Protein AF-A0A8T4LK75-F1 (afdb_monomer)

Mean predicted aligned error: 7.91 Å

Foldseek 3Di:
DVVVVVVVVVVVVVCCVPDPVNVVVCVVCVVVVVVLVQQCDPPHLNHVLVNVLVVQLVVLVVVLVVLLCCVVPPVLLVLLLLLLLQVLLLVDDPVVLLVLLLLQVCLDPVLLVLLLVLVLVLCVVVVVVLLNVLQCCLNPVLVVVQVVQQVVSVADFFDPLSAQADDDGGAAAPSSLLSLLSHLVSVLVVQLVVDDDPVSNVVSCVVSVVSSVSNLVSCSSNRGHGNSNNVSSNSNSSSNNSNSVSVSCSCCPPPNDPDPPDDDDPPVSVVSSVVSVVVSVVVSVVVSVVGDTDNDNDDQQADEDAPVCPAQCVQVPFDQAWADSSRDGAGGQAAKEWADPVLVVVLCVQLQWAKADRDDPVLVVVLVVLVVVFAADQRRNDDFIGGPSRTFPIKIWHADPVRGPQWIKIKGKDWDSYAYPVGTTMITMFIWIFNGWDDDPPDPDIDTDTDQESVVSQVVVVVSSVVDPFWDDKDKHARDDFDWGAHPVRDTHTDNRMHIYTYTD

Secondary structure (DSSP, 8-state):
-HHHHHHHHHHHHHHHHH-HHHHHHHHH-HHHHHHHHHHT-TTSTTSHHHHHHHHHHHHHHHHHHHHHHHHHH-HHHHHHHHHHHHHHHHT--HHHHHHHHHHHHHTSHHHHHHHHHHHHHHHHHTT-HHHHHHHHH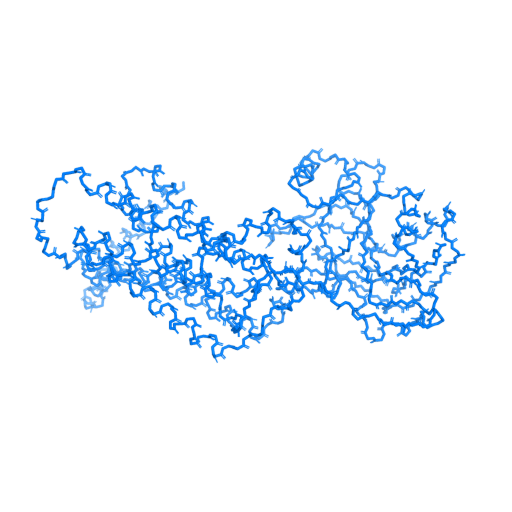HHHHHHHHHHHHHHHH-PPPSPGGG-SS---S--SSPHHHHHIIIIIIHHHHHHHHH--SHHHHHHHHHHHHHHHHHHHHHHHHTTSS-HHHHHHHHHHHHHHHHHHHHHHHHHHHHS----------SSHHHHHHHHHHHHHHHHHHHHHHHS---PPPP----EEE-GGG-SGGGGGSS--EEE-TT--EEEE--EEEES-HHHHHHHHHHTT-EEPPP--HHHHHHHHHHHHHT---TT---PPPEETTEEPSEEEEEEEEEEETTEEEEEEEEEEEEEETTS-EEEEEEEEEEEEEEE-TT-SSEEEEEPSBHHHHHHHHHHHHHTSS-EEEEEEEE-S-SEEEE-TTS-EEEE--EEEEEEE-

Sequence (505 aa):
MFKLFKSIFKSIVNAVYNDPQVNDLSKKYPNTFGFFKNRLSPRKKFGLYLTLGIIVSLVFVFMFFSFVENVIHTESIVRADARVINLLQMLRTPEFSNLMLFFTYLGNWEVVFFGALLLCIAFAFYTKYNYIKAILVSIVFGELFVWLVKNIVQRPRPLLVNALIQEGSFSFPSGHAFISISFYGLLTYFLYKNSKTKLQKFLVLLLGLSLIVLIGFSRVYLGVHWPSDVLASYFAGLSFLAIIITMFEIKDKFEPYNNIKVNLDKKFPKYFILALFLTWVIFLGFFFQTHPLNFHSPTKNINMILESEISNNLFLNISKTSEDLMGNPIEPINIIIVGNETSLRNTFEEAGWHENDKINVKTIILDIRALIFNISYPQSPGVPSFWNAEPNNFAFEQPTTKNSIHERHHIHFWKTSLVTDTGKDIWFATAHFDKKIIRKSSSVLIVHDIDPFVDNERDKVKEDLLKTNGVISVKEVNVVNQTLGANAAGSSFYTDGKAEVIFLR

Structure (mmCIF, N/CA/C/O backbone):
data_AF-A0A8T4LK75-F1
#
_entry.id   AF-A0A8T4LK75-F1
#
loop_
_atom_site.group_PDB
_atom_site.id
_atom_site.type_symbol
_atom_site.label_atom_id
_atom_site.label_alt_id
_atom_site.label_comp_id
_atom_site.label_asym_id
_atom_site.label_entity_id
_atom_site.label_seq_id
_atom_site.pdbx_PDB_ins_code
_atom_site.Cartn_x
_atom_site.Cartn_y
_atom_site.Cartn_z
_atom_site.occupancy
_atom_site.B_iso_or_equiv
_atom_site.auth_seq_id
_atom_site.auth_comp_id
_atom_site.auth_asym_id
_atom_site.auth_atom_id
_atom_site.pdbx_PDB_model_num
ATOM 1 N N . MET A 1 1 ? -26.926 15.969 3.365 1.00 55.78 1 MET A N 1
ATOM 2 C CA . MET A 1 1 ? -26.933 14.496 3.217 1.00 55.78 1 MET A CA 1
ATOM 3 C C . MET A 1 1 ? -27.293 13.750 4.513 1.00 55.78 1 MET A C 1
ATOM 5 O O . MET A 1 1 ? -28.345 13.131 4.548 1.00 55.78 1 MET A O 1
ATOM 9 N N . PHE A 1 2 ? -26.538 13.874 5.618 1.00 60.75 2 PHE A N 1
ATOM 10 C CA . PHE A 1 2 ? -26.813 13.132 6.873 1.00 60.75 2 PHE A CA 1
ATOM 11 C C . PHE A 1 2 ? -28.203 13.386 7.502 1.00 60.75 2 PHE A C 1
ATOM 13 O O . PHE A 1 2 ? -28.858 12.459 7.972 1.00 60.75 2 PHE A O 1
ATOM 20 N N . LYS A 1 3 ? -28.697 14.636 7.479 1.00 78.38 3 LYS A N 1
ATOM 21 C CA . LYS A 1 3 ? -30.052 14.976 7.966 1.00 78.38 3 LYS A CA 1
ATOM 22 C C . LYS A 1 3 ? -31.160 14.305 7.143 1.00 78.38 3 LYS A C 1
ATOM 24 O O . LYS A 1 3 ? -32.134 13.839 7.722 1.00 78.38 3 LYS A O 1
ATOM 29 N N . LEU A 1 4 ? -30.983 14.225 5.822 1.00 79.19 4 LEU A N 1
ATOM 30 C CA . LEU A 1 4 ? -31.919 13.565 4.911 1.00 79.19 4 LEU A CA 1
ATOM 31 C C . LEU A 1 4 ? -31.942 12.054 5.167 1.00 79.19 4 LEU A C 1
ATOM 33 O O . LEU A 1 4 ? -33.011 11.500 5.379 1.00 79.19 4 LEU A O 1
ATOM 37 N N . PHE A 1 5 ? -30.771 11.420 5.274 1.00 74.75 5 PHE A N 1
ATOM 38 C CA . PHE A 1 5 ? -30.653 9.990 5.583 1.00 74.75 5 PHE A CA 1
ATOM 39 C C . PHE A 1 5 ? -31.318 9.634 6.919 1.00 74.75 5 PHE A C 1
ATOM 41 O O . PHE A 1 5 ? -32.086 8.680 7.012 1.00 74.75 5 PHE A O 1
ATOM 48 N N . LYS A 1 6 ? -31.092 10.458 7.951 1.00 81.25 6 LYS A N 1
ATOM 49 C CA . LYS A 1 6 ? -31.745 10.309 9.256 1.00 81.25 6 LYS A CA 1
ATOM 50 C C . LYS A 1 6 ? -33.268 10.465 9.167 1.00 81.25 6 LYS A C 1
ATOM 52 O O . LYS A 1 6 ? -33.984 9.748 9.860 1.00 81.25 6 LYS A O 1
ATOM 57 N N . SER A 1 7 ? -33.755 11.395 8.344 1.00 83.75 7 SER A N 1
ATOM 58 C CA . SER A 1 7 ? -35.189 11.616 8.123 1.00 83.75 7 SER A CA 1
ATOM 59 C C . SER A 1 7 ? -35.838 10.429 7.409 1.00 83.75 7 SER A C 1
ATOM 61 O O . SER A 1 7 ? -36.823 9.889 7.903 1.00 83.75 7 SER A O 1
ATOM 63 N N . ILE A 1 8 ? -35.231 9.965 6.311 1.00 81.56 8 ILE A N 1
ATOM 64 C CA . ILE A 1 8 ? -35.683 8.799 5.541 1.00 81.56 8 ILE A CA 1
ATOM 65 C C . ILE A 1 8 ? -35.724 7.564 6.438 1.00 81.56 8 ILE A C 1
ATOM 67 O O . ILE A 1 8 ? -36.756 6.908 6.526 1.00 81.56 8 ILE A O 1
ATOM 71 N N . PHE A 1 9 ? -34.647 7.294 7.180 1.00 77.81 9 PHE A N 1
ATOM 72 C CA . PHE A 1 9 ? -34.599 6.160 8.100 1.00 77.81 9 PHE A CA 1
ATOM 73 C C . PHE A 1 9 ? -35.704 6.231 9.160 1.00 77.81 9 PHE A C 1
ATOM 75 O O . PHE A 1 9 ? -36.388 5.244 9.415 1.00 77.81 9 PHE A O 1
ATOM 82 N N . LYS A 1 10 ? -35.933 7.411 9.753 1.00 82.44 10 LYS A N 1
ATOM 83 C CA . LYS A 1 10 ? -37.007 7.605 10.736 1.00 82.44 10 LYS A CA 1
ATOM 84 C C . LYS A 1 10 ? -38.395 7.406 10.116 1.00 82.44 10 LYS A C 1
ATOM 86 O O . LYS A 1 10 ? -39.263 6.849 10.777 1.00 82.44 10 LYS A O 1
ATOM 91 N N . SER A 1 11 ? -38.584 7.829 8.867 1.00 83.56 11 SER A N 1
ATOM 92 C CA . SER A 1 11 ? -39.823 7.625 8.113 1.00 83.56 11 SER A CA 1
ATOM 93 C C . SER A 1 11 ? -40.085 6.141 7.856 1.00 83.56 11 SER A C 1
ATOM 95 O O . SER A 1 11 ? -41.163 5.657 8.177 1.00 83.56 11 SER A O 1
ATOM 97 N N . ILE A 1 12 ? -39.074 5.396 7.390 1.00 79.38 12 ILE A N 1
ATOM 98 C CA . ILE A 1 12 ? -39.162 3.943 7.164 1.00 79.38 12 ILE A CA 1
ATOM 99 C C . ILE A 1 12 ? -39.509 3.219 8.467 1.00 79.38 12 ILE A C 1
ATOM 101 O O . ILE A 1 12 ? -40.437 2.419 8.498 1.00 79.38 12 ILE A O 1
ATOM 105 N N . VAL A 1 13 ? -38.810 3.531 9.564 1.00 80.38 13 VAL A N 1
ATOM 106 C CA . VAL A 1 13 ? -39.088 2.919 10.873 1.00 80.38 13 VAL A CA 1
ATOM 107 C C . VAL A 1 13 ? -40.512 3.226 11.343 1.00 80.38 13 VAL A C 1
ATOM 109 O O . VAL A 1 13 ? -41.192 2.324 11.823 1.00 80.38 13 VAL A O 1
ATOM 112 N N . ASN A 1 14 ? -40.986 4.467 11.187 1.00 81.69 14 ASN A N 1
ATOM 113 C CA . ASN A 1 14 ? -42.360 4.832 11.540 1.00 81.69 14 ASN A CA 1
ATOM 114 C C . ASN A 1 14 ? -43.400 4.136 10.652 1.00 81.69 14 ASN A C 1
ATOM 116 O O . ASN A 1 14 ? -44.430 3.713 11.166 1.00 81.69 14 ASN A O 1
ATOM 120 N N . ALA A 1 15 ? -43.143 4.013 9.349 1.00 83.31 15 ALA A N 1
ATOM 121 C CA . ALA A 1 15 ? -44.032 3.325 8.418 1.00 83.31 15 ALA A CA 1
ATOM 122 C C . ALA A 1 15 ? -44.166 1.841 8.783 1.00 83.31 15 ALA A C 1
ATOM 124 O O . ALA A 1 15 ? -45.278 1.349 8.922 1.00 83.31 15 ALA A O 1
ATOM 125 N N . VAL A 1 16 ? -43.044 1.163 9.049 1.00 81.19 16 VAL A N 1
ATOM 126 C CA . VAL A 1 16 ? -43.032 -0.245 9.482 1.00 81.19 16 VAL A CA 1
ATOM 127 C C . VAL A 1 16 ? -43.717 -0.426 10.840 1.00 81.19 16 VAL A C 1
ATOM 129 O O . VAL A 1 16 ? -44.435 -1.398 11.038 1.00 81.19 16 VAL A O 1
ATOM 132 N N . TYR A 1 17 ? -43.513 0.496 11.786 1.00 77.12 17 TYR A N 1
ATOM 133 C CA . TYR A 1 17 ? -44.107 0.402 13.124 1.00 77.12 17 TYR A CA 1
ATOM 134 C C . TYR A 1 17 ? -45.630 0.612 13.128 1.00 77.12 17 TYR A C 1
ATOM 136 O O . TYR A 1 17 ? -46.329 0.020 13.947 1.00 77.12 17 TYR A O 1
ATOM 144 N N . ASN A 1 18 ? -46.141 1.459 12.232 1.00 84.38 18 ASN A N 1
ATOM 145 C CA . ASN A 1 18 ? -47.566 1.789 12.151 1.00 84.38 18 ASN A CA 1
ATOM 146 C C . ASN A 1 18 ? -48.346 0.898 11.171 1.00 84.38 18 ASN A C 1
ATOM 148 O O . ASN A 1 18 ? -49.557 1.070 11.040 1.00 84.38 18 ASN A O 1
ATOM 152 N N . ASP A 1 19 ? -47.683 -0.034 10.489 1.00 89.50 19 ASP A N 1
ATOM 153 C CA . ASP A 1 19 ? -48.331 -0.943 9.552 1.00 89.50 19 ASP A CA 1
ATOM 154 C C . ASP A 1 19 ? -49.244 -1.953 10.295 1.00 89.50 19 ASP A C 1
ATOM 156 O O . ASP A 1 19 ? -48.788 -2.643 11.219 1.00 89.50 19 ASP A O 1
ATOM 160 N N . PRO A 1 20 ? -50.537 -2.061 9.930 1.00 89.06 20 PRO A N 1
ATOM 161 C CA . PRO A 1 20 ? -51.474 -2.974 10.584 1.00 89.06 20 PRO A CA 1
ATOM 162 C C . PRO A 1 20 ? -51.067 -4.448 10.482 1.00 89.06 20 PRO A C 1
ATOM 164 O O . PRO A 1 20 ? -51.204 -5.184 11.459 1.00 89.06 20 PRO A O 1
ATOM 167 N N . GLN A 1 21 ? -50.515 -4.876 9.341 1.00 87.94 21 GLN A N 1
ATOM 168 C CA . GLN A 1 21 ? -50.096 -6.263 9.130 1.00 87.94 21 GLN A CA 1
ATOM 169 C C . GLN A 1 21 ? -48.879 -6.600 9.990 1.00 87.94 21 GLN A C 1
ATOM 171 O O . GLN A 1 21 ? -48.820 -7.678 10.583 1.00 87.94 21 GLN A O 1
ATOM 176 N N . VAL A 1 22 ? -47.928 -5.668 10.116 1.00 84.31 22 VAL A N 1
ATOM 177 C CA . VAL A 1 22 ? -46.775 -5.818 11.017 1.00 84.31 22 VAL A CA 1
ATOM 178 C C . VAL A 1 22 ? -47.236 -5.913 12.472 1.00 84.31 22 VAL A C 1
ATOM 180 O O . VAL A 1 22 ? -46.726 -6.747 13.225 1.00 84.31 22 VAL A O 1
ATOM 183 N N . ASN A 1 23 ? -48.229 -5.116 12.873 1.00 84.81 23 ASN A N 1
ATOM 184 C CA . ASN A 1 23 ? -48.802 -5.190 14.216 1.00 84.81 23 ASN A CA 1
ATOM 185 C C . ASN A 1 23 ? -49.499 -6.530 14.484 1.00 84.81 23 ASN A C 1
ATOM 187 O O . ASN A 1 23 ? -49.269 -7.126 15.540 1.00 84.81 23 ASN A O 1
ATOM 191 N N . ASP A 1 24 ? -50.285 -7.045 13.542 1.00 89.56 24 ASP A N 1
ATOM 192 C CA . ASP A 1 24 ? -50.942 -8.349 13.680 1.00 89.56 24 ASP A CA 1
ATOM 193 C C . ASP A 1 24 ? -49.932 -9.507 13.691 1.00 89.56 24 ASP A C 1
ATOM 195 O O . ASP A 1 24 ? -50.023 -10.405 14.534 1.00 89.56 24 ASP A O 1
ATOM 199 N N . LEU A 1 25 ? -48.890 -9.442 12.855 1.00 86.88 25 LEU A N 1
ATOM 200 C CA . LEU A 1 25 ? -47.744 -10.357 12.903 1.00 86.88 25 LEU A CA 1
ATOM 201 C C . LEU A 1 25 ? -47.025 -10.306 14.256 1.00 86.88 25 LEU A C 1
ATOM 203 O O . LEU A 1 25 ? -46.649 -11.353 14.788 1.00 86.88 25 LEU A O 1
ATOM 207 N N . SER A 1 26 ? -46.864 -9.116 14.843 1.00 85.81 26 SER A N 1
ATOM 208 C CA . SER A 1 26 ? -46.209 -8.954 16.146 1.00 85.81 26 SER A CA 1
ATOM 209 C C . SER A 1 26 ? -46.995 -9.588 17.29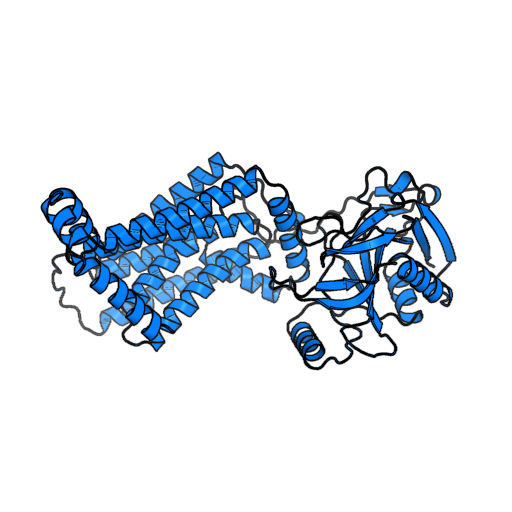2 1.00 85.81 26 SER A C 1
ATOM 211 O O . SER A 1 26 ? -46.395 -10.178 18.193 1.00 85.81 26 SER A O 1
ATOM 213 N N . LYS A 1 27 ? -48.333 -9.537 17.227 1.00 89.19 27 LYS A N 1
ATOM 214 C CA . LYS A 1 27 ? -49.226 -10.219 18.174 1.00 89.19 27 LYS A CA 1
ATOM 215 C C . LYS A 1 27 ? -49.208 -11.733 17.969 1.00 89.19 27 LYS A C 1
ATOM 217 O O . LYS A 1 27 ? -49.246 -12.470 18.948 1.00 89.19 27 LYS A O 1
ATOM 222 N N . LYS A 1 28 ? -49.121 -12.192 16.714 1.00 93.19 28 LYS A N 1
ATOM 223 C CA . LYS A 1 28 ? -49.060 -13.618 16.356 1.00 93.19 28 LYS A CA 1
ATOM 224 C C . LYS A 1 28 ? -47.732 -14.275 16.755 1.00 93.19 28 LYS A C 1
ATOM 226 O O . LYS A 1 28 ? -47.726 -15.439 17.144 1.00 93.19 28 LYS A O 1
ATOM 231 N N . TYR A 1 29 ? -46.620 -13.537 16.701 1.00 91.38 29 TYR A N 1
ATOM 232 C CA . TYR A 1 29 ? -45.272 -14.034 17.013 1.00 91.38 29 TYR A CA 1
ATOM 233 C C . TYR A 1 29 ? -44.549 -13.166 18.066 1.00 91.38 29 TYR A C 1
ATOM 235 O O . TYR A 1 29 ? -43.495 -12.581 17.783 1.00 91.38 29 TYR A O 1
ATOM 243 N N . PRO A 1 30 ? -45.057 -13.097 19.311 1.00 90.00 30 PRO A N 1
ATOM 244 C CA . PRO A 1 30 ? -44.566 -12.160 20.325 1.00 90.00 30 PRO A CA 1
ATOM 245 C C . PRO A 1 30 ? -43.110 -12.426 20.731 1.00 90.00 30 PRO A C 1
ATOM 247 O O . PRO A 1 30 ? -42.345 -11.486 20.955 1.00 90.00 30 PRO A O 1
ATOM 250 N N . ASN A 1 31 ? -42.692 -13.695 20.763 1.00 90.06 31 ASN A N 1
ATOM 251 C CA . ASN A 1 31 ? -41.316 -14.078 21.092 1.00 90.06 31 ASN A CA 1
ATOM 252 C C . ASN A 1 31 ? -40.323 -13.593 20.026 1.00 90.06 31 ASN A C 1
ATOM 254 O O . ASN A 1 31 ? -39.278 -13.033 20.360 1.00 90.06 31 ASN A O 1
ATOM 258 N N . THR A 1 32 ? -40.674 -13.741 18.747 1.00 87.62 32 THR A N 1
ATOM 259 C CA . THR A 1 32 ? -39.841 -13.325 17.611 1.00 87.62 32 THR A CA 1
ATOM 260 C C . THR A 1 32 ? -39.668 -11.808 17.587 1.00 87.62 32 THR A C 1
ATOM 262 O O . THR A 1 32 ? -38.545 -11.302 17.567 1.00 87.62 32 THR A O 1
ATOM 265 N N . PHE A 1 33 ? -40.766 -11.054 17.672 1.00 87.44 33 PHE A N 1
ATOM 266 C CA . PHE A 1 33 ? -40.707 -9.589 17.698 1.00 87.44 33 PHE A CA 1
ATOM 267 C C . PHE A 1 33 ? -40.040 -9.057 18.975 1.00 87.44 33 PHE A C 1
ATOM 269 O O . PHE A 1 33 ? -39.263 -8.100 18.919 1.00 87.44 33 PHE A O 1
ATOM 276 N N . GLY A 1 34 ? -40.273 -9.705 20.121 1.00 86.50 34 GLY A N 1
ATOM 277 C CA . GLY A 1 34 ? -39.594 -9.405 21.381 1.00 86.50 34 GLY A CA 1
ATOM 278 C C . GLY A 1 34 ? -38.077 -9.590 21.291 1.00 86.50 34 GLY A C 1
ATOM 279 O O . GLY A 1 34 ? -37.325 -8.729 21.758 1.00 86.50 34 GLY A O 1
ATOM 280 N N . PHE A 1 35 ? -37.616 -10.657 20.633 1.00 90.19 35 PHE A N 1
ATOM 281 C CA . PHE A 1 35 ? -36.200 -10.884 20.350 1.00 90.19 35 PHE A CA 1
ATOM 282 C C . PHE A 1 35 ? -35.598 -9.736 19.526 1.00 90.19 35 PHE A C 1
ATOM 284 O O . PHE A 1 35 ? -34.641 -9.104 19.982 1.00 90.19 35 PHE A O 1
ATOM 291 N N . PHE A 1 36 ? -36.184 -9.384 18.374 1.00 88.12 36 PHE A N 1
ATOM 292 C CA . PHE A 1 36 ? -35.671 -8.295 17.529 1.00 88.12 36 PHE A CA 1
ATOM 293 C C . PHE A 1 36 ? -35.671 -6.940 18.245 1.00 88.12 36 PHE A C 1
ATOM 295 O O . PHE A 1 36 ? -34.673 -6.215 18.216 1.00 88.12 36 PHE A O 1
ATOM 302 N N . LYS A 1 37 ? -36.744 -6.621 18.978 1.00 86.94 37 LYS A N 1
ATOM 303 C CA . LYS A 1 37 ? -36.829 -5.399 19.791 1.00 86.94 37 LYS A CA 1
ATOM 304 C C . LYS A 1 37 ? -35.714 -5.333 20.837 1.00 86.94 37 LYS A C 1
ATOM 306 O O . LYS A 1 37 ? -35.114 -4.276 21.040 1.00 86.94 37 LYS A O 1
ATOM 311 N N . ASN A 1 38 ? -35.398 -6.456 21.483 1.00 89.81 38 ASN A N 1
ATOM 312 C CA . ASN A 1 38 ? -34.293 -6.532 22.437 1.00 89.81 38 ASN A CA 1
ATOM 313 C C . ASN A 1 38 ? -32.929 -6.355 21.753 1.00 89.81 38 ASN A C 1
ATOM 315 O O . ASN A 1 38 ? -32.090 -5.624 22.281 1.00 89.81 38 ASN A O 1
ATOM 319 N N . ARG A 1 39 ? -32.724 -6.945 20.567 1.00 91.25 39 ARG A N 1
ATOM 320 C CA . ARG A 1 39 ? -31.482 -6.827 19.777 1.00 91.25 39 ARG A CA 1
ATOM 321 C C . ARG A 1 39 ? -31.220 -5.419 19.250 1.00 91.25 39 ARG A C 1
ATOM 323 O O . ARG A 1 39 ? -30.059 -5.045 19.109 1.00 91.25 39 ARG A O 1
ATOM 330 N N . LEU A 1 40 ? -32.261 -4.621 19.027 1.00 89.50 40 LEU A N 1
ATOM 331 C CA . LEU A 1 40 ? -32.147 -3.218 18.608 1.00 89.50 40 LEU A CA 1
ATOM 332 C C . LEU A 1 40 ? -32.089 -2.230 19.787 1.00 89.50 40 LEU A C 1
ATOM 334 O O . LEU A 1 40 ? -31.869 -1.035 19.590 1.00 89.50 40 LEU A O 1
ATOM 338 N N . SER A 1 41 ? -32.258 -2.698 21.028 1.00 88.06 41 SER A N 1
ATOM 339 C CA . SER A 1 41 ? -32.304 -1.822 22.200 1.00 88.06 41 SER A CA 1
ATOM 340 C C . SER A 1 41 ? -30.905 -1.450 22.708 1.00 88.06 41 SER A C 1
ATOM 342 O O . SER A 1 41 ? -30.149 -2.334 23.114 1.00 88.06 41 SER A O 1
ATOM 344 N N . PRO A 1 42 ? -30.552 -0.155 22.823 1.00 87.25 42 PRO A N 1
ATOM 345 C CA . PRO A 1 42 ? -29.288 0.273 23.433 1.00 87.25 42 PRO A CA 1
ATOM 346 C C . PRO A 1 42 ? -29.275 0.136 24.965 1.00 87.25 42 PRO A C 1
ATOM 348 O O . PRO A 1 42 ? -28.254 0.416 25.597 1.00 87.25 42 PRO A O 1
ATOM 351 N N . ARG A 1 43 ? -30.410 -0.233 25.577 1.00 88.75 43 ARG A N 1
ATOM 352 C CA . ARG A 1 43 ? -30.575 -0.370 27.034 1.00 88.75 43 ARG A CA 1
ATOM 353 C C . ARG A 1 43 ? -30.417 -1.806 27.528 1.00 88.75 43 ARG A C 1
ATOM 355 O O . ARG A 1 43 ? -30.362 -2.020 28.731 1.00 88.75 43 ARG A O 1
ATOM 362 N N . LYS A 1 44 ? -30.384 -2.792 26.632 1.00 89.06 44 LYS A N 1
ATOM 363 C CA . LYS A 1 44 ? -30.178 -4.199 26.990 1.00 89.06 44 LYS A CA 1
ATOM 364 C C . LYS A 1 44 ? -28.696 -4.546 26.855 1.00 89.06 44 LYS A C 1
ATOM 366 O O . LYS A 1 44 ? -28.078 -4.162 25.863 1.00 89.06 44 LYS A O 1
ATOM 371 N N . LYS A 1 45 ? -28.158 -5.308 27.818 1.00 88.62 45 LYS A N 1
ATOM 372 C CA . LYS A 1 45 ? -26.748 -5.747 27.854 1.00 88.62 45 LYS A CA 1
ATOM 373 C C . LYS A 1 45 ? -26.300 -6.378 26.534 1.00 88.62 45 LYS A C 1
ATOM 375 O O . LYS A 1 45 ? -25.283 -5.999 25.971 1.00 88.62 45 LYS A O 1
ATOM 380 N N . PHE A 1 46 ? -27.126 -7.276 26.006 1.00 91.06 46 PHE A N 1
ATOM 381 C CA . PHE A 1 46 ? -26.912 -7.971 24.735 1.00 91.06 46 PHE A CA 1
ATOM 382 C C . PHE A 1 46 ? -27.806 -7.418 23.616 1.00 91.06 46 PHE A C 1
ATOM 384 O O . PHE A 1 46 ? -28.261 -8.163 22.753 1.00 91.06 46 PHE A O 1
ATOM 391 N N . GLY A 1 47 ? -28.131 -6.125 23.668 1.00 91.19 47 GLY A N 1
ATOM 392 C CA . GLY A 1 47 ? -28.937 -5.449 22.656 1.00 91.19 47 GLY A CA 1
ATOM 393 C C . GLY A 1 47 ? -28.082 -4.851 21.542 1.00 91.19 47 GLY A C 1
ATOM 394 O O . GLY A 1 47 ? -27.214 -5.521 20.982 1.00 91.19 47 GLY A O 1
ATOM 395 N N . LEU A 1 48 ? -28.305 -3.567 21.251 1.00 89.56 48 LEU A N 1
ATOM 396 C CA . LEU A 1 48 ? -27.775 -2.878 20.070 1.00 89.56 48 LEU A CA 1
ATOM 397 C C . LEU A 1 48 ? -26.252 -2.994 19.908 1.00 89.56 48 LEU A C 1
ATOM 399 O O . LEU A 1 48 ? -25.789 -3.266 18.807 1.00 89.56 48 LEU A O 1
ATOM 403 N N . TYR A 1 49 ? -25.481 -2.814 20.985 1.00 89.25 49 TYR A N 1
ATOM 404 C CA . TYR A 1 49 ? -24.012 -2.854 20.928 1.00 89.25 49 TYR A CA 1
ATOM 405 C C . TYR A 1 49 ? -23.498 -4.214 20.457 1.00 89.25 49 TYR A C 1
ATOM 407 O O . TYR A 1 49 ? -22.667 -4.268 19.559 1.00 89.25 49 TYR A O 1
ATOM 415 N N . LEU A 1 50 ? -24.041 -5.308 21.004 1.00 94.19 50 LEU A N 1
ATOM 416 C CA . LEU A 1 50 ? -23.659 -6.654 20.584 1.00 94.19 50 LEU A CA 1
ATOM 417 C C . LEU A 1 50 ? -24.112 -6.941 19.148 1.00 94.19 50 LEU A C 1
ATOM 419 O O . LEU A 1 50 ? -23.386 -7.583 18.399 1.00 94.19 50 LEU A O 1
ATOM 423 N N . THR A 1 51 ? -25.303 -6.482 18.756 1.00 93.44 51 THR A N 1
ATOM 424 C CA . THR A 1 51 ? -25.810 -6.653 17.385 1.00 93.44 51 THR A CA 1
ATOM 425 C C . THR A 1 51 ? -24.921 -5.958 16.365 1.00 93.44 51 THR A C 1
ATOM 427 O O . THR A 1 51 ? -24.490 -6.594 15.410 1.00 93.44 51 THR A O 1
ATOM 430 N N . LEU A 1 52 ? -24.612 -4.678 16.583 1.00 93.06 52 LEU A N 1
ATOM 431 C CA . LEU A 1 52 ? -23.743 -3.917 15.689 1.00 93.06 52 LEU A CA 1
ATOM 432 C C . LEU A 1 52 ? -22.324 -4.483 15.677 1.00 93.06 52 LEU A C 1
ATOM 434 O O . LEU A 1 52 ? -21.759 -4.635 14.601 1.00 93.06 52 LEU A O 1
ATOM 438 N N . GLY A 1 53 ? -21.787 -4.848 16.844 1.00 94.44 53 GLY A N 1
ATOM 439 C CA . GLY A 1 53 ? -20.480 -5.487 16.959 1.00 94.44 53 GLY A CA 1
ATOM 440 C C . GLY A 1 53 ? -20.372 -6.751 16.115 1.00 94.44 53 GLY A C 1
ATOM 441 O O . GLY A 1 53 ? -19.480 -6.849 15.283 1.00 94.44 53 GLY A O 1
ATOM 442 N N . ILE A 1 54 ? -21.329 -7.675 16.260 1.00 96.06 54 ILE A N 1
ATOM 443 C CA . ILE A 1 54 ? -21.362 -8.919 15.477 1.00 96.06 54 ILE A CA 1
ATOM 444 C C . ILE A 1 54 ? -21.458 -8.626 13.979 1.00 96.06 54 ILE A C 1
ATOM 446 O O . ILE A 1 54 ? -20.701 -9.206 13.211 1.00 96.06 54 ILE A O 1
ATOM 450 N N . ILE A 1 55 ? -22.350 -7.726 13.552 1.00 96.25 55 ILE A N 1
ATOM 451 C CA . ILE A 1 55 ? -22.510 -7.401 12.126 1.00 96.25 55 ILE A CA 1
ATOM 452 C C . ILE A 1 55 ? -21.206 -6.835 11.553 1.00 96.25 55 ILE A C 1
ATOM 454 O O . ILE A 1 55 ? -20.739 -7.309 10.522 1.00 96.25 55 ILE A O 1
ATOM 458 N N . VAL A 1 56 ? -20.600 -5.854 12.228 1.00 96.19 56 VAL A N 1
ATOM 459 C CA . VAL A 1 56 ? -19.347 -5.228 11.782 1.00 96.19 56 VAL A CA 1
ATOM 460 C C . VAL A 1 56 ? -18.216 -6.254 11.725 1.00 96.19 56 VAL A C 1
ATOM 462 O O . VAL A 1 56 ? -17.508 -6.322 10.723 1.00 96.19 56 VAL A O 1
ATOM 465 N N . SER A 1 57 ? -18.073 -7.091 12.755 1.00 97.00 57 SER A N 1
ATOM 466 C CA . SER A 1 57 ? -17.065 -8.150 12.767 1.00 97.00 57 SER A CA 1
ATOM 467 C C . SER A 1 57 ? -17.282 -9.161 11.644 1.00 97.00 57 SER A C 1
ATOM 469 O O . SER A 1 57 ? -16.330 -9.477 10.942 1.00 97.00 57 SER A O 1
ATOM 471 N N . LEU A 1 58 ? -18.515 -9.620 11.403 1.00 97.62 58 LEU A N 1
ATOM 472 C CA . LEU A 1 58 ? -18.811 -10.577 10.331 1.00 97.62 58 LEU A CA 1
ATOM 473 C C . LEU A 1 58 ? -18.520 -10.013 8.936 1.00 97.62 58 LEU A C 1
ATOM 475 O O . LEU A 1 58 ? -17.986 -10.739 8.103 1.00 97.62 58 LEU A O 1
ATOM 479 N N . VAL A 1 59 ? -18.807 -8.730 8.690 1.00 97.81 59 VAL A N 1
ATOM 480 C CA . VAL A 1 59 ? -18.453 -8.070 7.420 1.00 97.81 59 VAL A CA 1
ATOM 481 C C . VAL A 1 59 ? -16.943 -8.109 7.196 1.00 97.81 59 VAL A C 1
ATOM 483 O O . VAL A 1 59 ? -16.490 -8.494 6.121 1.00 97.81 59 VAL A O 1
ATOM 486 N N . PHE A 1 60 ? -16.151 -7.765 8.211 1.00 97.88 60 PHE A N 1
ATOM 487 C CA . PHE A 1 60 ? -14.695 -7.775 8.089 1.00 97.88 60 PHE A CA 1
ATOM 488 C C . PHE A 1 60 ? -14.094 -9.185 8.056 1.00 97.88 60 PHE A C 1
ATOM 490 O O . PHE A 1 60 ? -13.105 -9.398 7.362 1.00 97.88 60 PHE A O 1
ATOM 497 N N . VAL A 1 61 ? -14.702 -10.163 8.734 1.00 97.19 61 VAL A N 1
ATOM 498 C CA . VAL A 1 61 ? -14.339 -11.585 8.600 1.00 97.19 61 VAL A CA 1
ATOM 499 C C . VAL A 1 61 ? -14.582 -12.064 7.173 1.00 97.19 61 VAL A C 1
ATOM 501 O O . VAL A 1 61 ? -13.704 -12.690 6.588 1.00 97.19 61 VAL A O 1
ATOM 504 N N . PHE A 1 62 ? -15.739 -11.737 6.593 1.00 97.19 62 PHE A N 1
ATOM 505 C CA . PHE A 1 62 ? -16.045 -12.069 5.205 1.00 97.19 62 PHE A CA 1
ATOM 506 C C . PHE A 1 62 ? -15.037 -11.429 4.240 1.00 97.19 62 PHE A C 1
ATOM 508 O O . PHE A 1 62 ? -14.494 -12.122 3.385 1.00 97.19 62 PHE A O 1
ATOM 515 N N . MET A 1 63 ? -14.721 -10.140 4.419 1.00 96.12 63 MET A N 1
ATOM 516 C CA . MET A 1 63 ? -13.694 -9.458 3.618 1.00 96.12 63 MET A CA 1
ATOM 517 C C . MET A 1 63 ? -12.316 -10.111 3.767 1.00 96.12 63 MET A C 1
ATOM 519 O O . MET A 1 63 ? -11.634 -10.303 2.767 1.00 96.12 63 MET A O 1
ATOM 523 N N . PHE A 1 64 ? -11.916 -10.495 4.984 1.00 95.94 64 PHE A N 1
ATOM 524 C CA . PHE A 1 64 ? -10.658 -11.201 5.223 1.00 95.94 64 PHE A CA 1
ATOM 525 C C . PHE A 1 64 ? -10.603 -12.533 4.470 1.00 95.94 64 PHE A C 1
ATOM 527 O O . PHE A 1 64 ? -9.657 -12.758 3.722 1.00 95.94 64 PHE A O 1
ATOM 534 N N . PHE A 1 65 ? -11.619 -13.391 4.612 1.00 94.38 65 PHE A N 1
ATOM 535 C CA . PHE A 1 65 ? -11.635 -14.693 3.938 1.00 94.38 65 PHE A CA 1
ATOM 536 C C . PHE A 1 65 ? -11.737 -14.574 2.417 1.00 94.38 65 PHE A C 1
ATOM 538 O O . PHE A 1 65 ? -11.034 -15.296 1.721 1.00 94.38 65 PHE A O 1
ATOM 545 N N . SER A 1 66 ? -12.520 -13.624 1.899 1.00 91.81 66 SER A N 1
ATOM 546 C CA . SER A 1 66 ? -12.558 -13.332 0.460 1.00 91.81 66 SER A CA 1
ATOM 547 C C . SER A 1 66 ? -11.180 -12.916 -0.065 1.00 91.81 66 SER A C 1
ATOM 549 O O . SER A 1 66 ? -10.780 -13.276 -1.170 1.00 91.81 66 SER A O 1
ATOM 551 N N . PHE A 1 67 ? -10.413 -12.177 0.733 1.00 89.44 67 PHE A N 1
ATOM 552 C CA . PHE A 1 67 ? -9.073 -11.758 0.353 1.00 89.44 67 PHE A CA 1
ATOM 553 C C . PHE A 1 67 ? -8.050 -12.902 0.456 1.00 89.44 67 PHE A C 1
ATOM 555 O O . PHE A 1 67 ? -7.200 -13.034 -0.419 1.00 89.44 67 PHE A O 1
ATOM 562 N N . VAL A 1 68 ? -8.168 -13.768 1.469 1.00 91.44 68 VAL A N 1
ATOM 563 C CA . VAL A 1 68 ? -7.388 -15.016 1.587 1.00 91.44 68 VAL A CA 1
ATOM 564 C C . VAL A 1 68 ? -7.629 -15.922 0.380 1.00 91.44 68 VAL A C 1
ATOM 566 O O . VAL A 1 68 ? -6.670 -16.390 -0.224 1.00 91.44 68 VAL A O 1
ATOM 569 N N . GLU A 1 69 ? -8.890 -16.126 -0.003 1.00 91.31 69 GLU A N 1
ATOM 570 C CA . GLU A 1 69 ? -9.270 -16.914 -1.179 1.00 91.31 69 GLU A CA 1
ATOM 571 C C . GLU A 1 69 ? -8.605 -16.363 -2.447 1.00 91.31 69 GLU A C 1
ATOM 573 O O . GLU A 1 69 ? -7.973 -17.114 -3.185 1.00 91.31 69 GLU A O 1
ATOM 578 N N . ASN A 1 70 ? -8.650 -15.041 -2.648 1.00 88.94 70 ASN A N 1
ATOM 579 C CA . ASN A 1 70 ? -7.996 -14.400 -3.788 1.00 88.94 70 ASN A CA 1
ATOM 580 C C . ASN A 1 70 ? -6.471 -14.559 -3.776 1.00 88.94 70 ASN A C 1
ATOM 582 O O . ASN A 1 70 ? -5.884 -14.769 -4.828 1.00 88.94 70 ASN A O 1
ATOM 586 N N . VAL A 1 71 ? -5.817 -14.480 -2.616 1.00 88.25 71 VAL A N 1
ATOM 587 C CA . VAL A 1 71 ? -4.357 -14.664 -2.519 1.00 88.25 71 VAL A CA 1
ATOM 588 C C . VAL A 1 71 ? -3.943 -16.107 -2.819 1.00 88.25 71 VAL A C 1
ATOM 590 O O . VAL A 1 71 ? -2.878 -16.321 -3.392 1.00 88.25 71 VAL A O 1
ATOM 593 N N . ILE A 1 72 ? -4.761 -17.090 -2.435 1.00 88.06 72 ILE A N 1
ATOM 594 C CA . ILE A 1 72 ? -4.450 -18.514 -2.621 1.00 88.06 72 ILE A CA 1
ATOM 595 C C . ILE A 1 72 ? -4.788 -18.987 -4.041 1.00 88.06 72 ILE A C 1
ATOM 597 O O . ILE A 1 72 ? -4.041 -19.781 -4.608 1.00 88.06 72 ILE A O 1
ATOM 601 N N . HIS A 1 73 ? -5.903 -18.527 -4.613 1.00 86.00 73 HIS A N 1
ATOM 602 C CA . HIS A 1 73 ? -6.451 -19.086 -5.852 1.00 86.00 73 HIS A CA 1
ATOM 603 C C . HIS A 1 73 ? -6.353 -18.161 -7.069 1.00 86.00 73 HIS A C 1
ATOM 605 O O . HIS A 1 73 ? -6.444 -18.646 -8.196 1.00 86.00 73 HIS A O 1
ATOM 611 N N . THR A 1 74 ? -6.168 -16.852 -6.878 1.00 82.12 74 THR A N 1
ATOM 612 C CA . THR A 1 74 ? -6.219 -15.876 -7.972 1.00 82.12 74 THR A CA 1
ATOM 613 C C . THR A 1 74 ? -4.838 -15.292 -8.252 1.00 82.12 74 THR A C 1
ATOM 615 O O . THR A 1 74 ? -4.262 -14.571 -7.443 1.00 82.12 74 THR A O 1
ATOM 618 N N . GLU A 1 75 ? -4.319 -15.508 -9.458 1.00 83.06 75 GLU A N 1
ATOM 619 C CA . GLU A 1 75 ? -2.993 -14.997 -9.827 1.00 83.06 75 GLU A CA 1
ATOM 620 C C . GLU A 1 75 ? -2.926 -13.466 -9.951 1.00 83.06 75 GLU A C 1
ATOM 622 O O . GLU A 1 75 ? -1.863 -12.882 -9.751 1.00 83.06 75 GLU A O 1
ATOM 627 N N . SER A 1 76 ? -4.033 -12.788 -10.272 1.00 86.06 76 SER A N 1
ATOM 628 C CA . SER A 1 76 ? -4.026 -11.341 -10.547 1.00 86.06 76 SER A CA 1
ATOM 629 C C . SER A 1 76 ? -3.584 -10.503 -9.348 1.00 86.06 76 SER A C 1
ATOM 631 O O . SER A 1 76 ? -2.834 -9.544 -9.518 1.00 86.06 76 SER A O 1
ATOM 633 N N . ILE A 1 77 ? -3.985 -10.878 -8.128 1.00 88.88 77 ILE A N 1
ATOM 634 C CA . ILE A 1 77 ? -3.578 -10.152 -6.921 1.00 88.88 77 ILE A CA 1
ATOM 635 C C . ILE A 1 77 ? -2.094 -10.359 -6.617 1.00 88.88 77 ILE A C 1
ATOM 637 O O . ILE A 1 77 ? -1.406 -9.412 -6.248 1.00 88.88 77 ILE A O 1
ATOM 641 N N . VAL A 1 78 ? -1.582 -11.570 -6.854 1.00 89.94 78 VAL A N 1
ATOM 642 C CA . VAL A 1 78 ? -0.163 -11.905 -6.682 1.00 89.94 78 VAL A CA 1
ATOM 643 C C . VAL A 1 78 ? 0.691 -11.175 -7.722 1.00 89.94 78 VAL A C 1
ATOM 645 O O . VAL A 1 78 ? 1.747 -10.635 -7.395 1.00 89.94 78 VAL A O 1
ATOM 648 N N . ARG A 1 79 ? 0.211 -11.082 -8.968 1.00 91.00 79 ARG A N 1
ATOM 649 C CA . ARG A 1 79 ? 0.838 -10.272 -10.020 1.00 91.00 79 ARG A CA 1
ATOM 650 C C . ARG A 1 79 ? 0.866 -8.788 -9.653 1.00 91.00 79 ARG A C 1
ATOM 652 O O . ARG A 1 79 ? 1.905 -8.145 -9.823 1.00 91.00 79 ARG A O 1
ATOM 659 N N . ALA A 1 80 ? -0.234 -8.256 -9.127 1.00 91.31 80 ALA A N 1
ATOM 660 C CA . ALA A 1 80 ? -0.296 -6.869 -8.682 1.00 91.31 80 ALA A CA 1
ATOM 661 C C . ALA A 1 80 ? 0.645 -6.593 -7.502 1.00 91.31 80 ALA A C 1
ATOM 663 O O . ALA A 1 80 ? 1.337 -5.577 -7.493 1.00 91.31 80 ALA A O 1
ATOM 664 N N . ASP A 1 81 ? 0.734 -7.515 -6.540 1.00 92.94 81 ASP A N 1
ATOM 665 C CA . ASP A 1 81 ? 1.632 -7.395 -5.392 1.00 92.94 81 ASP A CA 1
ATOM 666 C C . ASP A 1 81 ? 3.097 -7.201 -5.810 1.00 92.94 81 ASP A C 1
ATOM 668 O O . ASP A 1 81 ? 3.770 -6.308 -5.287 1.00 92.94 81 ASP A O 1
ATOM 672 N N . ALA A 1 82 ? 3.580 -8.007 -6.764 1.00 91.50 82 ALA A N 1
ATOM 673 C CA . ALA A 1 82 ? 4.950 -7.920 -7.270 1.00 91.50 82 ALA A CA 1
ATOM 674 C C . ALA A 1 82 ? 5.248 -6.553 -7.899 1.00 91.50 82 ALA A C 1
ATOM 676 O O . ALA A 1 82 ? 6.235 -5.903 -7.551 1.00 91.50 82 ALA A O 1
ATOM 677 N N . ARG A 1 83 ? 4.342 -6.073 -8.755 1.00 90.94 83 ARG A N 1
ATOM 678 C CA . ARG A 1 83 ? 4.489 -4.797 -9.469 1.00 90.94 83 ARG A CA 1
ATOM 679 C C . ARG A 1 83 ? 4.423 -3.600 -8.533 1.00 90.94 83 ARG A C 1
ATOM 681 O O . ARG A 1 83 ? 5.235 -2.688 -8.648 1.00 90.94 83 ARG A O 1
ATOM 688 N N . VAL A 1 84 ? 3.509 -3.617 -7.562 1.00 90.44 84 VAL A N 1
ATOM 689 C CA . VAL A 1 84 ? 3.413 -2.554 -6.552 1.00 90.44 84 VAL A CA 1
ATOM 690 C C . VAL A 1 84 ? 4.685 -2.486 -5.707 1.00 90.44 84 VAL A C 1
ATOM 692 O O . VAL A 1 84 ? 5.184 -1.387 -5.471 1.00 90.44 84 VAL A O 1
ATOM 695 N N . ILE A 1 85 ? 5.237 -3.623 -5.266 1.00 90.31 85 ILE A N 1
ATOM 696 C CA . ILE A 1 85 ? 6.501 -3.613 -4.516 1.00 90.31 85 ILE A CA 1
ATOM 697 C C . ILE A 1 85 ? 7.630 -3.038 -5.363 1.00 90.31 85 ILE A C 1
ATOM 699 O O . ILE A 1 85 ? 8.321 -2.137 -4.891 1.00 90.31 85 ILE A O 1
ATOM 703 N N . ASN A 1 86 ? 7.804 -3.520 -6.594 1.00 88.12 86 ASN A N 1
ATOM 704 C CA . ASN A 1 86 ? 8.889 -3.079 -7.468 1.00 88.12 86 ASN A CA 1
ATOM 705 C C . ASN A 1 86 ? 8.772 -1.593 -7.829 1.00 88.12 86 ASN A C 1
ATOM 707 O O . ASN A 1 86 ? 9.768 -0.872 -7.792 1.00 88.12 86 ASN A O 1
ATOM 711 N N . LEU A 1 87 ? 7.552 -1.093 -8.030 1.00 86.75 87 LEU A N 1
ATOM 712 C CA . LEU A 1 87 ? 7.294 0.336 -8.195 1.00 86.75 87 LEU A CA 1
ATOM 713 C C . LEU A 1 87 ? 7.729 1.151 -6.968 1.00 86.75 87 LEU A C 1
ATOM 715 O O . LEU A 1 87 ? 8.380 2.185 -7.106 1.00 86.75 87 LEU A O 1
ATOM 719 N N . LEU A 1 88 ? 7.406 0.694 -5.754 1.00 87.19 88 LEU A N 1
ATOM 720 C CA . LEU A 1 88 ? 7.799 1.396 -4.527 1.00 87.19 88 LEU A CA 1
ATOM 721 C C . LEU A 1 88 ? 9.318 1.453 -4.342 1.00 87.19 88 LEU A C 1
ATOM 723 O O . LEU A 1 88 ? 9.802 2.385 -3.700 1.00 87.19 88 LEU A O 1
ATOM 727 N N . GLN A 1 89 ? 10.075 0.513 -4.915 1.00 84.25 89 GLN A N 1
ATOM 728 C CA . GLN A 1 89 ? 11.536 0.561 -4.868 1.00 84.25 89 GLN A CA 1
ATOM 729 C C . GLN A 1 89 ? 12.099 1.782 -5.595 1.00 84.25 89 GLN A C 1
ATOM 731 O O . GLN A 1 89 ? 13.041 2.395 -5.097 1.00 84.25 89 GLN A O 1
ATOM 736 N N . MET A 1 90 ? 11.490 2.183 -6.715 1.00 80.38 90 MET A N 1
ATOM 737 C CA . MET A 1 90 ? 11.908 3.372 -7.468 1.00 80.38 90 MET A CA 1
ATOM 738 C C . MET A 1 90 ? 11.734 4.667 -6.669 1.00 80.38 90 MET A C 1
ATOM 740 O O . MET A 1 90 ? 12.430 5.648 -6.916 1.00 80.38 90 MET A O 1
ATOM 744 N N . LEU A 1 91 ? 10.813 4.671 -5.702 1.00 80.94 91 LEU A N 1
ATOM 745 C CA . LEU A 1 91 ? 10.507 5.829 -4.863 1.00 80.94 91 LEU A CA 1
ATOM 746 C C . LEU A 1 91 ? 11.398 5.915 -3.616 1.00 80.94 91 LEU A C 1
ATOM 748 O O . LEU A 1 91 ? 11.200 6.800 -2.780 1.00 80.94 91 LEU A O 1
ATOM 752 N N . ARG A 1 92 ? 12.354 4.992 -3.446 1.00 86.44 92 ARG A N 1
ATOM 753 C CA . ARG A 1 92 ? 13.177 4.942 -2.239 1.00 86.44 92 ARG A CA 1
ATOM 754 C C . ARG A 1 92 ? 14.244 6.027 -2.229 1.00 86.44 92 ARG A C 1
ATOM 756 O O . ARG A 1 92 ? 15.130 6.056 -3.076 1.00 86.44 92 ARG A O 1
ATOM 763 N N . THR A 1 93 ? 14.223 6.848 -1.182 1.00 87.25 93 THR A N 1
ATOM 764 C CA . THR A 1 93 ? 15.353 7.710 -0.799 1.00 87.25 93 THR A CA 1
ATOM 765 C C . THR A 1 93 ? 15.831 7.351 0.610 1.00 87.25 93 THR A C 1
ATOM 767 O O . THR A 1 93 ? 15.048 6.781 1.384 1.00 87.25 93 THR A O 1
ATOM 770 N N . PRO A 1 94 ? 17.087 7.647 0.990 1.00 88.75 94 PRO A N 1
ATOM 771 C CA . PRO A 1 94 ? 17.577 7.395 2.346 1.00 88.75 94 PRO A CA 1
ATOM 772 C C . PRO A 1 94 ? 16.709 8.045 3.435 1.00 88.75 94 PRO A C 1
ATOM 774 O O . PRO A 1 94 ? 16.410 7.425 4.455 1.00 88.75 94 PRO A O 1
ATOM 777 N N . GLU A 1 95 ? 16.242 9.272 3.211 1.00 90.00 95 GLU A N 1
ATOM 778 C CA . GLU A 1 95 ? 15.439 10.042 4.166 1.00 90.00 95 GLU A CA 1
ATOM 779 C C . GLU A 1 95 ? 14.054 9.420 4.338 1.00 90.00 95 GLU A C 1
ATOM 781 O O . GLU A 1 95 ? 13.607 9.173 5.460 1.00 90.00 95 GLU A O 1
ATOM 786 N N . PHE A 1 96 ? 13.384 9.114 3.223 1.00 90.56 96 PHE A N 1
ATOM 787 C CA . PHE A 1 96 ? 12.053 8.520 3.266 1.00 90.56 96 PHE A CA 1
ATOM 788 C C . PHE A 1 96 ? 12.094 7.083 3.797 1.00 90.56 96 PHE A C 1
ATOM 790 O O . PHE A 1 96 ? 11.198 6.664 4.529 1.00 90.56 96 PHE A O 1
ATOM 797 N N . SER A 1 97 ? 13.180 6.352 3.538 1.00 92.94 97 SER A N 1
ATOM 798 C CA . SER A 1 97 ? 13.389 5.012 4.092 1.00 92.94 97 SER A CA 1
ATOM 799 C C . SER A 1 97 ? 13.590 5.027 5.603 1.00 92.94 97 SER A C 1
ATOM 801 O O . SER A 1 97 ? 12.998 4.199 6.291 1.00 92.94 97 SER A O 1
ATOM 803 N N . ASN A 1 98 ? 14.330 5.998 6.144 1.00 92.88 98 ASN A N 1
ATOM 804 C CA . ASN A 1 98 ? 14.435 6.190 7.594 1.00 92.88 98 ASN A CA 1
ATOM 805 C C . ASN A 1 98 ? 13.097 6.602 8.228 1.00 92.88 98 ASN A C 1
ATOM 807 O O . ASN A 1 98 ? 12.761 6.147 9.321 1.00 92.88 98 ASN A O 1
ATOM 811 N N . LEU A 1 99 ? 12.294 7.415 7.536 1.00 94.31 99 LEU A N 1
ATOM 812 C CA . LEU A 1 99 ? 10.947 7.749 7.997 1.00 94.31 99 LEU A CA 1
ATOM 813 C C . LEU A 1 99 ? 10.041 6.507 8.046 1.00 94.31 99 LEU A C 1
ATOM 815 O O . LEU A 1 99 ? 9.329 6.295 9.027 1.00 94.31 99 LEU A O 1
ATOM 819 N N . MET A 1 100 ? 10.078 5.666 7.010 1.00 96.00 100 MET A N 1
ATOM 820 C CA . MET A 1 100 ? 9.331 4.405 6.991 1.00 96.00 100 MET A CA 1
ATOM 821 C C . MET A 1 100 ? 9.845 3.424 8.046 1.00 96.00 100 MET A C 1
ATOM 823 O O . MET A 1 100 ? 9.041 2.736 8.673 1.00 96.00 100 MET A O 1
ATOM 827 N N . LEU A 1 101 ? 11.151 3.417 8.320 1.00 95.25 101 LEU A N 1
ATOM 828 C CA . LEU A 1 101 ? 11.727 2.660 9.426 1.00 95.25 101 LEU A CA 1
ATOM 829 C C . LEU A 1 101 ? 11.138 3.091 10.774 1.00 95.25 101 LEU A C 1
ATOM 831 O O . LEU A 1 101 ? 10.716 2.255 11.567 1.00 95.25 101 LEU A O 1
ATOM 835 N N . PHE A 1 102 ? 11.034 4.398 11.017 1.00 95.81 102 PHE A N 1
ATOM 836 C CA . PHE A 1 102 ? 10.441 4.911 12.250 1.00 95.81 102 PHE A CA 1
ATOM 837 C C . PHE A 1 102 ? 9.002 4.410 12.433 1.00 95.81 102 PHE A C 1
ATOM 839 O O . PHE A 1 102 ? 8.653 3.891 13.495 1.00 95.81 102 PHE A O 1
ATOM 846 N N . PHE A 1 103 ? 8.176 4.500 11.385 1.00 97.50 103 PHE A N 1
ATOM 847 C CA . PHE A 1 103 ? 6.809 3.988 11.445 1.00 97.50 103 PHE A CA 1
ATOM 848 C C . PHE A 1 103 ? 6.765 2.472 11.621 1.00 97.50 103 PHE A C 1
ATOM 850 O O . PHE A 1 103 ? 5.951 1.993 12.410 1.00 97.50 103 PHE A O 1
ATOM 857 N N . THR A 1 104 ? 7.647 1.706 10.970 1.00 96.56 104 THR A N 1
ATOM 858 C CA . THR A 1 104 ? 7.639 0.253 11.163 1.00 96.56 104 THR A CA 1
ATOM 859 C C . THR A 1 104 ? 7.975 -0.143 12.598 1.00 96.56 104 THR A C 1
ATOM 861 O O . THR A 1 104 ? 7.437 -1.138 13.073 1.00 96.56 104 THR A O 1
ATOM 864 N N . TYR A 1 105 ? 8.805 0.620 13.315 1.00 95.88 105 TYR A N 1
ATOM 865 C CA . TYR A 1 105 ? 9.169 0.306 14.700 1.00 95.88 105 TYR A CA 1
ATOM 866 C C . TYR A 1 105 ? 8.039 0.526 15.681 1.00 95.88 105 TYR A C 1
ATOM 868 O O . TYR A 1 105 ? 7.939 -0.209 16.655 1.00 95.88 105 TYR A O 1
ATOM 876 N N . LEU A 1 106 ? 7.108 1.428 15.387 1.00 97.06 106 LEU A N 1
ATOM 877 C CA . LEU A 1 106 ? 5.877 1.526 16.167 1.00 97.06 106 LEU A CA 1
ATOM 878 C C . LEU A 1 106 ? 5.046 0.233 16.086 1.00 97.06 106 LEU A C 1
ATOM 880 O O . LEU A 1 106 ? 4.320 -0.086 17.016 1.00 97.06 106 LEU A O 1
ATOM 884 N N . GLY A 1 107 ? 5.174 -0.553 15.014 1.00 95.62 107 GLY A N 1
ATOM 885 C CA . GLY A 1 107 ? 4.536 -1.867 14.913 1.00 95.62 107 GLY A CA 1
ATOM 886 C C . GLY A 1 107 ? 5.361 -3.038 15.463 1.00 95.62 107 GLY A C 1
ATOM 887 O O . GLY A 1 107 ? 4.851 -4.155 15.448 1.00 95.62 107 GLY A O 1
ATOM 888 N N . ASN A 1 108 ? 6.604 -2.823 15.916 1.00 94.81 108 ASN A N 1
ATOM 889 C CA . ASN A 1 108 ? 7.430 -3.893 16.485 1.00 94.81 108 ASN A CA 1
ATOM 890 C C . ASN A 1 108 ? 6.895 -4.336 17.848 1.00 94.81 108 ASN A C 1
ATOM 892 O O . ASN A 1 108 ? 6.463 -3.513 18.662 1.00 94.81 108 ASN A O 1
ATOM 896 N N . TRP A 1 109 ? 6.966 -5.640 18.115 1.00 92.81 109 TRP A N 1
ATOM 897 C CA . TRP A 1 109 ? 6.399 -6.225 19.326 1.00 92.81 109 TRP A CA 1
ATOM 898 C C . TRP A 1 109 ? 7.076 -5.687 20.594 1.00 92.81 109 TRP A C 1
ATOM 900 O O . TRP A 1 109 ? 6.381 -5.463 21.579 1.00 92.81 109 TRP A O 1
ATOM 910 N N . GLU A 1 110 ? 8.380 -5.385 20.573 1.00 95.19 110 GLU A N 1
ATOM 911 C CA . GLU A 1 110 ? 9.116 -4.804 21.703 1.00 95.19 110 GLU A CA 1
ATOM 912 C C . GLU A 1 110 ? 8.565 -3.419 22.073 1.00 95.19 110 GLU A C 1
ATOM 914 O O . GLU A 1 110 ? 8.294 -3.124 23.242 1.00 95.19 110 GLU A O 1
ATOM 919 N N . VAL A 1 111 ? 8.351 -2.572 21.060 1.00 96.50 111 VAL A N 1
ATOM 920 C CA . VAL A 1 111 ? 7.847 -1.199 21.209 1.00 96.50 111 VAL A CA 1
ATOM 921 C C . VAL A 1 111 ? 6.389 -1.193 21.652 1.00 96.50 111 VAL A C 1
ATOM 923 O O . VAL A 1 111 ? 6.023 -0.432 22.558 1.00 96.50 111 VAL A O 1
ATOM 926 N N . VAL A 1 112 ? 5.564 -2.058 21.055 1.00 96.50 112 VAL A N 1
ATOM 927 C CA . VAL A 1 112 ? 4.156 -2.224 21.429 1.00 96.50 112 VAL A CA 1
ATOM 928 C C . VAL A 1 112 ? 4.040 -2.777 22.846 1.00 96.50 112 VAL A C 1
ATOM 930 O O . VAL A 1 112 ? 3.285 -2.227 23.644 1.00 96.50 112 VAL A O 1
ATOM 933 N N . PHE A 1 113 ? 4.805 -3.814 23.192 1.00 96.25 113 PHE A N 1
ATOM 934 C CA . PHE A 1 113 ? 4.793 -4.429 24.517 1.00 96.25 113 PHE A CA 1
ATOM 935 C C . PHE A 1 113 ? 5.181 -3.425 25.602 1.00 96.25 113 PHE A C 1
ATOM 937 O O . PHE A 1 113 ? 4.445 -3.257 26.577 1.00 96.25 113 PHE A O 1
ATOM 944 N N . PHE A 1 114 ? 6.291 -2.704 25.420 1.00 97.50 114 PHE A N 1
ATOM 945 C CA . PHE A 1 114 ? 6.737 -1.718 26.401 1.00 97.50 114 PHE A CA 1
ATOM 946 C C . PHE A 1 114 ? 5.744 -0.554 26.535 1.00 97.50 114 PHE A C 1
ATOM 948 O O . PHE A 1 114 ? 5.392 -0.156 27.647 1.00 97.50 114 PHE A O 1
ATOM 955 N N . GLY A 1 115 ? 5.202 -0.056 25.418 1.00 96.94 115 GLY A N 1
ATOM 956 C CA . GLY A 1 115 ? 4.151 0.965 25.436 1.00 96.94 115 GLY A CA 1
ATOM 957 C C . GLY A 1 115 ? 2.873 0.487 26.135 1.00 96.94 115 GLY A C 1
ATOM 958 O O . GLY A 1 115 ? 2.301 1.205 26.958 1.00 96.94 115 GLY A O 1
ATOM 959 N N . ALA A 1 116 ? 2.442 -0.745 25.865 1.00 97.00 116 ALA A N 1
ATOM 960 C CA . ALA A 1 116 ? 1.281 -1.357 26.496 1.00 97.00 116 ALA A CA 1
ATOM 961 C C . ALA A 1 116 ? 1.479 -1.560 28.001 1.00 97.00 116 ALA A C 1
ATOM 963 O O . ALA A 1 116 ? 0.548 -1.304 28.767 1.00 97.00 116 ALA A O 1
ATOM 964 N N . LEU A 1 117 ? 2.678 -1.952 28.439 1.00 97.62 117 LEU A N 1
ATOM 965 C CA . LEU A 1 117 ? 3.033 -2.072 29.852 1.00 97.62 117 LEU A CA 1
ATOM 966 C C . LEU A 1 117 ? 2.878 -0.727 30.572 1.00 97.62 117 LEU A C 1
ATOM 968 O O . LEU A 1 117 ? 2.187 -0.644 31.589 1.00 97.62 117 LEU A O 1
ATOM 972 N N . LEU A 1 118 ? 3.451 0.342 30.015 1.00 97.19 118 LEU A N 1
ATOM 973 C CA . LEU A 1 118 ? 3.367 1.690 30.585 1.00 97.19 118 LEU A CA 1
ATOM 974 C C . LEU A 1 118 ? 1.921 2.213 30.613 1.00 97.19 118 LEU A C 1
ATOM 976 O O . LEU A 1 118 ? 1.491 2.800 31.609 1.00 97.19 118 LEU A O 1
ATOM 980 N N . LEU A 1 119 ? 1.128 1.937 29.571 1.00 95.81 119 LEU A N 1
ATOM 981 C CA . LEU A 1 119 ? -0.307 2.242 29.560 1.00 95.81 119 LEU A CA 1
ATOM 982 C C . LEU A 1 119 ? -1.080 1.444 30.617 1.00 95.81 119 LEU A C 1
ATOM 984 O O . LEU A 1 119 ? -1.958 2.002 31.274 1.00 95.81 119 LEU A O 1
ATOM 988 N N . CYS A 1 120 ? -0.763 0.163 30.815 1.00 95.69 120 CYS A N 1
ATOM 989 C CA . CYS A 1 120 ? -1.381 -0.654 31.858 1.00 95.69 120 CYS A CA 1
ATOM 990 C C . CYS A 1 120 ? -1.068 -0.109 33.256 1.00 95.69 120 CYS A C 1
ATOM 992 O O . CYS A 1 120 ? -1.981 -0.013 34.074 1.00 95.69 120 CYS A O 1
ATOM 994 N N . ILE A 1 121 ? 0.177 0.315 33.509 1.00 94.62 121 ILE A N 1
ATOM 995 C CA . ILE A 1 121 ? 0.583 0.978 34.760 1.00 94.62 121 ILE A CA 1
ATOM 996 C C . ILE A 1 121 ? -0.220 2.268 34.963 1.00 94.62 121 ILE A C 1
ATOM 998 O O . ILE A 1 121 ? -0.806 2.475 36.028 1.00 94.62 121 ILE A O 1
ATOM 1002 N N . ALA A 1 122 ? -0.320 3.108 33.928 1.00 92.00 122 ALA A N 1
ATOM 1003 C CA . ALA A 1 122 ? -1.116 4.329 33.985 1.00 92.00 122 ALA A CA 1
ATOM 1004 C C . ALA A 1 122 ? -2.596 4.024 34.281 1.00 92.00 122 ALA A C 1
ATOM 1006 O O . ALA A 1 122 ? -3.182 4.608 35.188 1.00 92.00 122 ALA A O 1
ATOM 1007 N N . PHE A 1 123 ? -3.218 3.078 33.575 1.00 91.25 123 PHE A N 1
ATOM 1008 C CA . PHE A 1 123 ? -4.618 2.720 33.806 1.00 91.25 123 PHE A CA 1
ATOM 1009 C C . PHE A 1 123 ? -4.861 2.063 35.165 1.00 91.25 123 PHE A C 1
ATOM 1011 O O . PHE A 1 123 ? -5.919 2.300 35.750 1.00 91.25 123 PHE A O 1
ATOM 1018 N N . ALA A 1 124 ? -3.909 1.289 35.690 1.00 89.88 124 ALA A N 1
ATOM 1019 C CA . ALA A 1 124 ? -3.992 0.711 37.029 1.00 89.88 124 ALA A CA 1
ATOM 1020 C C . ALA A 1 124 ? -4.008 1.815 38.090 1.00 89.88 124 ALA A C 1
ATOM 1022 O O . ALA A 1 124 ? -4.849 1.788 38.987 1.00 89.88 124 ALA A O 1
ATOM 1023 N N . PHE A 1 125 ? -3.167 2.839 37.917 1.00 86.50 125 PHE A N 1
ATOM 1024 C CA . PHE A 1 125 ? -3.135 4.021 38.778 1.00 86.50 125 PHE A CA 1
ATOM 1025 C C . PHE A 1 125 ? -4.482 4.771 38.812 1.00 86.50 125 PHE A C 1
ATOM 1027 O O . PHE A 1 125 ? -4.899 5.253 39.862 1.00 86.50 125 PHE A O 1
ATOM 1034 N N . TYR A 1 126 ? -5.212 4.809 37.691 1.00 83.88 126 TYR A N 1
ATOM 1035 C CA . TYR A 1 126 ? -6.568 5.381 37.606 1.00 83.88 126 TYR A CA 1
ATOM 1036 C C . TYR A 1 126 ? -7.704 4.363 37.804 1.00 83.88 126 TYR A C 1
ATOM 1038 O O . TYR A 1 126 ? -8.847 4.668 37.452 1.00 83.88 126 TYR A O 1
ATOM 1046 N N . THR A 1 127 ? -7.396 3.155 38.293 1.00 84.81 127 THR A N 1
ATOM 1047 C CA . THR A 1 127 ? -8.349 2.055 38.546 1.00 84.81 127 THR A CA 1
ATOM 1048 C C . THR A 1 127 ? -9.215 1.671 37.332 1.00 84.81 127 THR A C 1
ATOM 1050 O O . THR A 1 127 ? -10.315 1.129 37.447 1.00 84.81 127 THR A O 1
ATOM 1053 N N . LYS A 1 128 ? -8.697 1.889 36.115 1.00 86.88 128 LYS A N 1
ATOM 1054 C CA . LYS A 1 128 ? -9.352 1.607 34.826 1.00 86.88 128 LYS A CA 1
ATOM 1055 C C . LYS A 1 128 ? -9.126 0.163 34.356 1.00 86.88 128 LYS A C 1
ATOM 1057 O O . LYS A 1 128 ? -8.713 -0.074 33.223 1.00 86.88 128 LYS A O 1
ATOM 1062 N N . TYR A 1 129 ? -9.449 -0.831 35.184 1.00 88.62 129 TYR A N 1
ATOM 1063 C CA . TYR A 1 129 ? -9.165 -2.248 34.890 1.00 88.62 129 TYR A CA 1
ATOM 1064 C C . TYR A 1 129 ? -9.800 -2.787 33.598 1.00 88.62 129 TYR A C 1
ATOM 1066 O O . TYR A 1 129 ? -9.233 -3.669 32.958 1.00 88.62 129 TYR A O 1
ATOM 1074 N N . ASN A 1 130 ? -10.948 -2.253 33.169 1.00 90.12 130 ASN A N 1
ATOM 1075 C CA . ASN A 1 130 ? -11.558 -2.644 31.892 1.00 90.12 130 ASN A CA 1
ATOM 1076 C C . ASN A 1 130 ? -10.707 -2.221 30.679 1.00 90.12 130 ASN A C 1
ATOM 1078 O O . ASN A 1 130 ? -10.684 -2.942 29.685 1.00 90.12 130 ASN A O 1
ATOM 1082 N N . TYR A 1 131 ? -9.970 -1.107 30.774 1.00 93.25 131 TYR A N 1
ATOM 1083 C CA . TYR A 1 131 ? -9.038 -0.660 29.731 1.00 93.25 131 TYR A CA 1
ATOM 1084 C C . TYR A 1 131 ? -7.827 -1.595 29.659 1.00 93.25 131 TYR A C 1
ATOM 1086 O O . TYR A 1 131 ? -7.456 -2.033 28.575 1.00 93.25 131 TYR A O 1
ATOM 1094 N N . ILE A 1 132 ? -7.278 -1.974 30.820 1.00 94.62 132 ILE A N 1
ATOM 1095 C CA . ILE A 1 132 ? -6.176 -2.944 30.928 1.00 94.62 132 ILE A CA 1
ATOM 1096 C C . ILE A 1 132 ? -6.578 -4.279 30.297 1.00 94.62 132 ILE A C 1
ATOM 1098 O O . ILE A 1 132 ? -5.876 -4.788 29.431 1.00 94.62 132 ILE A O 1
ATOM 1102 N N . LYS A 1 133 ? -7.743 -4.825 30.675 1.00 94.44 133 LYS A N 1
ATOM 1103 C CA . LYS A 1 133 ? -8.252 -6.087 30.114 1.00 94.44 133 LYS A CA 1
ATOM 1104 C C . LYS A 1 133 ? -8.383 -6.021 28.593 1.00 94.44 133 LYS A C 1
ATOM 1106 O O . LYS A 1 133 ? -8.014 -6.976 27.924 1.00 94.44 133 LYS A O 1
ATOM 1111 N N . ALA A 1 134 ? -8.887 -4.913 28.052 1.00 95.75 134 ALA A N 1
ATOM 1112 C CA . ALA A 1 134 ? -9.013 -4.737 26.609 1.00 95.75 134 ALA A CA 1
ATOM 1113 C C . ALA A 1 134 ? -7.645 -4.682 25.902 1.00 95.75 134 ALA A C 1
ATOM 1115 O O . ALA A 1 134 ? -7.495 -5.315 24.862 1.00 95.75 134 ALA A O 1
ATOM 1116 N N . ILE A 1 135 ? -6.643 -4.003 26.478 1.00 96.69 135 ILE A N 1
ATOM 1117 C CA . ILE A 1 135 ? -5.268 -3.983 25.942 1.00 96.69 135 ILE A CA 1
ATOM 1118 C C . ILE A 1 135 ? -4.651 -5.386 25.960 1.00 96.69 135 ILE A C 1
ATOM 1120 O O . ILE A 1 135 ? -4.135 -5.836 24.942 1.00 96.69 135 ILE A O 1
ATOM 1124 N N . LEU A 1 136 ? -4.742 -6.095 27.089 1.00 96.00 136 LEU A N 1
ATOM 1125 C CA . LEU A 1 136 ? -4.181 -7.442 27.224 1.00 96.00 136 LEU A CA 1
ATOM 1126 C C . LEU A 1 136 ? -4.835 -8.429 26.255 1.00 96.00 136 LEU A C 1
ATOM 1128 O O . LEU A 1 136 ? -4.134 -9.188 25.593 1.00 96.00 136 LEU A O 1
ATOM 1132 N N . VAL A 1 137 ? -6.167 -8.389 26.129 1.00 95.00 137 VAL A N 1
ATOM 1133 C CA . VAL A 1 137 ? -6.889 -9.206 25.143 1.00 95.00 137 VAL A CA 1
ATOM 1134 C C . VAL A 1 137 ? -6.442 -8.853 23.726 1.00 95.00 137 VAL A C 1
ATOM 1136 O O . VAL A 1 137 ? -6.224 -9.759 22.929 1.00 95.00 137 VAL A O 1
ATOM 1139 N N . SER A 1 138 ? -6.266 -7.563 23.425 1.00 94.69 138 SER A N 1
ATOM 1140 C CA . SER A 1 138 ? -5.838 -7.106 22.102 1.00 94.69 138 SER A CA 1
ATOM 1141 C C . SER A 1 138 ? -4.488 -7.686 21.677 1.00 94.69 138 SER A C 1
ATOM 1143 O O . SER A 1 138 ? -4.356 -8.196 20.567 1.00 94.69 138 SER A O 1
ATOM 1145 N N . ILE A 1 139 ? -3.507 -7.657 22.581 1.00 93.31 139 ILE A N 1
ATOM 1146 C CA . ILE A 1 139 ? -2.140 -8.101 22.294 1.00 93.31 139 ILE A CA 1
ATOM 1147 C C . ILE A 1 139 ? -2.055 -9.628 22.292 1.00 93.31 139 ILE A C 1
ATOM 1149 O O . ILE A 1 139 ? -1.639 -10.213 21.301 1.00 93.31 139 ILE A O 1
ATOM 1153 N N . VAL A 1 140 ? -2.497 -10.294 23.365 1.00 93.94 140 VAL A N 1
ATOM 1154 C CA . VAL A 1 140 ? -2.293 -11.746 23.534 1.00 93.94 140 VAL A CA 1
ATOM 1155 C C . VAL A 1 140 ? -3.024 -12.550 22.461 1.00 93.94 140 VAL A C 1
ATOM 1157 O O . VAL A 1 140 ? -2.434 -13.409 21.810 1.00 93.94 140 VAL A O 1
ATOM 1160 N N . PHE A 1 141 ? -4.312 -12.275 22.255 1.00 94.00 141 PHE A N 1
ATOM 1161 C CA . PHE A 1 141 ? -5.093 -13.000 21.254 1.00 94.00 141 PHE A CA 1
ATOM 1162 C C . PHE A 1 141 ? -4.797 -12.512 19.832 1.00 94.00 141 PHE A C 1
ATOM 1164 O O . PHE A 1 141 ? -4.952 -13.287 18.891 1.00 94.00 141 PHE A O 1
ATOM 1171 N N . GLY A 1 142 ? -4.351 -11.262 19.673 1.00 93.00 142 GLY A N 1
ATOM 1172 C CA . GLY A 1 142 ? -3.893 -10.744 18.390 1.00 93.00 142 GLY A CA 1
ATOM 1173 C C . GLY A 1 142 ? -2.650 -11.471 17.882 1.00 93.00 142 GLY A C 1
ATOM 1174 O O . GLY A 1 142 ? -2.654 -11.967 16.758 1.00 93.00 142 GLY A O 1
ATOM 1175 N N . GLU A 1 143 ? -1.630 -11.614 18.732 1.00 92.44 143 GLU A N 1
ATOM 1176 C CA . GLU A 1 143 ? -0.411 -12.358 18.394 1.00 92.44 143 GLU A CA 1
ATOM 1177 C C . GLU A 1 143 ? -0.695 -13.838 18.135 1.00 92.44 143 GLU A C 1
ATOM 1179 O O . GLU A 1 143 ? -0.224 -14.399 17.145 1.00 92.44 143 GLU A O 1
ATOM 1184 N N . LEU A 1 144 ? -1.537 -14.465 18.965 1.00 95.38 144 LEU A N 1
ATOM 1185 C CA . LEU A 1 144 ? -1.956 -15.850 18.744 1.00 95.38 144 LEU A CA 1
ATOM 1186 C C . LEU A 1 144 ? -2.640 -16.025 17.381 1.00 95.38 144 LEU A C 1
ATOM 1188 O O . LEU A 1 144 ? -2.345 -16.979 16.663 1.00 95.38 144 LEU A O 1
ATOM 1192 N N . PHE A 1 145 ? -3.536 -15.106 17.007 1.00 94.88 145 PHE A N 1
ATOM 1193 C CA . PHE A 1 145 ? -4.208 -15.140 15.711 1.00 94.88 145 PHE A CA 1
ATOM 1194 C C . PHE A 1 145 ? -3.212 -15.012 14.553 1.00 94.88 145 PHE A C 1
ATOM 1196 O O . PHE A 1 145 ? -3.223 -15.846 13.650 1.00 94.88 145 PHE A O 1
ATOM 1203 N N . VAL A 1 146 ? -2.329 -14.007 14.584 1.00 96.00 146 VAL A N 1
ATOM 1204 C CA . VAL A 1 146 ? -1.327 -13.801 13.525 1.00 96.00 146 VAL A CA 1
ATOM 1205 C C . VAL A 1 146 ? -0.420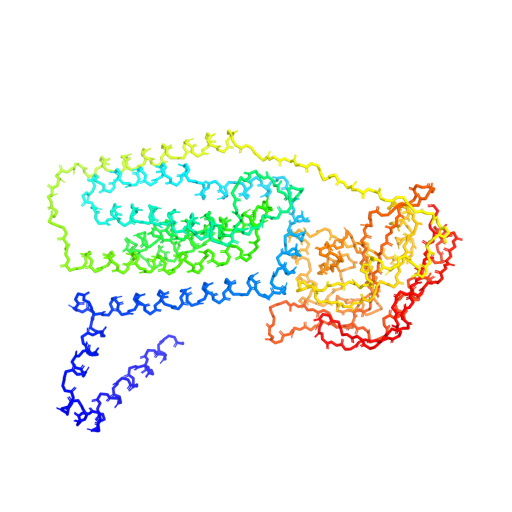 -15.022 13.399 1.00 96.00 146 VAL A C 1
ATOM 1207 O O . VAL A 1 146 ? -0.195 -15.498 12.287 1.00 96.00 146 VAL A O 1
ATOM 1210 N N . TRP A 1 147 ? 0.058 -15.563 14.521 1.00 95.50 147 TRP A N 1
ATOM 1211 C CA . TRP A 1 147 ? 0.884 -16.766 14.534 1.00 95.50 147 TRP A CA 1
ATOM 1212 C C . TRP A 1 147 ? 0.158 -17.965 13.910 1.00 95.50 147 TRP A C 1
ATOM 1214 O O . TRP A 1 147 ? 0.729 -18.636 13.050 1.00 95.50 147 TRP A O 1
ATOM 1224 N N . LEU A 1 148 ? -1.106 -18.210 14.271 1.00 96.19 148 LEU A N 1
ATOM 1225 C CA . LEU A 1 148 ? -1.899 -19.301 13.696 1.00 96.19 148 LEU A CA 1
ATOM 1226 C C . LEU A 1 148 ? -2.042 -19.153 12.179 1.00 96.19 148 LEU A C 1
ATOM 1228 O O . LEU A 1 148 ? -1.727 -20.084 11.441 1.00 96.19 148 LEU A O 1
ATOM 1232 N N . VAL A 1 149 ? -2.469 -17.981 11.697 1.00 95.38 149 VAL A N 1
ATOM 1233 C CA . VAL A 1 149 ? -2.689 -17.776 10.257 1.00 95.38 149 VAL A CA 1
ATOM 1234 C C . VAL A 1 149 ? -1.374 -17.883 9.480 1.00 95.38 149 VAL A C 1
ATOM 1236 O O . VAL A 1 149 ? -1.359 -18.512 8.424 1.00 95.38 149 VAL A O 1
ATOM 1239 N N . LYS A 1 150 ? -0.257 -17.368 10.016 1.00 94.62 150 LYS A N 1
ATOM 1240 C CA . LYS A 1 150 ? 1.069 -17.518 9.390 1.00 94.62 150 LYS A CA 1
ATOM 1241 C C . LYS A 1 150 ? 1.457 -18.975 9.173 1.00 94.62 150 LYS A C 1
ATOM 1243 O O . LYS A 1 150 ? 1.955 -19.315 8.104 1.00 94.62 150 LYS A O 1
ATOM 1248 N N . ASN A 1 151 ? 1.211 -19.830 10.162 1.00 94.88 151 ASN A N 1
ATOM 1249 C CA . ASN A 1 151 ? 1.555 -21.249 10.081 1.00 94.88 151 ASN A CA 1
ATOM 1250 C C . ASN A 1 151 ? 0.589 -22.067 9.211 1.00 94.88 151 ASN A C 1
ATOM 1252 O O . ASN A 1 151 ? 0.960 -23.153 8.776 1.00 94.88 151 ASN A O 1
ATOM 1256 N N . ILE A 1 152 ? -0.615 -21.551 8.939 1.00 93.81 152 ILE A N 1
ATOM 1257 C CA . ILE A 1 152 ? -1.588 -22.169 8.026 1.00 93.81 152 ILE A CA 1
ATOM 1258 C C . ILE A 1 152 ? -1.308 -21.765 6.575 1.00 93.81 152 ILE A C 1
ATOM 1260 O O . ILE A 1 152 ? -1.256 -22.625 5.704 1.00 93.81 152 ILE A O 1
ATOM 1264 N N . VAL A 1 153 ? -1.142 -20.465 6.307 1.00 92.94 153 VAL A N 1
ATOM 1265 C CA . VAL A 1 153 ? -1.018 -19.938 4.935 1.00 92.94 153 VAL A CA 1
ATOM 1266 C C . VAL A 1 153 ? 0.402 -20.096 4.391 1.00 92.94 153 VAL A C 1
ATOM 1268 O O . VAL A 1 153 ? 0.572 -20.294 3.194 1.00 92.94 153 VAL A O 1
ATOM 1271 N N . GLN A 1 154 ? 1.423 -20.000 5.252 1.00 94.00 154 GLN A N 1
ATOM 1272 C CA . GLN A 1 154 ? 2.837 -20.226 4.913 1.00 94.00 154 GLN A CA 1
ATOM 1273 C C . GLN A 1 154 ? 3.333 -19.463 3.673 1.00 94.00 154 GLN A C 1
ATOM 1275 O O . GLN A 1 154 ? 4.205 -19.924 2.935 1.00 94.00 154 GLN A O 1
ATOM 1280 N N . ARG A 1 155 ? 2.790 -18.263 3.434 1.00 93.12 155 ARG A N 1
ATOM 1281 C CA . ARG A 1 155 ? 3.126 -17.479 2.244 1.00 93.12 155 ARG A CA 1
ATOM 1282 C C . ARG A 1 155 ? 4.589 -17.008 2.286 1.00 93.12 155 ARG A C 1
ATOM 1284 O O . ARG A 1 155 ? 5.000 -16.423 3.301 1.00 93.12 155 ARG A O 1
ATOM 1291 N N . PRO A 1 156 ? 5.363 -17.198 1.202 1.00 92.75 156 PRO A N 1
ATOM 1292 C CA . PRO A 1 156 ? 6.719 -16.673 1.108 1.00 92.75 156 PRO A CA 1
ATOM 1293 C C . PRO A 1 156 ? 6.720 -15.141 1.054 1.00 92.75 156 PRO A C 1
ATOM 1295 O O . PRO A 1 156 ? 5.812 -14.510 0.506 1.00 92.75 156 PRO A O 1
ATOM 1298 N N . ARG A 1 157 ? 7.763 -14.536 1.627 1.00 91.75 157 ARG A N 1
ATOM 1299 C CA . ARG A 1 157 ? 7.984 -13.085 1.574 1.00 91.75 157 ARG A CA 1
ATOM 1300 C C . ARG A 1 157 ? 8.437 -12.629 0.182 1.00 91.75 157 ARG A C 1
ATOM 1302 O O . ARG A 1 157 ? 8.892 -13.457 -0.609 1.00 91.75 157 ARG A O 1
ATOM 1309 N N . PRO A 1 158 ? 8.353 -11.317 -0.100 1.00 89.44 158 PRO A N 1
ATOM 1310 C CA . PRO A 1 158 ? 9.073 -10.722 -1.220 1.00 89.44 158 PRO A CA 1
ATOM 1311 C C . PRO A 1 158 ? 10.572 -11.054 -1.174 1.00 89.44 158 PRO A C 1
ATOM 1313 O O . PRO A 1 158 ? 11.123 -11.351 -0.111 1.00 89.44 158 PRO A O 1
ATOM 1316 N N . LEU A 1 159 ? 11.230 -11.003 -2.334 1.00 79.88 159 LEU A N 1
ATOM 1317 C CA . LEU A 1 159 ? 12.651 -11.333 -2.465 1.00 79.88 159 LEU A CA 1
ATOM 1318 C C . LEU A 1 159 ? 13.527 -10.445 -1.566 1.00 79.88 159 LEU A C 1
ATOM 1320 O O . LEU A 1 159 ? 13.323 -9.235 -1.487 1.00 79.88 159 LEU A O 1
ATOM 1324 N N . LEU A 1 160 ? 14.556 -11.036 -0.946 1.00 69.19 160 LEU A N 1
ATOM 1325 C CA . LEU A 1 160 ? 15.461 -10.337 -0.018 1.00 69.19 160 LEU A CA 1
ATOM 1326 C C . LEU A 1 160 ? 16.212 -9.164 -0.657 1.00 69.19 160 LEU A C 1
ATOM 1328 O O . LEU A 1 160 ? 16.498 -8.191 0.031 1.00 69.19 160 LEU A O 1
ATOM 1332 N N . VAL A 1 161 ? 16.482 -9.219 -1.966 1.00 67.12 161 VAL A N 1
ATOM 1333 C CA . VAL A 1 161 ? 17.099 -8.102 -2.709 1.00 67.12 161 VAL A CA 1
ATOM 1334 C C . VAL A 1 161 ? 16.257 -6.822 -2.650 1.00 67.12 161 VAL A C 1
ATOM 1336 O O . VAL A 1 161 ? 16.795 -5.727 -2.774 1.00 67.12 161 VAL A O 1
ATOM 1339 N N . ASN A 1 162 ? 14.955 -6.956 -2.384 1.00 69.62 162 ASN A N 1
ATOM 1340 C CA . ASN A 1 162 ? 14.024 -5.844 -2.254 1.00 69.62 162 ASN A CA 1
ATOM 1341 C C . ASN A 1 162 ? 13.851 -5.397 -0.792 1.00 69.62 162 ASN A C 1
ATOM 1343 O O . ASN A 1 162 ? 13.221 -4.364 -0.554 1.00 69.62 162 ASN A O 1
ATOM 1347 N N . ALA A 1 163 ? 14.364 -6.138 0.195 1.00 82.19 163 ALA A N 1
ATOM 1348 C CA . ALA A 1 163 ? 14.109 -5.901 1.613 1.00 82.19 163 ALA A CA 1
ATOM 1349 C C . ALA A 1 163 ? 15.165 -4.980 2.249 1.00 82.19 163 ALA A C 1
ATOM 1351 O O . ALA A 1 163 ? 16.367 -5.210 2.141 1.00 82.19 163 ALA A O 1
ATOM 1352 N N . LEU A 1 164 ? 14.707 -3.946 2.962 1.00 84.31 164 LEU A N 1
ATOM 1353 C CA . LEU A 1 164 ? 15.573 -3.025 3.716 1.00 84.31 164 LEU A CA 1
ATOM 1354 C C . LEU A 1 164 ? 15.729 -3.410 5.196 1.00 84.31 164 LEU A C 1
ATOM 1356 O O . LEU A 1 164 ? 16.505 -2.795 5.925 1.00 84.31 164 LEU A O 1
ATOM 1360 N N . ILE A 1 165 ? 14.969 -4.404 5.653 1.00 85.25 165 ILE A N 1
ATOM 1361 C CA . ILE A 1 165 ? 15.014 -4.969 7.006 1.00 85.25 165 ILE A CA 1
ATOM 1362 C C . ILE A 1 165 ? 14.837 -6.489 6.916 1.00 85.25 165 ILE A C 1
ATOM 1364 O O . ILE A 1 165 ? 14.249 -6.991 5.959 1.00 85.25 165 ILE A O 1
ATOM 1368 N N . GLN A 1 166 ? 15.349 -7.227 7.902 1.00 82.19 166 GLN A N 1
ATOM 1369 C CA . GLN A 1 166 ? 15.299 -8.692 7.908 1.00 82.19 166 GLN A CA 1
ATOM 1370 C C . GLN A 1 166 ? 14.130 -9.219 8.739 1.00 82.19 166 GLN A C 1
ATOM 1372 O O . GLN A 1 166 ? 13.822 -8.702 9.808 1.00 82.19 166 GLN A O 1
ATOM 1377 N N . GLU A 1 167 ? 13.503 -10.284 8.246 1.00 82.44 167 GLU A N 1
ATOM 1378 C CA . GLU A 1 167 ? 12.352 -10.933 8.865 1.00 82.44 167 GLU A CA 1
ATOM 1379 C C . GLU A 1 167 ? 12.417 -12.450 8.637 1.00 82.44 167 GLU A C 1
ATOM 1381 O O . GLU A 1 167 ? 12.460 -12.899 7.495 1.00 82.44 167 GLU A O 1
ATOM 1386 N N . GLY A 1 168 ? 12.386 -13.247 9.712 1.00 80.62 168 GLY A N 1
ATOM 1387 C CA . GLY A 1 168 ? 12.556 -14.709 9.637 1.00 80.62 168 GLY A CA 1
ATOM 1388 C C . GLY A 1 168 ? 11.267 -15.540 9.542 1.00 80.62 168 GLY A C 1
ATOM 1389 O O . GLY A 1 168 ? 11.336 -16.759 9.448 1.00 80.62 168 GLY A O 1
ATOM 1390 N N . SER A 1 169 ? 10.085 -14.916 9.604 1.00 88.62 169 SER A N 1
ATOM 1391 C CA . SER A 1 169 ? 8.780 -15.612 9.602 1.00 88.62 169 SER A CA 1
ATOM 1392 C C . SER A 1 169 ? 8.042 -15.498 8.262 1.00 88.62 169 SER A C 1
ATOM 1394 O O . SER A 1 169 ? 8.396 -14.651 7.448 1.00 88.62 169 SER A O 1
ATOM 1396 N N . PHE A 1 170 ? 6.969 -16.269 8.047 1.00 94.25 170 PHE A N 1
ATOM 1397 C CA . PHE A 1 170 ? 6.095 -16.149 6.864 1.00 94.25 170 PHE A CA 1
ATOM 1398 C C . PHE A 1 170 ? 5.500 -14.741 6.679 1.00 94.25 170 PHE A C 1
ATOM 1400 O O . PHE A 1 170 ? 5.386 -13.966 7.638 1.00 94.25 170 PHE A O 1
ATOM 1407 N N . SER A 1 171 ? 5.108 -14.402 5.447 1.00 93.62 171 SER A N 1
ATOM 1408 C CA . SER A 1 171 ? 4.639 -13.054 5.095 1.00 93.62 171 SER A CA 1
ATOM 1409 C C . SER A 1 171 ? 3.179 -12.805 5.487 1.00 93.62 171 SER A C 1
ATOM 1411 O O . SER A 1 171 ? 2.855 -11.730 5.991 1.00 93.62 171 SER A O 1
ATOM 1413 N N . PHE A 1 172 ? 2.303 -13.792 5.291 1.00 94.88 172 PHE A N 1
ATOM 1414 C CA . PHE A 1 172 ? 0.861 -13.603 5.412 1.00 94.88 172 PHE A CA 1
ATOM 1415 C C . PHE A 1 172 ? 0.320 -14.139 6.742 1.00 94.88 172 PHE A C 1
ATOM 1417 O O . PHE A 1 172 ? 0.554 -15.307 7.040 1.00 94.88 172 PHE A O 1
ATOM 1424 N N . PRO A 1 173 ? -0.473 -13.367 7.503 1.00 96.56 173 PRO A N 1
ATOM 1425 C CA . PRO A 1 173 ? -0.775 -11.951 7.325 1.00 96.56 173 PRO A CA 1
ATOM 1426 C C . PRO A 1 173 ? 0.334 -11.086 7.962 1.00 96.56 173 PRO A C 1
ATOM 1428 O O . PRO A 1 173 ? 1.157 -11.565 8.751 1.00 96.56 173 PRO A O 1
ATOM 1431 N N . SER A 1 174 ? 0.367 -9.790 7.647 1.00 97.62 174 SER A N 1
ATOM 1432 C CA . SER A 1 174 ? 1.318 -8.852 8.260 1.00 97.62 174 SER A CA 1
ATOM 1433 C C . SER A 1 174 ? 1.011 -8.604 9.745 1.00 97.62 174 SER A C 1
ATOM 1435 O O . SER A 1 174 ? -0.034 -8.041 10.085 1.00 97.62 174 SER A O 1
ATOM 1437 N N . GLY A 1 175 ? 1.937 -8.981 10.635 1.00 96.69 175 GLY A N 1
ATOM 1438 C CA . GLY A 1 175 ? 1.806 -8.785 12.086 1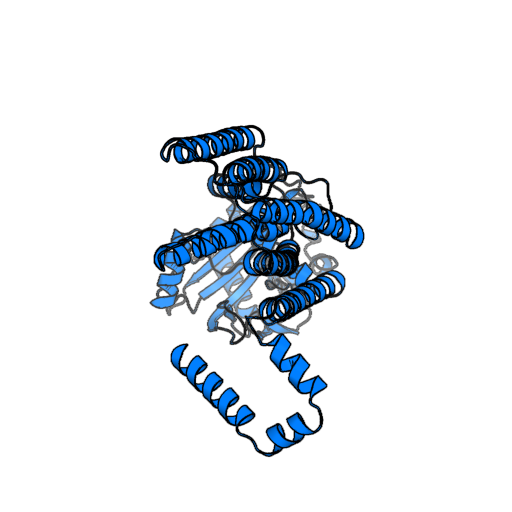.00 96.69 175 GLY A CA 1
ATOM 1439 C C . GLY A 1 175 ? 1.737 -7.308 12.474 1.00 96.69 175 GLY A C 1
ATOM 1440 O O . GLY A 1 175 ? 0.773 -6.892 13.110 1.00 96.69 175 GLY A O 1
ATOM 1441 N N . HIS A 1 176 ? 2.677 -6.492 11.981 1.00 97.31 176 HIS A N 1
ATOM 1442 C CA . HIS A 1 176 ? 2.696 -5.032 12.170 1.00 97.31 176 HIS A CA 1
ATOM 1443 C C . HIS A 1 176 ? 1.391 -4.355 11.750 1.00 97.31 176 HIS A C 1
ATOM 1445 O O . HIS A 1 176 ? 0.874 -3.492 12.458 1.00 97.31 176 HIS A O 1
ATOM 1451 N N . ALA A 1 177 ? 0.833 -4.745 10.602 1.00 98.00 177 ALA A N 1
ATOM 1452 C CA . ALA A 1 177 ? -0.433 -4.188 10.139 1.00 98.00 177 ALA A CA 1
ATOM 1453 C C . ALA A 1 177 ? -1.594 -4.604 11.056 1.00 98.00 177 ALA A C 1
ATOM 1455 O O . ALA A 1 177 ? -2.414 -3.760 11.422 1.00 98.00 177 ALA A O 1
ATOM 1456 N N . PHE A 1 178 ? -1.638 -5.869 11.486 1.00 98.06 178 PHE A N 1
ATOM 1457 C CA . PHE A 1 178 ? -2.680 -6.367 12.384 1.00 98.06 178 PHE A CA 1
ATOM 1458 C C . PHE A 1 178 ? -2.629 -5.665 13.748 1.00 98.06 178 PHE A C 1
ATOM 1460 O O . PHE A 1 178 ? -3.634 -5.093 14.181 1.00 98.06 178 PHE A O 1
ATOM 1467 N N . ILE A 1 179 ? -1.452 -5.644 14.391 1.00 95.88 179 ILE A N 1
ATOM 1468 C CA . ILE A 1 179 ? -1.258 -5.007 15.700 1.00 95.88 179 ILE A CA 1
ATOM 1469 C C . ILE A 1 179 ? -1.513 -3.502 15.627 1.00 95.88 179 ILE A C 1
ATOM 1471 O O . ILE A 1 179 ? -2.044 -2.923 16.574 1.00 95.88 179 ILE A O 1
ATOM 1475 N N . SER A 1 180 ? -1.235 -2.859 14.484 1.00 97.75 180 SER A N 1
ATOM 1476 C CA . SER A 1 180 ? -1.543 -1.440 14.326 1.00 97.75 180 SER A CA 1
ATOM 1477 C C . SER A 1 180 ? -3.037 -1.159 14.495 1.00 97.75 180 SER A C 1
ATOM 1479 O O . SER A 1 180 ? -3.419 -0.233 15.210 1.00 97.75 180 SER A O 1
ATOM 1481 N N . ILE A 1 181 ? -3.905 -2.008 13.943 1.00 97.94 181 ILE A N 1
ATOM 1482 C CA . ILE A 1 181 ? -5.348 -1.860 14.130 1.00 97.94 181 ILE A CA 1
ATOM 1483 C C . ILE A 1 181 ? -5.771 -2.293 15.527 1.00 97.94 181 ILE A C 1
ATOM 1485 O O . ILE A 1 181 ? -6.492 -1.552 16.198 1.00 97.94 181 ILE A O 1
ATOM 1489 N N . SER A 1 182 ? -5.352 -3.4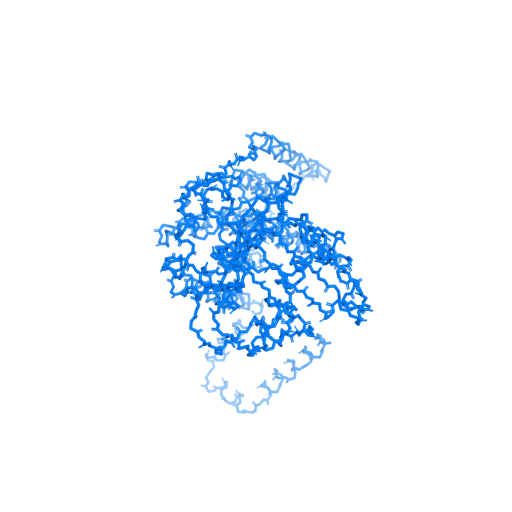74 15.982 1.00 96.31 182 SER A N 1
ATOM 1490 C CA . SER A 1 182 ? -5.851 -4.012 17.248 1.00 96.31 182 SER A CA 1
ATOM 1491 C C . SER A 1 182 ? -5.398 -3.172 18.449 1.00 96.31 182 SER A C 1
ATOM 1493 O O . SER A 1 182 ? -6.199 -2.918 19.353 1.00 96.31 182 SER A O 1
ATOM 1495 N N . PHE A 1 183 ? -4.155 -2.683 18.463 1.00 97.19 183 PHE A N 1
ATOM 1496 C CA . PHE A 1 183 ? -3.601 -1.885 19.555 1.00 97.19 183 PHE A CA 1
ATOM 1497 C C . PHE A 1 183 ? -3.796 -0.377 19.348 1.00 97.19 183 PHE A C 1
ATOM 1499 O O . PHE A 1 183 ? -4.471 0.263 20.160 1.00 97.19 183 PHE A O 1
ATOM 1506 N N . TYR A 1 184 ? -3.273 0.216 18.265 1.00 98.00 184 TYR A N 1
ATOM 1507 C CA . TYR A 1 184 ? -3.411 1.666 18.055 1.00 98.00 184 TYR A CA 1
ATOM 1508 C C . TYR A 1 184 ? -4.838 2.074 17.689 1.00 98.00 184 TYR A C 1
ATOM 1510 O O . TYR A 1 184 ? -5.275 3.157 18.086 1.00 98.00 184 TYR A O 1
ATOM 1518 N N . GLY A 1 185 ? -5.613 1.216 17.021 1.00 98.19 185 GLY A N 1
ATOM 1519 C CA . GLY A 1 185 ? -7.046 1.448 16.818 1.00 98.19 185 GLY A CA 1
ATOM 1520 C C . GLY A 1 185 ? -7.828 1.439 18.135 1.00 98.19 185 GLY A C 1
ATOM 1521 O O . GLY A 1 185 ? -8.685 2.301 18.346 1.00 98.19 185 GLY A O 1
ATOM 1522 N N . LEU A 1 186 ? -7.480 0.555 19.078 1.00 97.88 186 LEU A N 1
ATOM 1523 C CA . LEU A 1 186 ? -8.067 0.550 20.423 1.00 97.88 186 LEU A CA 1
ATOM 1524 C C . LEU A 1 186 ? -7.658 1.790 21.233 1.00 97.88 186 LEU A C 1
ATOM 1526 O O . LEU A 1 186 ? -8.497 2.399 21.900 1.00 97.88 186 LEU A O 1
ATOM 1530 N N . LEU A 1 187 ? -6.397 2.220 21.141 1.00 97.38 187 LEU A N 1
ATOM 1531 C CA . LEU A 1 187 ? -5.941 3.460 21.773 1.00 97.38 187 LEU A CA 1
ATOM 1532 C C . LEU A 1 187 ? -6.663 4.683 21.188 1.00 97.38 187 LEU A C 1
ATOM 1534 O O . LEU A 1 187 ? -7.155 5.532 21.933 1.00 97.38 187 LEU A O 1
ATOM 1538 N N . THR A 1 188 ? -6.800 4.736 19.862 1.00 98.31 188 THR A N 1
ATOM 1539 C CA . THR A 1 188 ? -7.568 5.763 19.142 1.00 98.31 188 THR A CA 1
ATOM 1540 C C . THR A 1 188 ? -9.013 5.784 19.627 1.00 98.31 188 THR A C 1
ATOM 1542 O O . THR A 1 188 ? -9.557 6.851 19.915 1.00 98.31 188 THR A O 1
ATOM 1545 N N . TYR A 1 189 ? -9.623 4.611 19.809 1.00 97.75 189 TYR A N 1
ATOM 1546 C CA . TYR A 1 189 ? -10.960 4.481 20.374 1.00 97.75 189 TYR A CA 1
ATOM 1547 C C . TYR A 1 189 ? -11.055 5.054 21.797 1.00 97.75 189 TYR A C 1
ATOM 1549 O O . TYR A 1 189 ? -11.948 5.858 22.083 1.00 97.75 189 TYR A O 1
ATOM 1557 N N . PHE A 1 190 ? -10.119 4.711 22.686 1.00 96.06 190 PHE A N 1
ATOM 1558 C CA . PHE A 1 190 ? -10.084 5.252 24.048 1.00 96.06 190 PHE A CA 1
ATOM 1559 C C . PHE A 1 190 ? -9.923 6.773 24.068 1.00 96.06 190 PHE A C 1
ATOM 1561 O O . PHE A 1 190 ? -10.634 7.458 24.810 1.00 96.06 190 PHE A O 1
ATOM 1568 N N . LEU A 1 191 ? -9.037 7.321 23.238 1.00 95.88 191 LEU A N 1
ATOM 1569 C CA . LEU A 1 191 ? -8.844 8.765 23.111 1.00 95.88 191 LEU A CA 1
ATOM 1570 C C . LEU A 1 191 ? -10.096 9.450 22.546 1.00 95.88 191 LEU A C 1
ATOM 1572 O O . LEU A 1 191 ? -10.517 10.492 23.054 1.00 95.88 191 LEU A O 1
ATOM 1576 N N . TYR A 1 192 ? -10.749 8.844 21.553 1.00 96.75 192 TYR A N 1
ATOM 1577 C CA . TYR A 1 192 ? -11.983 9.357 20.961 1.00 96.75 192 TYR A CA 1
ATOM 1578 C C . TYR A 1 192 ? -13.125 9.390 21.983 1.00 96.75 192 TYR A C 1
ATOM 1580 O O . TYR A 1 192 ? -13.825 10.401 22.102 1.00 96.75 192 TYR A O 1
ATOM 1588 N N . LYS A 1 193 ? -13.289 8.310 22.761 1.00 92.56 193 LYS A N 1
ATOM 1589 C CA . LYS A 1 193 ? -14.304 8.197 23.819 1.00 92.56 193 LYS A CA 1
ATOM 1590 C C . LYS A 1 193 ? -14.125 9.265 24.900 1.00 92.56 193 LYS A C 1
ATOM 1592 O O . LYS A 1 193 ? -15.115 9.803 25.390 1.00 92.56 193 LYS A O 1
ATOM 1597 N N . ASN A 1 194 ? -12.879 9.608 25.232 1.00 89.69 194 ASN A N 1
ATOM 1598 C CA . ASN A 1 194 ? -12.548 10.610 26.251 1.00 89.69 194 ASN A CA 1
ATOM 1599 C C . ASN A 1 194 ? -12.416 12.050 25.704 1.00 89.69 194 ASN A C 1
ATOM 1601 O O . ASN A 1 194 ? -12.218 12.990 26.478 1.00 89.69 194 ASN A O 1
ATOM 1605 N N . SER A 1 195 ? -12.554 12.253 24.390 1.00 93.62 195 SER A N 1
ATOM 1606 C CA . SER A 1 195 ? -12.480 13.573 23.751 1.00 93.62 195 SER A CA 1
ATOM 1607 C C . SER A 1 195 ? -13.750 14.400 23.978 1.00 93.62 195 SER A C 1
ATOM 1609 O O . SER A 1 195 ? -14.871 13.925 23.773 1.00 93.62 195 SER A O 1
ATOM 1611 N N . LYS A 1 196 ? -13.583 15.677 24.343 1.00 94.81 196 LYS A N 1
ATOM 1612 C CA . LYS A 1 196 ? -14.689 16.580 24.709 1.00 94.81 196 LYS A CA 1
ATOM 1613 C C . LYS A 1 196 ? -15.219 17.380 23.523 1.00 94.81 196 LYS A C 1
ATOM 1615 O O . LYS A 1 196 ? -16.419 17.633 23.441 1.00 94.81 196 LYS A O 1
ATOM 1620 N N . THR A 1 197 ? -14.343 17.778 22.599 1.00 96.44 197 THR A N 1
ATOM 1621 C CA . THR A 1 197 ? -14.706 18.640 21.462 1.00 96.44 197 THR A CA 1
ATOM 1622 C C . THR A 1 197 ? -14.761 17.864 20.145 1.00 96.44 197 THR A C 1
ATOM 1624 O O . THR A 1 197 ? -14.143 16.810 19.991 1.00 96.44 197 THR A O 1
ATOM 1627 N N . LYS A 1 198 ? -15.498 18.394 19.158 1.00 95.50 198 LYS A N 1
ATOM 1628 C CA . LYS A 1 198 ? -15.538 17.816 17.801 1.00 95.50 198 LYS A CA 1
ATOM 1629 C C . LYS A 1 198 ? -14.165 17.847 17.125 1.00 95.50 198 LYS A C 1
ATOM 1631 O O . LYS A 1 198 ? -13.816 16.883 16.457 1.00 95.50 198 LYS A O 1
ATOM 1636 N N . LEU A 1 199 ? -13.393 18.916 17.343 1.00 96.44 199 LEU A N 1
ATOM 1637 C CA . LEU A 1 199 ? -12.036 19.039 16.814 1.00 96.44 199 LEU A CA 1
ATOM 1638 C C . LEU A 1 199 ? -11.111 17.966 17.399 1.00 96.44 199 LEU A C 1
ATOM 1640 O O . LEU A 1 199 ? -10.429 17.294 16.641 1.00 96.44 199 LEU A O 1
ATOM 1644 N N . GLN A 1 200 ? -11.145 17.732 18.716 1.00 96.31 200 GLN A N 1
ATOM 1645 C CA . GLN A 1 200 ? -10.368 16.654 19.344 1.00 96.31 200 GLN A CA 1
ATOM 1646 C C . GLN A 1 200 ? -10.722 15.288 18.757 1.00 96.31 200 GLN A C 1
ATOM 1648 O O . GLN A 1 200 ? -9.836 14.531 18.384 1.00 96.31 200 GLN A O 1
ATOM 1653 N N . LYS A 1 201 ? -12.020 15.001 18.609 1.00 96.50 201 LYS A N 1
ATOM 1654 C CA . LYS A 1 201 ? -12.495 13.759 17.989 1.00 96.50 201 LYS A CA 1
ATOM 1655 C C . LYS A 1 201 ? -11.990 13.591 16.558 1.00 96.50 201 LYS A C 1
ATOM 1657 O O . LYS A 1 201 ? -11.566 12.500 16.198 1.00 96.50 201 LYS A O 1
ATOM 1662 N N . PHE A 1 202 ? -12.030 14.660 15.765 1.00 97.38 202 PHE A N 1
ATOM 1663 C CA . PHE A 1 202 ? -11.506 14.661 14.403 1.00 97.38 202 PHE A CA 1
ATOM 1664 C C . PHE A 1 202 ? -9.992 14.418 14.379 1.00 97.38 202 PHE A C 1
ATOM 1666 O O . PHE A 1 202 ? -9.546 13.525 13.672 1.00 97.38 202 PHE A O 1
ATOM 1673 N N . LEU A 1 203 ? -9.219 15.147 15.190 1.00 97.88 203 LEU A N 1
ATOM 1674 C CA . LEU A 1 203 ? -7.761 15.010 15.251 1.00 97.88 203 LEU A CA 1
ATOM 1675 C C . LEU A 1 203 ? -7.326 13.624 15.732 1.00 97.88 203 LEU A C 1
ATOM 1677 O O . LEU A 1 203 ? -6.417 13.046 15.152 1.00 97.88 203 LEU A O 1
ATOM 1681 N N . VAL A 1 204 ? -7.989 13.064 16.748 1.00 97.81 204 VAL A N 1
ATOM 1682 C CA . VAL A 1 204 ? -7.707 11.704 17.233 1.00 97.81 204 VAL A CA 1
ATOM 1683 C C . VAL A 1 204 ? -7.940 10.674 16.131 1.00 97.81 204 VAL A C 1
ATOM 1685 O O . VAL A 1 204 ? -7.092 9.812 15.927 1.00 97.81 204 VAL A O 1
ATOM 1688 N N . LEU A 1 205 ? -9.057 10.772 15.401 1.00 97.75 205 LEU A N 1
ATOM 1689 C CA . LEU A 1 205 ? -9.329 9.865 14.284 1.00 97.75 205 LEU A CA 1
ATOM 1690 C C . LEU A 1 205 ? -8.326 10.053 13.146 1.00 97.75 205 LEU A C 1
ATOM 1692 O O . LEU A 1 205 ? -7.815 9.063 12.640 1.00 97.75 205 LEU A O 1
ATOM 1696 N N . LEU A 1 206 ? -8.020 11.296 12.769 1.00 97.75 206 LEU A N 1
ATOM 1697 C CA . LEU A 1 206 ? -7.065 11.593 11.705 1.00 97.75 206 LEU A CA 1
ATOM 1698 C C . LEU A 1 206 ? -5.681 11.026 12.038 1.00 97.75 206 LEU A C 1
ATOM 1700 O O . LEU A 1 206 ? -5.128 10.274 11.249 1.00 97.75 206 LEU A O 1
ATOM 1704 N N . LEU A 1 207 ? -5.143 11.338 13.218 1.00 98.00 207 LEU A N 1
ATOM 1705 C CA . LEU A 1 207 ? -3.814 10.884 13.630 1.00 98.00 207 LEU A CA 1
ATOM 1706 C C . LEU A 1 207 ? -3.763 9.366 13.830 1.00 98.00 207 LEU A C 1
ATOM 1708 O O . LEU A 1 207 ? -2.812 8.730 13.386 1.00 98.00 207 LEU A O 1
ATOM 1712 N N . GLY A 1 208 ? -4.787 8.781 14.459 1.00 98.00 208 GLY A N 1
ATOM 1713 C CA . GLY A 1 208 ? -4.863 7.340 14.692 1.00 98.00 208 GLY A CA 1
ATOM 1714 C C . GLY A 1 208 ? -4.947 6.534 13.397 1.00 98.00 208 GLY A C 1
ATOM 1715 O O . GLY A 1 208 ? -4.205 5.571 13.221 1.00 98.00 208 GLY A O 1
ATOM 1716 N N . LEU A 1 209 ? -5.804 6.954 12.460 1.00 97.75 209 LEU A N 1
ATOM 1717 C CA . LEU A 1 209 ? -5.926 6.307 11.151 1.00 97.75 209 LEU A CA 1
ATOM 1718 C C . LEU A 1 209 ? -4.662 6.495 10.310 1.00 97.75 209 LEU A C 1
ATOM 1720 O O . LEU A 1 209 ? -4.184 5.525 9.728 1.00 97.75 209 LEU A O 1
ATOM 1724 N N . SER A 1 210 ? -4.084 7.701 10.287 1.00 98.12 210 SER A N 1
ATOM 1725 C CA . SER A 1 210 ? -2.820 7.948 9.586 1.00 98.12 210 SER A CA 1
ATOM 1726 C C . SER A 1 210 ? -1.698 7.068 10.125 1.00 98.12 210 SER A C 1
ATOM 1728 O O . SER A 1 210 ? -0.969 6.479 9.337 1.00 98.12 210 SER A O 1
ATOM 1730 N N . LEU A 1 211 ? -1.582 6.913 11.448 1.00 98.25 211 LEU A N 1
ATOM 1731 C CA . LEU A 1 211 ? -0.577 6.043 12.056 1.00 98.25 211 LEU A CA 1
ATOM 1732 C C . LEU A 1 211 ? -0.744 4.580 11.618 1.00 98.25 211 LEU A C 1
ATOM 1734 O O . LEU A 1 211 ? 0.228 3.954 11.210 1.00 98.25 211 LEU A O 1
ATOM 1738 N N . ILE A 1 212 ? -1.969 4.049 11.656 1.00 98.38 212 ILE A N 1
ATOM 1739 C CA . ILE A 1 212 ? -2.282 2.678 11.217 1.00 98.38 212 ILE A CA 1
ATOM 1740 C C . ILE A 1 212 ? -1.887 2.460 9.753 1.00 98.38 212 ILE A C 1
ATOM 1742 O O . ILE A 1 212 ? -1.235 1.465 9.420 1.00 98.38 212 ILE A O 1
ATOM 1746 N N . VAL A 1 213 ? -2.268 3.401 8.883 1.00 98.19 213 VAL A N 1
ATOM 1747 C CA . VAL A 1 213 ? -1.954 3.352 7.450 1.00 98.19 213 VAL A CA 1
ATOM 1748 C C . VAL A 1 213 ? -0.445 3.419 7.224 1.00 98.19 213 VAL A C 1
ATOM 1750 O O . VAL A 1 213 ? 0.087 2.621 6.461 1.00 98.19 213 VAL A O 1
ATOM 1753 N N . LEU A 1 214 ? 0.260 4.312 7.922 1.00 98.25 214 LEU A N 1
ATOM 1754 C CA . LEU A 1 214 ? 1.709 4.477 7.788 1.00 98.25 214 LEU A CA 1
ATOM 1755 C C . LEU A 1 214 ? 2.486 3.254 8.290 1.00 98.25 214 LEU A C 1
ATOM 1757 O O . LEU A 1 214 ? 3.444 2.848 7.637 1.00 98.25 214 LEU A O 1
ATOM 1761 N N . ILE A 1 215 ? 2.054 2.617 9.386 1.00 98.44 215 ILE A N 1
ATOM 1762 C CA . ILE A 1 215 ? 2.669 1.370 9.863 1.00 98.44 215 ILE A CA 1
ATOM 1763 C C . ILE A 1 215 ? 2.528 0.275 8.801 1.00 98.44 215 ILE A C 1
ATOM 1765 O O . ILE A 1 215 ? 3.527 -0.334 8.435 1.00 98.44 215 ILE A O 1
ATOM 1769 N N . GLY A 1 216 ? 1.332 0.034 8.257 1.00 97.94 216 GLY A N 1
ATOM 1770 C CA . GLY A 1 216 ? 1.162 -0.999 7.226 1.00 97.94 216 GLY A CA 1
ATOM 1771 C C . GLY A 1 216 ? 1.879 -0.663 5.917 1.00 97.94 216 GLY A C 1
ATOM 1772 O O . GLY A 1 216 ? 2.578 -1.518 5.375 1.00 97.94 216 GLY A O 1
ATOM 1773 N N . PHE A 1 217 ? 1.790 0.586 5.452 1.00 97.06 217 PHE A N 1
ATOM 1774 C CA . PHE A 1 217 ? 2.496 1.054 4.256 1.00 97.06 217 PHE A CA 1
ATOM 1775 C C . PHE A 1 217 ? 4.013 0.885 4.384 1.00 97.06 217 PHE A C 1
ATOM 1777 O O . PHE A 1 217 ? 4.647 0.399 3.447 1.00 97.06 217 PHE A O 1
ATOM 1784 N N . SER A 1 218 ? 4.589 1.183 5.556 1.00 97.25 218 SER A N 1
ATOM 1785 C CA . SER A 1 218 ? 6.026 1.010 5.794 1.00 97.25 218 SER A CA 1
ATOM 1786 C C . SER A 1 218 ? 6.503 -0.424 5.538 1.00 97.25 218 SER A C 1
ATOM 1788 O O . SER A 1 218 ? 7.605 -0.619 5.039 1.00 97.25 218 SER A O 1
ATOM 1790 N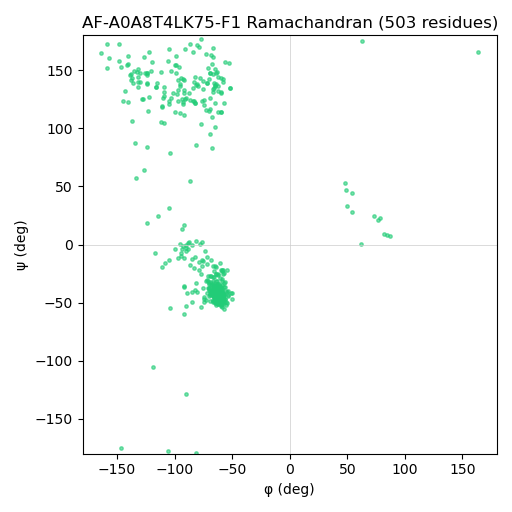 N . ARG A 1 219 ? 5.667 -1.442 5.786 1.00 96.50 219 ARG A N 1
ATOM 1791 C CA . ARG A 1 219 ? 6.017 -2.857 5.570 1.00 96.50 219 ARG A CA 1
ATOM 1792 C C . ARG A 1 219 ? 6.142 -3.223 4.096 1.00 96.50 219 ARG A C 1
ATOM 1794 O O . ARG A 1 219 ? 7.019 -4.009 3.737 1.00 96.50 219 ARG A O 1
ATOM 1801 N N . VAL A 1 220 ? 5.278 -2.647 3.264 1.00 95.62 220 VAL A N 1
ATOM 1802 C CA . VAL A 1 220 ? 5.336 -2.808 1.807 1.00 95.62 220 VAL A CA 1
ATOM 1803 C C . VAL A 1 220 ? 6.516 -2.012 1.260 1.00 95.62 220 VAL A C 1
ATOM 1805 O O . VAL A 1 220 ? 7.343 -2.549 0.531 1.00 95.62 220 VAL A O 1
ATOM 1808 N N . TYR A 1 221 ? 6.653 -0.755 1.692 1.00 94.19 221 TYR A N 1
ATOM 1809 C CA . TYR A 1 221 ? 7.738 0.124 1.270 1.00 94.19 221 TYR A CA 1
ATOM 1810 C C . TYR A 1 221 ? 9.122 -0.447 1.606 1.00 94.19 221 TYR A C 1
ATOM 1812 O O . TYR A 1 221 ? 10.021 -0.384 0.773 1.00 94.19 221 TYR A O 1
ATOM 1820 N N . LEU A 1 222 ? 9.306 -1.036 2.794 1.00 93.25 222 LEU A N 1
ATOM 1821 C CA . LEU A 1 222 ? 10.564 -1.667 3.220 1.00 93.25 222 LEU A CA 1
ATOM 1822 C C . LEU A 1 222 ? 10.781 -3.060 2.601 1.00 93.25 222 LEU A C 1
ATOM 1824 O O . LEU A 1 222 ? 11.809 -3.680 2.862 1.00 93.25 222 LEU A O 1
ATOM 1828 N N . GLY A 1 223 ? 9.848 -3.542 1.772 1.00 92.56 223 GLY A N 1
ATOM 1829 C CA . GLY A 1 223 ? 10.005 -4.750 0.958 1.00 92.56 223 GLY A CA 1
ATOM 1830 C C . GLY A 1 223 ? 9.860 -6.067 1.715 1.00 92.56 223 GLY A C 1
ATOM 1831 O O . GLY A 1 223 ? 10.348 -7.086 1.245 1.00 92.56 223 GLY A O 1
ATOM 1832 N N . VAL A 1 224 ? 9.210 -6.072 2.883 1.00 93.25 224 VAL A N 1
ATOM 1833 C CA . VAL A 1 224 ? 9.072 -7.285 3.712 1.00 93.25 224 VAL A CA 1
ATOM 1834 C C . VAL A 1 224 ? 7.688 -7.920 3.675 1.00 93.25 224 VAL A C 1
ATOM 1836 O O . VAL A 1 224 ? 7.531 -9.054 4.128 1.00 93.25 224 VAL A O 1
ATOM 1839 N N . HIS A 1 225 ? 6.685 -7.222 3.147 1.00 95.62 225 HIS A N 1
ATOM 1840 C CA . HIS A 1 225 ? 5.324 -7.733 3.000 1.00 95.62 225 HIS A CA 1
ATOM 1841 C C . HIS A 1 225 ? 4.726 -7.348 1.654 1.00 95.62 225 HIS A C 1
ATOM 1843 O O . HIS A 1 225 ? 4.957 -6.246 1.159 1.00 95.62 225 HIS A O 1
ATOM 1849 N N . TRP A 1 226 ? 3.895 -8.237 1.118 1.00 95.00 226 TRP A N 1
ATOM 1850 C CA . TRP A 1 226 ? 3.050 -7.936 -0.031 1.00 95.00 226 TRP A CA 1
ATOM 1851 C C . TRP A 1 226 ? 1.948 -6.932 0.358 1.00 95.00 226 TRP A C 1
ATOM 1853 O O . TRP A 1 226 ? 1.469 -6.977 1.497 1.00 95.00 226 TRP A O 1
ATOM 1863 N N . PRO A 1 227 ? 1.502 -6.039 -0.548 1.00 95.19 227 PRO A N 1
ATOM 1864 C CA . PRO A 1 227 ? 0.358 -5.155 -0.302 1.00 95.19 227 PRO A CA 1
ATOM 1865 C C . PRO A 1 227 ? -0.876 -5.910 0.203 1.00 95.19 227 PRO A C 1
ATOM 1867 O O . PRO A 1 227 ? -1.543 -5.487 1.151 1.00 95.19 227 PRO A O 1
ATOM 1870 N N . SER A 1 228 ? -1.137 -7.072 -0.385 1.00 95.62 228 SER A N 1
ATOM 1871 C CA . SER A 1 228 ? -2.211 -7.970 0.019 1.00 95.62 228 SER A CA 1
ATOM 1872 C C . SER A 1 228 ? -2.058 -8.514 1.457 1.00 95.62 228 SER A C 1
ATOM 1874 O O . SER A 1 228 ? -3.053 -8.594 2.181 1.00 95.62 228 SER A O 1
ATOM 1876 N N . ASP A 1 229 ? -0.838 -8.790 1.943 1.00 96.50 229 ASP A N 1
ATOM 1877 C CA . ASP A 1 229 ? -0.610 -9.207 3.340 1.00 96.50 229 ASP A CA 1
ATOM 1878 C C . ASP A 1 229 ? -1.110 -8.138 4.327 1.00 96.50 229 ASP A C 1
ATOM 1880 O O . ASP A 1 229 ? -1.657 -8.457 5.384 1.00 96.50 229 ASP A O 1
ATOM 1884 N N . VAL A 1 230 ? -0.907 -6.861 3.986 1.00 97.75 230 VAL A N 1
ATOM 1885 C CA . VAL A 1 230 ? -1.290 -5.705 4.808 1.00 97.75 230 VAL A CA 1
ATOM 1886 C C . VAL A 1 230 ? -2.800 -5.477 4.768 1.00 97.75 230 VAL A C 1
ATOM 1888 O O . VAL A 1 230 ? -3.415 -5.289 5.818 1.00 97.75 230 VAL A O 1
ATOM 1891 N N . LEU A 1 231 ? -3.416 -5.543 3.584 1.00 96.75 231 LEU A N 1
ATOM 1892 C CA . LEU A 1 231 ? -4.865 -5.376 3.433 1.00 96.75 231 LEU A CA 1
ATOM 1893 C C . LEU A 1 231 ? -5.651 -6.477 4.157 1.00 96.75 231 LEU A C 1
ATOM 1895 O O . LEU A 1 231 ? -6.605 -6.176 4.879 1.00 96.75 231 LEU A O 1
ATOM 1899 N N . ALA A 1 232 ? -5.218 -7.735 4.044 1.00 96.69 232 ALA A N 1
ATOM 1900 C CA . ALA A 1 232 ? -5.822 -8.838 4.785 1.00 96.69 232 ALA A CA 1
ATOM 1901 C C . ALA A 1 232 ? -5.705 -8.634 6.303 1.00 96.69 232 ALA A C 1
ATOM 1903 O O . ALA A 1 232 ? -6.697 -8.761 7.027 1.00 96.69 232 ALA A O 1
ATOM 1904 N N . SER A 1 233 ? -4.520 -8.244 6.788 1.00 97.50 233 SER A N 1
ATOM 1905 C CA . SER A 1 233 ? -4.320 -7.893 8.197 1.00 97.50 233 SER A CA 1
ATOM 1906 C C . SER A 1 233 ? -5.241 -6.781 8.668 1.00 97.50 233 SER A C 1
ATOM 1908 O O . SER A 1 233 ? -5.704 -6.827 9.807 1.00 97.50 233 SER A O 1
ATOM 1910 N N . TYR A 1 234 ? -5.527 -5.793 7.819 1.00 98.19 234 TYR A N 1
ATOM 1911 C CA . TYR A 1 234 ? -6.443 -4.722 8.175 1.00 98.19 234 TYR A CA 1
ATOM 1912 C C . TYR A 1 234 ? -7.878 -5.219 8.353 1.00 98.19 234 TYR A C 1
ATOM 1914 O O . TYR A 1 234 ? -8.517 -4.879 9.347 1.00 98.19 234 TYR A O 1
ATOM 1922 N N . PHE A 1 235 ? -8.382 -6.072 7.461 1.00 98.06 235 PHE A N 1
ATOM 1923 C CA . PHE A 1 235 ? -9.714 -6.659 7.636 1.00 98.06 235 PHE A CA 1
ATOM 1924 C C . PHE A 1 235 ? -9.793 -7.525 8.899 1.00 98.06 235 PHE A C 1
ATOM 1926 O O . PHE A 1 235 ? -10.692 -7.336 9.723 1.00 98.06 235 PHE A O 1
ATOM 1933 N N . ALA A 1 236 ? -8.815 -8.406 9.117 1.00 97.81 236 ALA A N 1
ATOM 1934 C CA . ALA A 1 236 ? -8.767 -9.225 10.325 1.00 97.81 236 ALA A CA 1
ATOM 1935 C C . ALA A 1 236 ? -8.674 -8.365 11.600 1.00 97.81 236 ALA A C 1
ATOM 1937 O O . ALA A 1 236 ? -9.440 -8.562 12.546 1.00 97.81 236 ALA A O 1
ATOM 1938 N N . GLY A 1 237 ? -7.794 -7.361 11.602 1.00 97.75 237 GLY A N 1
ATOM 1939 C CA . GLY A 1 237 ? -7.609 -6.432 12.712 1.00 97.75 237 GLY A CA 1
ATOM 1940 C C . GLY A 1 237 ? -8.861 -5.605 13.011 1.00 97.75 237 GLY A C 1
ATOM 1941 O O . GLY A 1 237 ? -9.192 -5.410 14.178 1.00 97.75 237 GLY A O 1
ATOM 1942 N N . LEU A 1 238 ? -9.604 -5.156 11.990 1.00 98.19 238 LEU A N 1
ATOM 1943 C CA . LEU A 1 238 ? -10.851 -4.397 12.161 1.00 98.19 238 LEU A CA 1
ATOM 1944 C C . LEU A 1 238 ? -11.970 -5.257 12.747 1.00 98.19 238 LEU A C 1
ATOM 1946 O O . LEU A 1 238 ? -12.689 -4.794 13.637 1.00 98.19 238 LEU A O 1
ATOM 1950 N N . SER A 1 239 ? -12.094 -6.509 12.297 1.00 97.44 239 SER A N 1
ATOM 1951 C CA . SER A 1 239 ? -13.013 -7.468 12.915 1.00 97.44 239 SER A CA 1
ATOM 1952 C C . SER A 1 239 ? -12.697 -7.641 14.400 1.00 97.44 239 SER A C 1
ATOM 1954 O O . SER A 1 239 ? -13.579 -7.509 15.255 1.00 97.44 239 SER A O 1
ATOM 1956 N N . PHE A 1 240 ? -11.419 -7.867 14.701 1.00 97.06 240 PHE A N 1
ATOM 1957 C CA . PHE A 1 240 ? -10.927 -8.102 16.048 1.00 97.06 240 PHE A CA 1
ATOM 1958 C C . PHE A 1 240 ? -11.125 -6.883 16.961 1.00 97.06 240 PHE A C 1
ATOM 1960 O O . PHE A 1 240 ? -11.655 -6.996 18.069 1.00 97.06 240 PHE A O 1
ATOM 1967 N N . LEU A 1 241 ? -10.803 -5.689 16.462 1.00 97.94 241 LEU A N 1
ATOM 1968 C CA . LEU A 1 241 ? -11.033 -4.423 17.149 1.00 97.94 241 LEU A CA 1
ATOM 1969 C C . LEU A 1 241 ? -12.524 -4.203 17.445 1.00 97.94 241 LEU A C 1
ATOM 1971 O O . LEU A 1 241 ? -12.871 -3.789 18.552 1.00 97.94 241 LEU A O 1
ATOM 1975 N N . ALA A 1 242 ? -13.414 -4.512 16.497 1.00 97.75 242 ALA A N 1
ATOM 1976 C CA . ALA A 1 242 ? -14.857 -4.401 16.700 1.00 97.75 242 ALA A CA 1
ATOM 1977 C C . ALA A 1 242 ? -15.36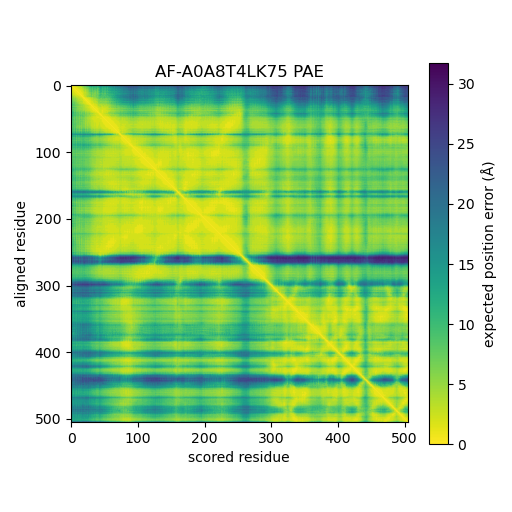2 -5.337 17.813 1.00 97.75 242 ALA A C 1
ATOM 1979 O O . ALA A 1 242 ? -16.176 -4.909 18.639 1.00 97.75 242 ALA A O 1
ATOM 1980 N N . ILE A 1 243 ? -14.838 -6.567 17.904 1.00 96.62 243 ILE A N 1
ATOM 1981 C CA . ILE A 1 243 ? -15.143 -7.500 19.003 1.00 96.62 243 ILE A CA 1
ATOM 1982 C C . ILE A 1 243 ? -14.702 -6.898 20.341 1.00 96.62 243 ILE A C 1
ATOM 1984 O O . ILE A 1 243 ? -15.506 -6.817 21.274 1.00 96.62 243 ILE A O 1
ATOM 1988 N N . ILE A 1 244 ? -13.457 -6.420 20.431 1.00 96.69 244 ILE A N 1
ATOM 1989 C CA . ILE A 1 244 ? -12.898 -5.867 21.673 1.00 96.69 244 ILE A CA 1
ATOM 1990 C C . ILE A 1 244 ? -13.668 -4.628 22.122 1.00 96.69 244 ILE A C 1
ATOM 1992 O O . ILE A 1 244 ? -14.060 -4.550 23.287 1.00 96.69 244 ILE A O 1
ATOM 1996 N N . ILE A 1 245 ? -13.934 -3.683 21.216 1.00 96.38 245 ILE A N 1
ATOM 1997 C CA . ILE A 1 245 ? -14.718 -2.479 21.520 1.00 96.38 245 ILE A CA 1
ATOM 1998 C C . ILE A 1 245 ? -16.119 -2.867 21.994 1.00 96.38 245 ILE A C 1
ATOM 2000 O O . ILE A 1 245 ? -16.611 -2.309 22.973 1.00 96.38 245 ILE A O 1
ATOM 2004 N N . THR A 1 246 ? -16.752 -3.852 21.356 1.00 95.56 246 THR A N 1
ATOM 2005 C CA . THR A 1 246 ? -18.085 -4.328 21.747 1.00 95.56 246 THR A CA 1
ATOM 2006 C C . THR A 1 246 ? -18.078 -4.923 23.152 1.00 95.56 246 THR A C 1
ATOM 2008 O O . THR A 1 246 ? -18.903 -4.549 23.987 1.00 95.56 246 THR A O 1
ATOM 2011 N N . MET A 1 247 ? -17.127 -5.813 23.450 1.00 94.25 247 MET A N 1
ATOM 2012 C CA . MET A 1 247 ? -16.969 -6.399 24.784 1.00 94.25 247 MET A CA 1
ATOM 2013 C C . MET A 1 247 ? -16.670 -5.330 25.839 1.00 94.25 247 MET A C 1
ATOM 2015 O O . MET A 1 247 ? -17.224 -5.372 26.940 1.00 94.25 247 MET A O 1
ATOM 2019 N N . PHE A 1 248 ? -15.820 -4.363 25.494 1.00 94.06 248 PHE A N 1
ATOM 2020 C CA . PHE A 1 248 ? -15.468 -3.239 26.348 1.00 94.06 248 PHE A CA 1
ATOM 2021 C C . PHE A 1 248 ? -16.681 -2.352 26.647 1.00 94.06 248 PHE A C 1
ATOM 2023 O O . PHE A 1 248 ? -16.947 -2.086 27.814 1.00 94.06 248 PHE A O 1
ATOM 2030 N N . GLU A 1 249 ? -17.461 -1.949 25.641 1.00 92.69 249 GLU A N 1
ATOM 2031 C CA . GLU A 1 249 ? -18.662 -1.123 25.825 1.00 92.69 249 GLU A CA 1
ATOM 2032 C C . GLU A 1 249 ? -19.738 -1.828 26.649 1.00 92.69 249 GLU A C 1
ATOM 2034 O O . GLU A 1 249 ? -20.359 -1.208 27.512 1.00 92.69 249 GLU A O 1
ATOM 2039 N N . ILE A 1 250 ? -19.948 -3.130 26.428 1.00 91.69 250 ILE A N 1
ATOM 2040 C CA . ILE A 1 250 ? -20.908 -3.907 27.217 1.00 91.69 250 ILE A CA 1
ATOM 2041 C C . ILE A 1 250 ? -20.479 -3.935 28.689 1.00 91.69 250 ILE A C 1
ATOM 2043 O O . ILE A 1 250 ? -21.306 -3.675 29.564 1.00 91.69 250 ILE A O 1
ATOM 2047 N N . LYS A 1 251 ? -19.199 -4.201 28.978 1.00 89.81 251 LYS A N 1
ATOM 2048 C CA . LYS A 1 251 ? -18.693 -4.202 30.358 1.00 89.81 251 LYS A CA 1
ATOM 2049 C C . LYS A 1 251 ? -18.733 -2.813 30.987 1.00 89.81 251 LYS A C 1
ATOM 2051 O O . LYS A 1 251 ? -19.267 -2.661 32.076 1.00 89.81 251 LYS A O 1
ATOM 2056 N N . ASP A 1 252 ? -18.227 -1.796 30.298 1.00 85.19 252 ASP A N 1
ATOM 2057 C CA . ASP A 1 252 ? -18.156 -0.425 30.815 1.00 85.19 252 ASP A CA 1
ATOM 2058 C C . ASP A 1 252 ? -19.548 0.163 31.100 1.00 85.19 252 ASP A C 1
ATOM 2060 O O . ASP A 1 252 ? -19.723 0.901 32.067 1.00 85.19 252 ASP A O 1
ATOM 2064 N N . LYS A 1 253 ? -20.557 -0.203 30.298 1.00 86.31 253 LYS A N 1
ATOM 2065 C CA . LYS A 1 253 ? -21.926 0.300 30.446 1.00 86.31 253 LYS A CA 1
ATOM 2066 C C . LYS A 1 253 ? -22.777 -0.474 31.453 1.00 86.31 253 LYS A C 1
ATOM 2068 O O . LYS A 1 253 ? -23.581 0.143 32.148 1.00 86.31 253 LYS A O 1
ATOM 2073 N N . PHE A 1 254 ? -22.676 -1.804 31.483 1.00 87.06 254 PHE A N 1
ATOM 2074 C CA . PHE A 1 254 ? -23.596 -2.660 32.248 1.00 87.06 254 PHE A CA 1
ATOM 2075 C C . PHE A 1 254 ? -22.967 -3.297 33.490 1.00 87.06 254 PHE A C 1
ATOM 2077 O O . PHE A 1 254 ? -23.701 -3.767 34.354 1.00 87.06 254 PHE A O 1
ATOM 2084 N N . GLU A 1 255 ? -21.640 -3.302 33.594 1.00 83.12 255 GLU A N 1
ATOM 2085 C CA . GLU A 1 255 ? -20.881 -3.831 34.733 1.00 83.12 255 GLU A CA 1
ATOM 2086 C C . GLU A 1 255 ? -19.786 -2.829 35.155 1.00 83.12 255 GLU A C 1
ATOM 2088 O O . GLU A 1 255 ? -18.593 -3.156 35.131 1.00 83.12 255 GLU A O 1
ATOM 2093 N N . PRO A 1 256 ? -20.150 -1.573 35.492 1.00 72.81 256 PRO A N 1
ATOM 2094 C CA . PRO A 1 256 ? -19.165 -0.581 35.894 1.00 72.81 256 PRO A CA 1
ATOM 2095 C C . PRO A 1 256 ? -18.453 -1.046 37.168 1.00 72.81 256 PRO A C 1
ATOM 2097 O O . PRO A 1 256 ? -19.083 -1.472 38.135 1.00 72.81 256 PRO A O 1
ATOM 2100 N N . TYR A 1 257 ? -17.123 -0.969 37.166 1.00 66.56 257 TYR A N 1
ATOM 2101 C CA . TYR A 1 257 ? -16.325 -1.336 38.331 1.00 66.56 257 TYR A CA 1
ATOM 2102 C C . TYR A 1 257 ? -16.623 -0.368 39.486 1.00 66.56 257 TYR A C 1
ATOM 2104 O O . TYR A 1 257 ? -16.677 0.848 39.275 1.00 66.56 257 TYR A O 1
ATOM 2112 N N . ASN A 1 258 ? -16.785 -0.887 40.707 1.00 59.41 258 ASN A N 1
ATOM 2113 C CA . ASN A 1 258 ? -16.883 -0.051 41.902 1.00 59.41 258 ASN A CA 1
ATOM 2114 C C . ASN A 1 258 ? -15.546 0.673 42.097 1.00 59.41 258 ASN A C 1
ATOM 2116 O O . ASN A 1 258 ? -14.564 0.086 42.548 1.00 59.41 258 ASN A O 1
ATOM 2120 N N . ASN A 1 259 ? -15.489 1.949 41.714 1.00 56.03 259 ASN A N 1
ATOM 2121 C CA . ASN A 1 259 ? -14.296 2.762 41.900 1.00 56.03 259 ASN A CA 1
ATOM 2122 C C . ASN A 1 259 ? -14.074 2.981 43.400 1.00 56.03 259 ASN A C 1
ATOM 2124 O O . ASN A 1 259 ? -14.791 3.763 44.027 1.00 56.03 259 ASN A O 1
ATOM 2128 N N . ILE A 1 260 ? -13.041 2.356 43.964 1.00 56.34 260 ILE A N 1
ATOM 2129 C CA . ILE A 1 260 ? -12.434 2.860 45.196 1.00 56.34 260 ILE A CA 1
ATOM 2130 C C . ILE A 1 260 ? -11.883 4.246 44.844 1.00 56.34 260 ILE A C 1
ATOM 2132 O O . ILE A 1 260 ? -11.009 4.375 43.984 1.00 56.34 260 ILE A O 1
ATOM 2136 N N . LYS A 1 261 ? -12.444 5.305 45.441 1.00 53.69 261 LYS A N 1
ATOM 2137 C CA . LYS A 1 261 ? -11.938 6.671 45.261 1.00 53.69 261 LYS A CA 1
ATOM 2138 C C . LYS A 1 261 ? -10.584 6.776 45.959 1.00 53.69 261 LYS A C 1
ATOM 2140 O O . LYS A 1 261 ? -10.527 7.036 47.155 1.00 53.69 261 LYS A O 1
ATOM 2145 N N . VAL A 1 262 ? -9.499 6.581 45.217 1.00 58.91 262 VAL A N 1
ATOM 2146 C CA . VAL A 1 262 ? -8.156 6.912 45.704 1.00 58.91 262 VAL A CA 1
ATOM 2147 C C . VAL A 1 262 ? -8.035 8.437 45.701 1.00 58.91 262 VAL A C 1
ATOM 2149 O O . VAL A 1 262 ? -8.156 9.072 44.652 1.00 58.91 262 VAL A O 1
ATOM 2152 N N . ASN A 1 263 ? -7.870 9.040 46.878 1.00 54.56 263 ASN A N 1
ATOM 2153 C CA . ASN A 1 263 ? -7.746 10.489 47.020 1.00 54.56 263 ASN A CA 1
ATOM 2154 C C . ASN A 1 263 ? -6.299 10.904 46.711 1.00 54.56 263 ASN A C 1
ATOM 2156 O O . ASN A 1 263 ? -5.456 10.964 47.600 1.00 54.56 263 ASN A O 1
ATOM 2160 N N . LEU A 1 264 ? -5.998 11.107 45.430 1.00 61.06 264 LEU A N 1
ATOM 2161 C CA . LEU A 1 264 ? -4.686 11.552 44.955 1.00 61.06 264 LEU A CA 1
ATOM 2162 C C . LEU A 1 264 ? -4.676 13.076 44.786 1.00 61.06 264 LEU A C 1
ATOM 2164 O O . LEU A 1 264 ? -5.663 13.656 44.323 1.00 61.06 264 LEU A O 1
ATOM 2168 N N . ASP A 1 265 ? -3.547 13.723 45.100 1.00 63.31 265 ASP A N 1
ATOM 2169 C CA . ASP A 1 265 ? -3.303 15.122 44.722 1.00 63.31 265 ASP A CA 1
ATOM 2170 C C . ASP A 1 265 ? -3.549 15.287 43.211 1.00 63.31 265 ASP A C 1
ATOM 2172 O O . ASP A 1 265 ? -3.111 14.471 42.407 1.00 63.31 265 ASP A O 1
ATOM 2176 N N . LYS A 1 266 ? -4.262 16.337 42.791 1.00 60.47 266 LYS A N 1
ATOM 2177 C CA . LYS A 1 266 ? -4.661 16.555 41.392 1.00 60.47 266 LYS A CA 1
ATOM 2178 C C . LYS A 1 266 ? -3.480 16.837 40.448 1.00 60.47 266 LYS A C 1
ATOM 2180 O O . LYS A 1 266 ? -3.663 16.730 39.232 1.00 60.47 266 LYS A O 1
ATOM 2185 N N . LYS A 1 267 ? -2.300 17.224 40.956 1.00 63.31 267 LYS A N 1
ATOM 2186 C CA . LYS A 1 267 ? -1.114 17.540 40.127 1.00 63.31 267 LYS A CA 1
ATOM 2187 C C . LYS A 1 267 ? -0.224 16.328 39.838 1.00 63.31 267 LYS A C 1
ATOM 2189 O O . LYS A 1 267 ? 0.193 16.150 38.693 1.00 63.31 267 LYS A O 1
ATOM 2194 N N . PHE A 1 268 ? 0.015 15.477 40.835 1.00 72.81 268 PHE A N 1
ATOM 2195 C CA . PHE A 1 268 ? 0.865 14.282 40.732 1.00 72.81 268 PHE A CA 1
ATOM 2196 C C . PHE A 1 268 ? 0.535 13.348 39.535 1.00 72.81 268 PHE A C 1
ATOM 2198 O O . PHE A 1 268 ? 1.455 12.952 38.817 1.00 72.81 268 PHE A O 1
ATOM 2205 N N . PRO A 1 269 ? -0.744 13.071 39.199 1.00 78.62 269 PRO A N 1
ATOM 2206 C CA . PRO A 1 269 ? -1.114 12.136 38.139 1.00 78.62 269 PRO A CA 1
ATOM 2207 C C . PRO A 1 269 ? -0.696 12.589 36.733 1.00 78.62 269 PRO A C 1
ATOM 2209 O O . PRO A 1 269 ? -0.466 11.756 35.859 1.00 78.62 269 PRO A O 1
ATOM 2212 N N . LYS A 1 270 ? -0.584 13.906 36.498 1.00 83.81 270 LYS A N 1
ATOM 2213 C CA . LYS A 1 270 ? -0.166 14.449 35.195 1.00 83.81 270 LYS A CA 1
ATOM 2214 C C . LYS A 1 270 ? 1.329 14.267 34.961 1.00 83.81 270 LYS A C 1
ATOM 2216 O O . LYS A 1 270 ? 1.716 13.813 33.889 1.00 83.81 270 LYS A O 1
ATOM 2221 N N . TYR A 1 271 ? 2.148 14.594 35.961 1.00 88.38 271 TYR A N 1
ATOM 2222 C CA . TYR A 1 271 ? 3.598 14.411 35.882 1.00 88.38 271 TYR A CA 1
ATOM 2223 C C . TYR A 1 271 ? 3.971 12.930 35.819 1.00 88.38 271 TYR A C 1
ATOM 2225 O O . TYR A 1 271 ? 4.875 12.573 35.077 1.00 88.38 271 TYR A O 1
ATOM 2233 N N . PHE A 1 272 ? 3.219 12.067 36.511 1.00 89.44 272 PHE A N 1
ATOM 2234 C CA . PHE A 1 272 ? 3.393 10.620 36.418 1.00 89.44 272 PHE A CA 1
ATOM 2235 C C . PHE A 1 272 ? 3.140 10.086 34.998 1.00 89.44 272 PHE A C 1
ATOM 2237 O O . PHE A 1 272 ? 3.996 9.398 34.450 1.00 89.44 272 PHE A O 1
ATOM 2244 N N . ILE A 1 273 ? 2.018 10.451 34.355 1.00 90.50 273 ILE A N 1
ATOM 2245 C CA . ILE A 1 273 ? 1.767 10.067 32.950 1.00 90.50 273 ILE A CA 1
ATOM 2246 C C . ILE A 1 273 ? 2.865 10.614 32.031 1.00 90.50 273 ILE A C 1
ATOM 2248 O O . ILE A 1 273 ? 3.334 9.898 31.149 1.00 90.50 273 ILE A O 1
ATOM 2252 N N . LEU A 1 274 ? 3.264 11.875 32.222 1.00 92.62 274 LEU A N 1
ATOM 2253 C CA . LEU A 1 274 ? 4.303 12.494 31.405 1.00 92.62 274 LEU A CA 1
ATOM 2254 C C . LEU A 1 274 ? 5.636 11.748 31.541 1.00 92.62 274 LEU A C 1
ATOM 2256 O O . LEU A 1 274 ? 6.282 11.500 30.530 1.00 92.62 274 LEU A O 1
ATOM 2260 N N . ALA A 1 275 ? 6.015 11.345 32.755 1.00 94.75 275 ALA A N 1
ATOM 2261 C CA . ALA A 1 275 ? 7.215 10.553 32.995 1.00 94.75 275 ALA A CA 1
ATOM 2262 C C . ALA A 1 275 ? 7.158 9.206 32.260 1.00 94.75 275 ALA A C 1
ATOM 2264 O O . ALA A 1 275 ? 8.087 8.893 31.525 1.00 94.75 275 ALA A O 1
ATOM 2265 N N . LEU A 1 276 ? 6.046 8.462 32.364 1.00 95.94 276 LEU A N 1
ATOM 2266 C CA . LEU A 1 276 ? 5.867 7.198 31.633 1.00 95.94 276 LEU A CA 1
ATOM 2267 C C . LEU A 1 276 ? 5.972 7.394 30.113 1.00 95.94 276 LEU A C 1
ATOM 2269 O O . LEU A 1 276 ? 6.608 6.601 29.424 1.00 95.94 276 LEU A O 1
ATOM 2273 N N . PHE A 1 277 ? 5.376 8.464 29.584 1.00 94.69 277 PHE A N 1
ATOM 2274 C CA . PHE A 1 277 ? 5.470 8.785 28.162 1.00 94.69 277 PHE A CA 1
ATOM 2275 C C . PHE A 1 277 ? 6.909 9.114 27.741 1.00 94.69 277 PHE A C 1
ATOM 2277 O O . PHE A 1 277 ? 7.384 8.589 26.738 1.00 94.69 277 PHE A O 1
ATOM 2284 N N . LEU A 1 278 ? 7.629 9.925 28.522 1.00 96.88 278 LEU A N 1
ATOM 2285 C CA . LEU A 1 278 ? 9.036 10.241 28.264 1.00 96.88 278 LEU A CA 1
ATOM 2286 C C . LEU A 1 278 ? 9.917 8.988 28.315 1.00 96.88 278 LEU A C 1
ATOM 228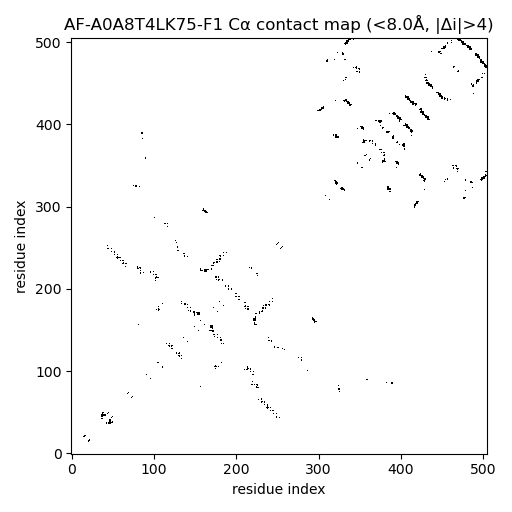8 O O . LEU A 1 278 ? 10.778 8.825 27.457 1.00 96.88 278 LEU A O 1
ATOM 2292 N N . THR A 1 279 ? 9.666 8.071 29.254 1.00 97.44 279 THR A N 1
ATOM 2293 C CA . THR A 1 279 ? 10.350 6.771 29.308 1.00 97.44 279 THR A CA 1
ATOM 2294 C C . THR A 1 279 ? 10.153 5.979 28.015 1.00 97.44 279 THR A C 1
ATOM 2296 O O . THR A 1 279 ? 11.119 5.443 27.476 1.00 97.44 279 THR A O 1
ATOM 2299 N N . TRP A 1 280 ? 8.930 5.939 27.478 1.00 97.06 280 TRP A N 1
ATOM 2300 C CA . TRP A 1 280 ? 8.656 5.274 26.201 1.00 97.06 280 TRP A CA 1
ATOM 2301 C C . TRP A 1 280 ? 9.362 5.953 25.020 1.00 97.06 280 TRP A C 1
ATOM 2303 O O . TRP A 1 280 ? 9.933 5.267 24.178 1.00 97.06 280 TRP A O 1
ATOM 2313 N N . VAL A 1 281 ? 9.380 7.289 24.973 1.00 96.38 281 VAL A N 1
ATOM 2314 C CA . VAL A 1 281 ? 10.064 8.051 23.912 1.00 96.38 281 VAL A CA 1
ATOM 2315 C C . VAL A 1 281 ? 11.577 7.819 23.939 1.00 96.38 281 VAL A C 1
ATOM 2317 O O . VAL A 1 281 ? 12.176 7.609 22.886 1.00 96.38 281 VAL A O 1
ATOM 2320 N N . ILE A 1 282 ? 12.195 7.810 25.125 1.00 97.25 282 ILE A N 1
ATOM 2321 C CA . ILE A 1 282 ? 13.628 7.518 25.285 1.00 97.25 282 ILE A CA 1
ATOM 2322 C C . ILE A 1 282 ? 13.936 6.096 24.805 1.00 97.25 282 ILE A C 1
ATOM 2324 O O . ILE A 1 282 ? 14.878 5.899 24.038 1.00 97.25 282 ILE A O 1
ATOM 2328 N N . PHE A 1 283 ? 13.117 5.117 25.203 1.00 97.19 283 PHE A N 1
ATOM 2329 C CA . PHE A 1 283 ? 13.245 3.740 24.727 1.00 97.19 283 PHE A CA 1
ATOM 2330 C C . PHE A 1 283 ? 13.130 3.651 23.202 1.00 97.19 283 PHE A C 1
ATOM 2332 O O . PHE A 1 283 ? 13.966 3.013 22.571 1.00 97.19 283 PHE A O 1
ATOM 2339 N N . LEU A 1 284 ? 12.144 4.322 22.599 1.00 95.56 284 LEU A N 1
ATOM 2340 C CA . LEU A 1 284 ? 11.951 4.323 21.149 1.00 95.56 284 LEU A CA 1
ATOM 2341 C C . LEU A 1 284 ? 13.152 4.930 20.410 1.00 95.56 284 LEU A C 1
ATOM 2343 O O . LEU A 1 284 ? 13.564 4.393 19.385 1.00 95.56 284 LEU A O 1
ATOM 2347 N N . GLY A 1 285 ? 13.739 6.009 20.938 1.00 94.50 285 GLY A N 1
ATOM 2348 C CA . GLY A 1 285 ? 14.955 6.608 20.381 1.00 94.50 285 GLY A CA 1
ATOM 2349 C C . GLY A 1 285 ? 16.149 5.649 20.415 1.00 94.50 285 GLY A C 1
ATOM 2350 O O . GLY A 1 285 ? 16.824 5.469 19.403 1.00 94.50 285 GLY A O 1
ATOM 2351 N N . PHE A 1 286 ? 16.362 4.970 21.546 1.00 95.44 286 PHE A N 1
ATOM 2352 C CA . PHE A 1 286 ? 17.406 3.948 21.673 1.00 95.44 286 PHE A CA 1
ATOM 2353 C C . PHE A 1 286 ? 17.155 2.744 20.751 1.00 95.44 286 PHE A C 1
ATOM 2355 O O . PHE A 1 286 ? 18.072 2.249 20.093 1.00 95.44 286 PHE A O 1
ATOM 2362 N N . PHE A 1 287 ? 15.903 2.291 20.660 1.00 93.81 287 PHE A N 1
ATOM 2363 C CA . PHE A 1 287 ? 15.503 1.195 19.783 1.00 93.81 287 PHE A CA 1
ATOM 2364 C C . PHE A 1 287 ? 15.782 1.532 18.313 1.00 93.81 287 PHE A C 1
ATOM 2366 O O . PHE A 1 287 ? 16.374 0.728 17.597 1.00 93.81 287 PHE A O 1
ATOM 2373 N N . PHE A 1 288 ? 15.433 2.750 17.886 1.00 92.50 288 PHE A N 1
ATOM 2374 C CA . PHE A 1 288 ? 15.678 3.223 16.526 1.00 92.50 288 PHE A CA 1
ATOM 2375 C C . PHE A 1 288 ? 17.175 3.254 16.185 1.00 92.50 288 PHE A C 1
ATOM 2377 O O . PHE A 1 288 ? 17.567 2.837 15.102 1.00 92.50 288 PHE A O 1
ATOM 2384 N N . GLN A 1 289 ? 18.023 3.695 17.118 1.00 91.19 289 GLN A N 1
ATOM 2385 C CA . GLN A 1 289 ? 19.471 3.756 16.903 1.00 91.19 289 GLN A CA 1
ATOM 2386 C C . GLN A 1 289 ? 20.143 2.372 16.859 1.00 91.19 289 GLN A C 1
ATOM 2388 O O . GLN A 1 289 ? 21.138 2.193 16.162 1.00 91.19 289 GLN A O 1
ATOM 2393 N N . THR A 1 290 ? 19.616 1.396 17.600 1.00 91.44 290 THR A N 1
ATOM 2394 C CA . THR A 1 290 ? 20.185 0.036 17.692 1.00 91.44 290 THR A CA 1
ATOM 2395 C C . THR A 1 290 ? 19.737 -0.897 16.571 1.00 91.44 290 THR A C 1
ATOM 2397 O O . THR A 1 290 ? 20.345 -1.945 16.375 1.00 91.44 290 THR A O 1
ATOM 2400 N N . HIS A 1 291 ? 18.716 -0.504 15.810 1.00 89.88 291 HIS A N 1
ATOM 2401 C CA . HIS A 1 291 ? 18.191 -1.258 14.679 1.00 89.88 291 HIS A CA 1
ATOM 2402 C C . HIS A 1 291 ? 18.237 -0.358 13.432 1.00 89.88 291 HIS A C 1
ATOM 2404 O O . HIS A 1 291 ? 17.262 0.323 13.126 1.00 89.88 291 HIS A O 1
ATOM 2410 N N . PRO A 1 292 ? 19.367 -0.258 12.719 1.00 87.50 292 PRO A N 1
ATOM 2411 C CA . PRO A 1 292 ? 19.436 0.516 11.481 1.00 87.50 292 PRO A CA 1
ATOM 2412 C C . PRO A 1 292 ? 18.837 -0.247 10.283 1.00 87.50 292 PRO A C 1
ATOM 2414 O O . PRO A 1 292 ? 18.555 -1.444 10.359 1.00 87.50 292 PRO A O 1
ATOM 2417 N N . LEU A 1 293 ? 18.660 0.452 9.154 1.00 87.69 293 LEU A N 1
ATOM 2418 C CA . LEU A 1 293 ? 18.356 -0.181 7.864 1.00 87.69 293 LEU A CA 1
ATOM 2419 C C . LEU A 1 293 ? 19.497 -1.110 7.430 1.00 87.69 293 LEU A C 1
ATOM 2421 O O . LEU A 1 293 ? 20.671 -0.778 7.590 1.00 87.69 293 LEU A O 1
ATOM 2425 N N . ASN A 1 294 ? 19.141 -2.218 6.786 1.00 80.69 294 ASN A N 1
ATOM 2426 C CA . ASN A 1 294 ? 20.080 -3.152 6.179 1.00 80.69 294 ASN A CA 1
ATOM 2427 C C . ASN A 1 294 ? 19.981 -3.063 4.654 1.00 80.69 294 ASN A C 1
ATOM 2429 O O . ASN A 1 294 ? 19.047 -3.587 4.043 1.00 80.69 294 ASN A O 1
ATOM 2433 N N . PHE A 1 295 ? 20.961 -2.418 4.025 1.00 73.31 295 PHE A N 1
ATOM 2434 C CA . PHE A 1 295 ? 21.026 -2.323 2.570 1.00 73.31 295 PHE A CA 1
ATOM 2435 C C . PHE A 1 295 ? 21.640 -3.593 1.986 1.00 73.31 295 PHE A C 1
ATOM 2437 O O . PHE A 1 295 ? 22.772 -3.947 2.307 1.00 73.31 295 PHE A O 1
ATOM 2444 N N . HIS A 1 296 ? 20.888 -4.265 1.120 1.00 68.88 296 HIS A N 1
ATOM 2445 C CA . HIS A 1 296 ? 21.371 -5.413 0.364 1.00 68.88 296 HIS A CA 1
ATOM 2446 C C . HIS A 1 296 ? 21.645 -4.948 -1.065 1.00 68.88 296 HIS A C 1
ATOM 2448 O O . HIS A 1 296 ? 20.778 -4.351 -1.703 1.00 68.88 296 HIS A O 1
ATOM 2454 N N . SER A 1 297 ? 22.853 -5.192 -1.571 1.00 59.78 297 SER A N 1
ATOM 2455 C CA . SER A 1 297 ? 23.140 -4.974 -2.988 1.00 59.78 297 SER A CA 1
ATOM 2456 C C . SER A 1 297 ? 22.487 -6.098 -3.796 1.00 59.78 297 SER A C 1
ATOM 2458 O O . SER A 1 297 ? 22.757 -7.266 -3.509 1.00 59.78 297 SER A O 1
ATOM 2460 N N . PRO A 1 298 ? 21.638 -5.796 -4.790 1.00 60.94 298 PRO A N 1
ATOM 2461 C CA . PRO A 1 298 ? 21.057 -6.833 -5.628 1.00 60.94 298 PRO A CA 1
ATOM 2462 C C . PRO A 1 298 ? 22.163 -7.523 -6.436 1.00 60.94 298 PRO A C 1
ATOM 2464 O O . PRO A 1 298 ? 22.869 -6.884 -7.215 1.00 60.94 298 PRO A O 1
ATOM 2467 N N . THR A 1 299 ? 22.307 -8.836 -6.280 1.00 58.31 299 THR A N 1
ATOM 2468 C CA . THR A 1 299 ? 23.102 -9.673 -7.184 1.00 58.31 299 THR A CA 1
ATOM 2469 C C . THR A 1 299 ? 22.292 -9.909 -8.457 1.00 58.31 299 THR A C 1
ATOM 2471 O O . THR A 1 299 ? 21.343 -10.690 -8.466 1.00 58.31 299 THR A O 1
ATOM 2474 N N . LYS A 1 300 ? 22.633 -9.209 -9.546 1.00 63.69 300 LYS A N 1
ATOM 2475 C CA . LYS A 1 300 ? 22.055 -9.492 -10.867 1.00 63.69 300 LYS A CA 1
ATOM 2476 C C . LYS A 1 300 ? 22.803 -10.662 -11.501 1.00 63.69 300 LYS A C 1
ATOM 2478 O O . LYS A 1 300 ? 24.007 -10.573 -11.718 1.00 63.69 300 LYS A O 1
ATOM 2483 N N . ASN A 1 301 ? 22.083 -11.732 -11.825 1.00 73.12 301 ASN A N 1
ATOM 2484 C CA . ASN A 1 301 ? 22.602 -12.771 -12.711 1.00 73.12 301 ASN A CA 1
ATOM 2485 C C . ASN A 1 301 ? 22.691 -12.179 -14.118 1.00 73.12 301 ASN A C 1
ATOM 2487 O O . ASN A 1 301 ? 21.665 -11.798 -14.675 1.00 73.12 301 ASN A O 1
ATOM 2491 N N . ILE A 1 302 ? 23.903 -12.053 -14.655 1.00 80.25 302 ILE A N 1
ATOM 2492 C CA . ILE A 1 302 ? 24.136 -11.588 -16.024 1.00 80.25 302 ILE A CA 1
ATOM 2493 C C . ILE A 1 302 ? 24.316 -12.823 -16.902 1.00 80.25 302 ILE A C 1
ATOM 2495 O O . ILE A 1 302 ? 25.190 -13.646 -16.635 1.00 80.25 302 ILE A O 1
ATOM 2499 N N . ASN A 1 303 ? 23.502 -12.936 -17.946 1.00 85.44 303 ASN A N 1
ATOM 2500 C CA . ASN A 1 303 ? 23.594 -14.007 -18.927 1.00 85.44 303 ASN A CA 1
ATOM 2501 C C . ASN A 1 303 ? 24.221 -13.447 -20.204 1.00 85.44 303 ASN A C 1
ATOM 2503 O O . ASN A 1 303 ? 23.692 -12.508 -20.800 1.00 85.44 303 ASN A O 1
ATOM 2507 N N . MET A 1 304 ? 25.345 -14.022 -20.618 1.00 87.31 304 MET A N 1
ATOM 2508 C CA . MET A 1 304 ? 25.997 -13.652 -21.870 1.00 87.31 304 MET A CA 1
ATOM 2509 C C . MET A 1 304 ? 25.312 -14.357 -23.045 1.00 87.31 304 MET A C 1
ATOM 2511 O O . MET A 1 304 ? 25.007 -15.545 -22.940 1.00 87.31 304 MET A O 1
ATOM 2515 N N . ILE A 1 305 ? 25.082 -13.640 -24.144 1.00 88.69 305 ILE A N 1
ATOM 2516 C CA . ILE A 1 305 ? 24.553 -14.192 -25.400 1.00 88.69 305 ILE A CA 1
ATOM 2517 C C . ILE A 1 305 ? 25.399 -13.720 -26.582 1.00 88.69 305 ILE A C 1
ATOM 2519 O O . ILE A 1 305 ? 25.952 -12.622 -26.538 1.00 88.69 305 ILE A O 1
ATOM 2523 N N . LEU A 1 306 ? 25.487 -14.512 -27.650 1.00 85.19 306 LEU A N 1
ATOM 2524 C CA . LEU A 1 306 ? 26.169 -14.064 -28.867 1.00 85.19 306 LEU A CA 1
ATOM 2525 C C . LEU A 1 306 ? 25.319 -13.003 -29.576 1.00 85.19 306 LEU A C 1
ATOM 2527 O O . LEU A 1 306 ? 24.106 -13.162 -29.714 1.00 85.19 306 LEU A O 1
ATOM 2531 N N . GLU A 1 307 ? 25.939 -11.942 -30.095 1.00 81.69 307 GLU A N 1
ATOM 2532 C CA . GLU A 1 307 ? 25.214 -10.905 -30.847 1.00 81.69 307 GLU A CA 1
ATOM 2533 C C . GLU A 1 307 ? 24.442 -11.482 -32.056 1.00 81.69 307 GLU A C 1
ATOM 2535 O O . GLU A 1 307 ? 23.332 -11.051 -32.377 1.00 81.69 307 GLU A O 1
ATOM 2540 N N . SER A 1 308 ? 24.977 -12.536 -32.681 1.00 80.00 308 SER A N 1
ATOM 2541 C CA . SER A 1 308 ? 24.330 -13.270 -33.777 1.00 80.00 308 SER A CA 1
ATOM 2542 C C . SER A 1 308 ? 23.057 -14.021 -33.360 1.00 80.00 308 SER A C 1
ATOM 2544 O O . SER A 1 308 ? 22.194 -14.278 -34.205 1.00 80.00 308 SER A O 1
ATOM 2546 N N . GLU A 1 309 ? 22.902 -14.337 -32.071 1.00 82.19 309 GLU A N 1
ATOM 2547 C CA . GLU A 1 309 ? 21.734 -15.023 -31.511 1.00 82.19 309 GLU A CA 1
ATOM 2548 C C . GLU A 1 309 ? 20.565 -14.068 -31.230 1.00 82.19 309 GLU A C 1
ATOM 2550 O O . GLU A 1 309 ? 19.439 -14.540 -31.038 1.00 82.19 309 GLU A O 1
ATOM 2555 N N . ILE A 1 310 ? 20.784 -12.743 -31.308 1.00 81.75 310 ILE A N 1
ATOM 2556 C CA . ILE A 1 310 ? 19.732 -11.711 -31.288 1.00 81.75 310 ILE A CA 1
ATOM 2557 C C . ILE A 1 310 ? 18.901 -11.830 -32.576 1.00 81.75 310 ILE A C 1
ATOM 2559 O O . ILE A 1 310 ? 19.128 -11.211 -33.624 1.00 81.75 310 ILE A O 1
ATOM 2563 N N . SER A 1 311 ? 17.951 -12.747 -32.505 1.00 82.38 311 SER A N 1
ATOM 2564 C CA . SER A 1 311 ? 17.128 -13.248 -33.594 1.00 82.38 311 SER A CA 1
ATOM 2565 C C . SER A 1 311 ? 15.742 -13.594 -33.051 1.00 82.38 311 SER A C 1
ATOM 2567 O O . SER A 1 311 ? 15.470 -13.420 -31.862 1.00 82.38 311 SER A O 1
ATOM 2569 N N . ASN A 1 312 ? 14.877 -14.159 -33.894 1.00 75.31 312 ASN A N 1
ATOM 2570 C CA . ASN A 1 312 ? 13.536 -14.605 -33.495 1.00 75.31 312 ASN A CA 1
ATOM 2571 C C . ASN A 1 312 ? 13.555 -15.579 -32.292 1.00 75.31 312 ASN A C 1
ATOM 2573 O O . ASN A 1 312 ? 12.566 -15.691 -31.572 1.00 75.31 312 ASN A O 1
ATOM 2577 N N . ASN A 1 313 ? 14.683 -16.257 -32.040 1.00 77.38 313 ASN A N 1
ATOM 2578 C CA . ASN A 1 313 ? 14.835 -17.206 -30.935 1.00 77.38 313 ASN A CA 1
ATOM 2579 C C . ASN A 1 313 ? 15.068 -16.545 -29.566 1.00 77.38 313 ASN A C 1
ATOM 2581 O O . ASN A 1 313 ? 14.898 -17.212 -28.546 1.00 77.38 313 ASN A O 1
ATOM 2585 N N . LEU A 1 314 ? 15.407 -15.249 -29.516 1.00 82.00 314 LEU A N 1
ATOM 2586 C CA . LEU A 1 314 ? 15.628 -14.521 -28.258 1.00 82.00 314 LEU A CA 1
ATOM 2587 C C . LEU A 1 314 ? 14.403 -14.610 -27.334 1.00 82.00 314 LEU A C 1
ATOM 2589 O O . LEU A 1 314 ? 14.528 -14.752 -26.121 1.00 82.00 314 LEU A O 1
ATOM 2593 N N . PHE A 1 315 ? 13.207 -14.596 -27.920 1.00 79.44 315 PHE A N 1
ATOM 2594 C CA . PHE A 1 315 ? 11.942 -14.568 -27.194 1.00 79.44 315 PHE A CA 1
ATOM 2595 C C . PHE A 1 315 ? 11.339 -15.948 -26.894 1.00 79.44 315 PHE A C 1
ATOM 2597 O O . PHE A 1 315 ? 10.149 -16.040 -26.591 1.00 79.44 315 PHE A O 1
ATOM 2604 N N . LEU A 1 316 ? 12.116 -17.033 -26.981 1.00 78.94 316 LEU A N 1
ATOM 2605 C CA . LEU A 1 316 ? 11.613 -18.373 -26.648 1.00 78.94 316 LEU A CA 1
ATOM 2606 C C . LEU A 1 316 ? 11.233 -18.498 -25.164 1.00 78.94 316 LEU A C 1
ATOM 2608 O O . LEU A 1 316 ? 10.194 -19.069 -24.853 1.00 78.94 316 LEU A O 1
ATOM 2612 N N . ASN A 1 317 ? 12.039 -17.920 -24.267 1.00 77.56 317 ASN A N 1
ATOM 2613 C CA . ASN A 1 317 ? 11.861 -18.005 -22.808 1.00 77.56 317 ASN A CA 1
ATOM 2614 C C . ASN A 1 317 ? 11.771 -16.628 -22.132 1.00 77.56 317 ASN A C 1
ATOM 2616 O O . ASN A 1 317 ? 12.006 -16.495 -20.933 1.00 77.56 317 ASN A O 1
ATOM 2620 N N . ILE A 1 318 ? 11.487 -15.590 -22.912 1.00 85.44 318 ILE A N 1
ATOM 2621 C CA . ILE A 1 318 ? 11.514 -14.198 -22.470 1.00 85.44 318 ILE A CA 1
ATOM 2622 C C . ILE A 1 318 ? 10.147 -13.583 -22.741 1.00 85.44 318 ILE A C 1
ATOM 2624 O O . ILE A 1 318 ? 9.561 -13.821 -23.799 1.00 85.44 318 ILE A O 1
ATOM 2628 N N . SER A 1 319 ? 9.634 -12.794 -21.791 1.00 89.62 319 SER A N 1
ATOM 2629 C CA . SER A 1 319 ? 8.350 -12.117 -21.975 1.00 89.62 319 SER A CA 1
ATOM 2630 C C . SER A 1 319 ? 8.396 -11.182 -23.184 1.00 89.62 319 SER A C 1
ATOM 2632 O O . SER A 1 319 ? 9.314 -10.373 -23.335 1.00 89.62 319 SER A O 1
ATOM 2634 N N . LYS A 1 320 ? 7.383 -11.312 -24.039 1.00 92.75 320 LYS A N 1
ATOM 2635 C CA . LYS A 1 320 ? 7.272 -10.642 -25.340 1.00 92.75 320 LYS A CA 1
ATOM 2636 C C . LYS A 1 320 ? 6.530 -9.312 -25.279 1.00 92.75 320 LYS A C 1
ATOM 2638 O O . LYS A 1 320 ? 6.526 -8.583 -26.264 1.00 92.75 320 LYS A O 1
ATOM 2643 N N . THR A 1 321 ? 5.879 -9.020 -24.160 1.00 92.06 321 THR A N 1
ATOM 2644 C CA . THR A 1 321 ? 4.997 -7.863 -23.991 1.00 92.06 321 THR A CA 1
ATOM 2645 C C . THR A 1 321 ? 5.312 -7.140 -22.690 1.00 92.06 321 THR A C 1
ATOM 2647 O O . THR A 1 321 ? 5.692 -7.775 -21.701 1.00 92.06 321 THR A O 1
ATOM 2650 N N . SER A 1 322 ? 5.114 -5.826 -22.680 1.00 92.38 322 SER A N 1
ATOM 2651 C CA . SER A 1 322 ? 4.923 -5.057 -21.455 1.00 92.38 322 SER A CA 1
ATOM 2652 C C . SER A 1 322 ? 3.605 -5.451 -20.779 1.00 92.38 322 SER A C 1
ATOM 2654 O O . SER A 1 322 ? 2.776 -6.195 -21.318 1.00 92.38 322 SER A O 1
ATOM 2656 N N . GLU A 1 323 ? 3.433 -4.994 -19.545 1.00 91.50 323 GLU A N 1
ATOM 2657 C CA . GLU A 1 323 ? 2.383 -5.421 -18.634 1.00 91.50 323 GLU A CA 1
ATOM 2658 C C . GLU A 1 323 ? 1.795 -4.226 -17.873 1.00 91.50 323 GLU A C 1
ATOM 2660 O O . GLU A 1 323 ? 2.508 -3.296 -17.485 1.00 91.50 323 GLU A O 1
ATOM 2665 N N . ASP A 1 324 ? 0.492 -4.282 -17.594 1.00 87.31 324 ASP A N 1
ATOM 2666 C CA . ASP A 1 324 ? -0.160 -3.341 -16.684 1.00 87.31 324 ASP A CA 1
ATOM 2667 C C . ASP A 1 324 ? 0.128 -3.675 -15.204 1.00 87.31 324 ASP A C 1
ATOM 2669 O O . ASP A 1 324 ? 0.743 -4.690 -14.866 1.00 87.31 324 ASP A O 1
ATOM 2673 N N . LEU A 1 325 ? -0.370 -2.840 -14.284 1.00 85.88 325 LEU A N 1
ATOM 2674 C CA . LEU A 1 325 ? -0.218 -3.045 -12.836 1.00 85.88 325 LEU A CA 1
ATOM 2675 C C . LEU A 1 325 ? -0.794 -4.387 -12.344 1.00 85.88 325 LEU A C 1
ATOM 2677 O O . LEU A 1 325 ? -0.353 -4.892 -11.318 1.00 85.88 325 LEU A O 1
ATOM 2681 N N . MET A 1 326 ? -1.771 -4.964 -13.045 1.00 87.06 326 MET A N 1
ATOM 2682 C CA . MET A 1 326 ? -2.395 -6.252 -12.708 1.00 87.06 326 MET A CA 1
ATOM 2683 C C . MET A 1 326 ? -1.680 -7.442 -13.376 1.00 87.06 326 MET A C 1
ATOM 2685 O O . MET A 1 326 ? -2.056 -8.605 -13.183 1.00 87.06 326 MET A O 1
ATOM 2689 N N . GLY A 1 327 ? -0.633 -7.161 -14.152 1.00 87.94 327 GLY A N 1
ATOM 2690 C CA . GLY A 1 327 ? 0.131 -8.132 -14.914 1.00 87.94 327 GLY A CA 1
ATOM 2691 C C . GLY A 1 327 ? -0.582 -8.679 -16.132 1.00 87.94 327 GLY A C 1
ATOM 2692 O O . GLY A 1 327 ? -0.288 -9.800 -16.537 1.00 87.94 327 GLY A O 1
ATOM 2693 N N . ASN A 1 328 ? -1.537 -7.935 -16.683 1.00 88.12 328 ASN A N 1
ATOM 2694 C CA . ASN A 1 328 ? -2.093 -8.264 -17.985 1.00 88.12 328 ASN A CA 1
ATOM 2695 C C . ASN A 1 328 ? -1.137 -7.758 -19.074 1.00 88.12 328 ASN A C 1
ATOM 2697 O O . ASN A 1 328 ? -0.635 -6.638 -18.941 1.00 88.12 328 ASN A O 1
ATOM 2701 N N . PRO A 1 329 ? -0.892 -8.544 -20.135 1.00 88.62 329 PRO A N 1
ATOM 2702 C CA . PRO A 1 329 ? -0.071 -8.098 -21.252 1.00 88.62 329 PRO A CA 1
ATOM 2703 C C . PRO A 1 329 ? -0.742 -6.915 -21.963 1.00 88.62 329 PRO A C 1
ATOM 2705 O O . PRO A 1 329 ? -1.959 -6.924 -22.159 1.00 88.62 329 PRO A O 1
ATOM 2708 N N . ILE A 1 330 ? 0.058 -5.917 -22.333 1.00 88.06 330 ILE A N 1
ATOM 2709 C CA . ILE A 1 330 ? -0.373 -4.719 -23.065 1.00 88.06 330 ILE A CA 1
ATOM 2710 C C . ILE A 1 330 ? 0.365 -4.649 -24.411 1.00 88.06 330 ILE A C 1
ATOM 2712 O O . ILE A 1 330 ? 0.025 -5.427 -25.302 1.00 88.06 330 ILE A O 1
ATOM 2716 N N . GLU A 1 331 ? 1.358 -3.780 -24.601 1.00 88.88 331 GLU A N 1
ATOM 2717 C CA . GLU A 1 331 ? 2.084 -3.659 -25.868 1.00 88.88 331 GLU A CA 1
ATOM 2718 C C . GLU A 1 331 ? 3.200 -4.719 -26.019 1.00 88.88 331 GLU A C 1
ATOM 2720 O O . GLU A 1 331 ? 3.875 -5.067 -25.051 1.00 88.88 331 GLU A O 1
ATOM 2725 N N . PRO A 1 332 ? 3.460 -5.252 -27.224 1.00 92.38 332 PRO A N 1
ATOM 2726 C CA . PRO A 1 332 ? 4.660 -6.041 -27.484 1.00 92.38 332 PRO A CA 1
ATOM 2727 C C . PRO A 1 332 ? 5.930 -5.202 -27.358 1.00 92.38 332 PRO A C 1
ATOM 2729 O O . PRO A 1 332 ? 5.934 -4.014 -27.681 1.00 92.38 332 PRO A O 1
ATOM 2732 N N . ILE A 1 333 ? 7.033 -5.853 -26.985 1.00 94.88 333 ILE A N 1
ATOM 2733 C CA . ILE A 1 333 ? 8.370 -5.293 -27.189 1.00 94.88 333 ILE A CA 1
ATOM 2734 C C . ILE A 1 333 ? 8.545 -5.064 -28.689 1.00 94.88 333 ILE A C 1
ATOM 2736 O O . ILE A 1 333 ? 8.550 -6.020 -29.463 1.00 94.88 333 ILE A O 1
ATOM 2740 N N . ASN A 1 334 ? 8.663 -3.800 -29.086 1.00 94.69 334 ASN A N 1
ATOM 2741 C CA . ASN A 1 334 ? 8.758 -3.388 -30.485 1.00 94.69 334 ASN A CA 1
ATOM 2742 C C . ASN A 1 334 ? 10.101 -2.713 -30.806 1.00 94.69 334 ASN A C 1
ATOM 2744 O O . ASN A 1 334 ? 10.407 -2.491 -31.975 1.00 94.69 334 ASN A O 1
ATOM 2748 N N . ILE A 1 335 ? 10.941 -2.450 -29.799 1.00 96.44 335 ILE A N 1
ATOM 2749 C CA . ILE A 1 335 ? 12.308 -1.946 -29.970 1.00 96.44 335 ILE A CA 1
ATOM 2750 C C . ILE A 1 335 ? 13.256 -2.696 -29.030 1.00 96.44 335 ILE A C 1
ATOM 2752 O O . ILE A 1 335 ? 12.942 -2.954 -27.867 1.00 96.44 335 ILE A O 1
ATOM 2756 N N . ILE A 1 336 ? 14.438 -3.038 -29.539 1.00 96.44 336 ILE A N 1
ATOM 2757 C CA . ILE A 1 336 ? 15.535 -3.657 -28.794 1.00 96.44 336 ILE A CA 1
ATOM 2758 C C . ILE A 1 336 ? 16.786 -2.823 -29.042 1.00 96.44 336 ILE A C 1
ATOM 2760 O O . ILE A 1 336 ? 17.173 -2.620 -30.189 1.00 96.44 336 ILE A O 1
ATOM 2764 N N . ILE A 1 337 ? 17.440 -2.354 -27.983 1.00 96.88 337 ILE A N 1
ATOM 2765 C CA . ILE A 1 337 ? 18.683 -1.593 -28.114 1.00 96.88 337 ILE A CA 1
ATOM 2766 C C . ILE A 1 337 ? 19.858 -2.426 -27.627 1.00 96.88 337 ILE A C 1
ATOM 2768 O O . ILE A 1 337 ? 19.824 -2.973 -26.524 1.00 96.88 337 ILE A O 1
ATOM 2772 N N . VAL A 1 338 ? 20.912 -2.474 -28.438 1.00 96.06 338 VAL A N 1
ATOM 2773 C CA . VAL A 1 338 ? 22.188 -3.102 -28.094 1.00 96.06 338 VAL A CA 1
ATOM 2774 C C . VAL A 1 338 ? 23.242 -2.010 -27.962 1.00 96.06 338 VAL A C 1
ATOM 2776 O O . VAL A 1 338 ? 23.693 -1.431 -28.953 1.00 96.06 338 VAL A O 1
ATOM 2779 N N . GLY A 1 339 ? 23.624 -1.702 -26.727 1.00 94.75 339 GLY A N 1
ATOM 2780 C CA . GLY A 1 339 ? 24.539 -0.606 -26.431 1.00 94.75 339 GLY A CA 1
ATOM 2781 C C . GLY A 1 339 ? 24.514 -0.187 -24.968 1.00 94.75 339 GLY A C 1
ATOM 2782 O O . GLY A 1 339 ? 23.617 -0.541 -24.204 1.00 94.75 339 GLY A O 1
ATOM 2783 N N . ASN A 1 340 ? 25.518 0.591 -24.577 1.00 92.75 340 ASN A N 1
ATOM 2784 C CA . ASN A 1 340 ? 25.633 1.080 -23.208 1.00 92.75 340 ASN A CA 1
ATOM 2785 C C . ASN A 1 340 ? 24.562 2.138 -22.913 1.00 92.75 340 ASN A C 1
ATOM 2787 O O . ASN A 1 340 ? 24.148 2.887 -23.799 1.00 92.75 340 ASN A O 1
ATOM 2791 N N . GLU A 1 341 ? 24.168 2.248 -21.641 1.00 94.62 341 GLU A N 1
ATOM 2792 C CA . GLU A 1 341 ? 23.143 3.203 -21.190 1.00 94.62 341 GLU A CA 1
ATOM 2793 C C . GLU A 1 341 ? 23.448 4.651 -21.609 1.00 94.62 341 GLU A C 1
ATOM 2795 O O . GLU A 1 341 ? 22.557 5.382 -22.027 1.00 94.62 341 GLU A O 1
ATOM 2800 N N . THR A 1 342 ? 24.716 5.066 -21.545 1.00 94.75 342 THR A N 1
ATOM 2801 C CA . THR A 1 342 ? 25.135 6.417 -21.945 1.00 94.75 342 THR A CA 1
ATOM 2802 C C . THR A 1 342 ? 24.941 6.659 -23.442 1.00 94.75 342 THR A C 1
ATOM 2804 O O . THR A 1 342 ? 24.397 7.693 -23.816 1.00 94.75 342 THR A O 1
ATOM 2807 N N . SER A 1 343 ? 25.333 5.705 -24.298 1.00 94.50 343 SER A N 1
ATOM 2808 C CA . SER A 1 343 ? 25.136 5.814 -25.752 1.00 94.50 343 SER A CA 1
ATOM 2809 C C . SER A 1 343 ? 23.650 5.886 -26.094 1.00 94.50 343 SER A C 1
ATOM 2811 O O . SER A 1 343 ? 23.253 6.704 -26.919 1.00 94.50 343 SER A O 1
ATOM 2813 N N . LEU A 1 344 ? 22.822 5.079 -25.423 1.00 96.12 344 LEU A N 1
ATOM 2814 C CA . LEU A 1 344 ? 21.366 5.118 -25.557 1.00 96.12 344 LEU A CA 1
ATOM 2815 C C . LEU A 1 344 ? 20.808 6.506 -25.234 1.00 96.12 344 LEU A C 1
ATOM 2817 O O . LEU A 1 344 ? 20.134 7.090 -26.078 1.00 96.12 344 LEU A O 1
ATOM 2821 N N . ARG A 1 345 ? 21.103 7.039 -24.042 1.00 96.19 345 ARG A N 1
ATOM 2822 C CA . ARG A 1 345 ? 20.579 8.343 -23.610 1.00 96.19 345 ARG A CA 1
ATOM 2823 C C . ARG A 1 345 ? 20.994 9.463 -24.560 1.00 96.19 345 ARG A C 1
ATOM 2825 O O . ARG A 1 345 ? 20.133 10.190 -25.041 1.00 96.19 345 ARG A O 1
ATOM 2832 N N . ASN A 1 346 ? 22.277 9.523 -24.914 1.00 95.81 346 ASN A N 1
ATOM 2833 C CA . ASN A 1 346 ? 22.797 10.546 -25.821 1.00 95.81 346 ASN A CA 1
ATOM 2834 C C . ASN A 1 346 ? 22.144 10.470 -27.211 1.00 95.81 346 ASN A C 1
ATOM 2836 O O . ASN A 1 346 ? 21.776 11.495 -27.771 1.00 95.81 346 ASN A O 1
ATOM 2840 N N . THR A 1 347 ? 21.956 9.261 -27.755 1.00 96.50 347 THR A N 1
ATOM 2841 C CA . THR A 1 347 ? 21.320 9.071 -29.073 1.00 96.50 347 THR A CA 1
ATOM 2842 C C . THR A 1 347 ? 19.865 9.554 -29.055 1.00 96.50 347 THR A C 1
ATOM 2844 O O . THR A 1 347 ? 19.426 10.221 -29.988 1.00 96.50 347 THR A O 1
ATOM 2847 N N . PHE A 1 348 ? 19.109 9.264 -27.991 1.00 96.44 348 PHE A N 1
ATOM 2848 C CA . PHE A 1 348 ? 17.728 9.741 -27.857 1.00 96.44 348 PHE A CA 1
ATOM 2849 C C . PHE A 1 348 ? 17.650 11.266 -27.698 1.00 96.44 348 PHE A C 1
ATOM 2851 O O . PHE A 1 348 ? 16.836 11.907 -28.365 1.00 96.44 348 PHE A O 1
ATOM 2858 N N . GLU A 1 349 ? 18.522 11.860 -26.883 1.00 94.56 349 GLU A N 1
ATOM 2859 C CA . GLU A 1 349 ? 18.591 13.316 -26.721 1.00 94.56 349 GLU A CA 1
ATOM 2860 C C . GLU A 1 349 ? 18.959 14.029 -28.034 1.00 94.56 349 GLU A C 1
ATOM 2862 O O . GLU A 1 349 ? 18.310 15.009 -28.404 1.00 94.56 349 GLU A O 1
ATOM 2867 N N . GLU A 1 350 ? 19.936 13.510 -28.790 1.00 95.31 350 GLU A N 1
ATOM 2868 C CA . GLU A 1 350 ? 20.297 14.016 -30.125 1.00 95.31 350 GLU A CA 1
ATOM 2869 C C . GLU A 1 350 ? 19.134 13.910 -31.125 1.00 95.31 350 GLU A C 1
ATOM 2871 O O . GLU A 1 350 ? 18.965 14.785 -31.976 1.00 95.31 350 GLU A O 1
ATOM 2876 N N . ALA A 1 351 ? 18.305 12.869 -31.002 1.00 95.06 351 ALA A N 1
ATOM 2877 C CA . ALA A 1 351 ? 17.096 12.673 -31.800 1.00 95.06 351 ALA A CA 1
ATOM 2878 C C . ALA A 1 351 ? 15.913 13.564 -31.360 1.00 95.06 351 ALA A C 1
ATOM 2880 O O . ALA A 1 351 ? 14.823 13.476 -31.933 1.00 95.06 351 ALA A O 1
ATOM 2881 N N . GLY A 1 352 ? 16.101 14.428 -30.355 1.00 93.62 352 GLY A N 1
ATOM 2882 C CA . GLY A 1 352 ? 15.078 15.349 -29.859 1.00 93.62 352 GLY A CA 1
ATOM 2883 C C . GLY A 1 352 ? 14.041 14.697 -28.944 1.00 93.62 352 GLY A C 1
ATOM 2884 O O . GLY A 1 352 ? 12.923 15.202 -28.842 1.00 93.62 352 GLY A O 1
ATOM 2885 N N . TRP A 1 353 ? 14.375 13.567 -28.323 1.00 95.12 353 TRP A N 1
ATOM 2886 C CA . TRP A 1 353 ? 13.572 12.946 -27.274 1.00 95.12 353 TRP A CA 1
ATOM 2887 C C . TRP A 1 353 ? 14.045 13.419 -25.899 1.00 95.12 353 TRP A C 1
ATOM 2889 O O . TRP A 1 353 ? 15.238 13.594 -25.661 1.00 95.12 353 TRP A O 1
ATOM 2899 N N . HIS A 1 354 ? 13.110 13.618 -24.976 1.00 94.19 354 HIS A N 1
ATOM 2900 C CA . HIS A 1 354 ? 13.392 14.128 -23.640 1.00 94.19 354 HIS A CA 1
ATOM 2901 C C . HIS A 1 354 ? 13.186 13.033 -22.601 1.00 94.19 354 HIS A C 1
ATOM 2903 O O . HIS A 1 354 ? 12.122 12.426 -22.545 1.00 94.19 354 HIS A O 1
ATOM 2909 N N . GLU A 1 355 ? 14.193 12.781 -21.768 1.00 94.44 355 GLU A N 1
ATOM 2910 C CA . GLU A 1 355 ? 14.059 11.819 -20.675 1.00 94.44 355 GLU A CA 1
ATOM 2911 C C . GLU A 1 355 ? 13.042 12.305 -19.632 1.00 94.44 355 GLU A C 1
ATOM 2913 O O . GLU A 1 355 ? 13.032 13.480 -19.251 1.00 94.44 355 GLU A O 1
ATOM 2918 N N . ASN A 1 356 ? 12.213 11.383 -19.142 1.00 91.69 356 ASN A N 1
ATOM 2919 C CA . ASN A 1 356 ? 11.242 11.646 -18.088 1.00 91.69 356 ASN A CA 1
ATOM 2920 C C . ASN A 1 356 ? 11.935 12.008 -16.760 1.00 91.69 356 ASN A C 1
ATOM 2922 O O . ASN A 1 356 ? 12.872 11.343 -16.311 1.00 91.69 356 ASN A O 1
ATOM 2926 N N . ASP A 1 357 ? 11.413 13.021 -16.068 1.00 89.81 357 ASP A N 1
ATOM 2927 C CA . ASP A 1 357 ? 11.877 13.378 -14.732 1.00 89.81 357 ASP A CA 1
ATOM 2928 C C . ASP A 1 357 ? 11.628 12.237 -13.728 1.00 89.81 357 ASP A C 1
ATOM 2930 O O . ASP A 1 357 ? 10.630 11.516 -13.775 1.00 89.81 357 ASP A O 1
ATOM 2934 N N . LYS A 1 358 ? 12.501 12.114 -12.721 1.00 85.25 358 LYS A N 1
ATOM 2935 C CA . LYS A 1 358 ? 12.286 11.162 -11.619 1.00 85.25 358 LYS A CA 1
ATOM 2936 C C . LYS A 1 358 ? 11.067 11.547 -10.788 1.00 85.25 358 LYS A C 1
ATOM 2938 O O . LYS A 1 358 ? 10.968 12.684 -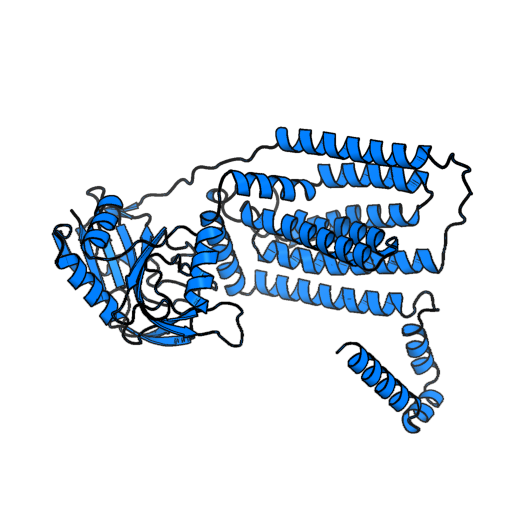10.324 1.00 85.25 358 LYS A O 1
ATOM 2943 N N . ILE A 1 359 ? 10.226 10.563 -10.467 1.00 81.81 359 ILE A N 1
ATOM 2944 C CA . ILE A 1 359 ? 9.042 10.758 -9.623 1.00 81.81 359 ILE A CA 1
ATOM 2945 C C . ILE A 1 359 ? 9.444 11.283 -8.238 1.00 81.81 359 ILE A C 1
ATOM 2947 O O . ILE A 1 359 ? 10.065 10.600 -7.426 1.00 81.81 359 ILE A O 1
ATOM 2951 N N . ASN A 1 360 ? 9.034 12.512 -7.951 1.00 82.25 360 ASN A N 1
ATOM 2952 C CA . ASN A 1 360 ? 9.114 13.152 -6.646 1.00 82.25 360 ASN A CA 1
ATOM 2953 C C . ASN A 1 360 ? 7.942 14.132 -6.444 1.00 82.25 360 ASN A C 1
ATOM 2955 O O . ASN A 1 360 ? 7.169 14.425 -7.359 1.00 82.25 360 ASN A O 1
ATOM 2959 N N . VAL A 1 361 ? 7.807 14.674 -5.230 1.00 78.50 361 VAL A N 1
ATOM 2960 C CA . VAL A 1 361 ? 6.701 15.582 -4.872 1.00 78.50 361 VAL A CA 1
ATOM 2961 C C . VAL A 1 361 ? 6.616 16.794 -5.809 1.00 78.50 361 VAL A C 1
ATOM 2963 O O . VAL A 1 361 ? 5.519 17.178 -6.211 1.00 78.50 361 VAL A O 1
ATOM 2966 N N . LYS A 1 362 ? 7.754 17.382 -6.199 1.00 85.94 362 LYS A N 1
ATOM 2967 C CA . LYS A 1 362 ? 7.793 18.547 -7.095 1.00 85.94 362 LYS A CA 1
ATOM 2968 C C . LYS A 1 362 ? 7.295 18.176 -8.490 1.00 85.94 362 LYS A C 1
ATOM 2970 O O . LYS A 1 362 ? 6.431 18.870 -9.017 1.00 85.94 362 LYS A O 1
ATOM 2975 N N . THR A 1 363 ? 7.792 17.084 -9.062 1.00 86.75 363 THR A N 1
ATOM 2976 C CA . THR A 1 363 ? 7.395 16.627 -10.406 1.00 86.75 363 THR A CA 1
ATOM 2977 C C . THR A 1 363 ? 5.927 16.214 -10.456 1.00 86.75 363 THR A C 1
ATOM 2979 O O . THR A 1 363 ? 5.252 16.549 -11.415 1.00 86.75 363 THR A O 1
ATOM 2982 N N . ILE A 1 364 ? 5.383 15.609 -9.390 1.00 83.31 364 ILE A N 1
ATOM 2983 C CA . ILE A 1 364 ? 3.949 15.283 -9.301 1.00 83.31 364 ILE A CA 1
ATOM 2984 C C . ILE A 1 364 ? 3.099 16.562 -9.313 1.00 83.31 364 ILE A C 1
ATOM 2986 O O . ILE A 1 364 ? 2.066 16.616 -9.972 1.00 83.31 364 ILE A O 1
ATOM 2990 N N . ILE A 1 365 ? 3.521 17.615 -8.606 1.00 84.69 365 ILE A N 1
ATOM 2991 C CA . ILE A 1 365 ? 2.814 18.906 -8.623 1.00 84.69 365 ILE A CA 1
ATOM 2992 C C . ILE A 1 365 ? 2.869 19.543 -10.018 1.00 84.69 365 ILE A C 1
ATOM 2994 O O . ILE A 1 365 ? 1.863 20.090 -10.474 1.00 84.69 365 ILE A O 1
ATOM 2998 N N . LEU A 1 366 ? 4.025 19.484 -10.687 1.00 86.56 366 LEU A N 1
ATOM 2999 C CA . LEU A 1 366 ? 4.182 19.979 -12.057 1.00 86.56 366 LEU A CA 1
ATOM 3000 C C . LEU A 1 366 ? 3.297 19.205 -13.035 1.00 86.56 366 LEU A C 1
ATOM 3002 O O . LEU A 1 366 ? 2.610 19.827 -13.837 1.00 86.56 366 LEU A O 1
ATOM 3006 N N . ASP A 1 367 ? 3.247 17.884 -12.901 1.00 84.25 367 ASP A N 1
ATOM 3007 C CA . ASP A 1 367 ? 2.434 16.999 -13.727 1.00 84.25 367 ASP A CA 1
ATOM 3008 C C . ASP A 1 367 ? 0.932 17.256 -13.530 1.00 84.25 367 ASP A C 1
ATOM 3010 O O . ASP A 1 367 ? 0.211 17.519 -14.488 1.00 84.25 367 ASP A O 1
ATOM 3014 N N . ILE A 1 368 ? 0.462 17.349 -12.278 1.00 84.19 368 ILE A N 1
ATOM 3015 C CA . ILE A 1 368 ? -0.928 17.726 -11.963 1.00 84.19 368 ILE A CA 1
ATOM 3016 C C . ILE A 1 368 ? -1.272 19.099 -12.549 1.00 84.19 368 ILE A C 1
ATOM 3018 O O . ILE A 1 368 ? -2.356 19.289 -13.102 1.00 84.19 368 ILE A O 1
ATOM 3022 N N . ARG A 1 369 ? -0.364 20.075 -12.434 1.00 86.69 369 ARG A N 1
ATOM 3023 C CA . ARG A 1 369 ? -0.558 21.402 -13.025 1.00 86.69 369 ARG A CA 1
ATOM 3024 C C . ARG A 1 369 ? -0.661 21.300 -14.546 1.00 86.69 369 ARG A C 1
ATOM 3026 O O . ARG A 1 369 ? -1.558 21.911 -15.123 1.00 86.69 369 ARG A O 1
ATOM 3033 N N . ALA A 1 370 ? 0.222 20.535 -15.177 1.00 84.00 370 ALA A N 1
ATOM 3034 C CA . ALA A 1 370 ? 0.220 20.334 -16.614 1.00 84.00 370 ALA A CA 1
ATOM 3035 C C . ALA A 1 370 ? -1.082 19.683 -17.100 1.00 84.00 370 ALA A C 1
ATOM 3037 O O . ALA A 1 370 ? -1.691 20.184 -18.043 1.00 84.00 370 ALA A O 1
ATOM 3038 N N . LEU A 1 371 ? -1.576 18.674 -16.376 1.00 84.56 371 LEU A N 1
ATOM 3039 C CA . LEU A 1 371 ? -2.859 18.010 -16.619 1.00 84.56 371 LEU A CA 1
ATOM 3040 C C . LEU A 1 371 ? -4.061 18.956 -16.481 1.00 84.56 371 LEU A C 1
ATOM 3042 O O . LEU A 1 371 ? -4.956 18.931 -17.319 1.00 84.56 371 LEU A O 1
ATOM 3046 N N . ILE A 1 372 ? -4.101 19.799 -15.443 1.00 84.88 372 ILE A N 1
ATOM 3047 C CA . ILE A 1 372 ? -5.229 20.720 -15.204 1.00 84.88 372 ILE A CA 1
ATOM 3048 C C . ILE A 1 372 ? -5.291 21.821 -16.265 1.00 84.88 372 ILE A C 1
ATOM 3050 O O . ILE A 1 372 ? -6.378 22.190 -16.708 1.00 84.88 372 ILE A O 1
ATOM 3054 N N . PHE A 1 373 ? -4.137 22.373 -16.643 1.00 85.44 373 PHE A N 1
ATOM 3055 C CA . PHE A 1 373 ? -4.060 23.500 -17.575 1.00 85.44 373 PHE A CA 1
ATOM 3056 C C . PHE A 1 373 ? -3.822 23.081 -19.028 1.00 85.44 373 PHE A C 1
ATOM 3058 O O . PHE A 1 373 ? -3.740 23.953 -19.889 1.00 85.44 373 PHE A O 1
ATOM 3065 N N . ASN A 1 374 ? -3.726 21.777 -19.300 1.00 82.75 374 ASN A N 1
ATOM 3066 C CA . ASN A 1 374 ? -3.417 21.214 -20.610 1.00 82.75 374 ASN A CA 1
ATOM 3067 C C . ASN A 1 374 ? -2.189 21.875 -21.273 1.00 82.75 374 ASN A C 1
ATOM 3069 O O . ASN A 1 374 ? -2.223 22.275 -22.436 1.00 82.75 374 ASN A O 1
ATOM 3073 N N . ILE A 1 375 ? -1.114 22.030 -20.502 1.00 85.62 375 ILE A N 1
ATOM 3074 C CA . ILE A 1 375 ? 0.160 22.583 -20.978 1.00 85.62 375 ILE A CA 1
ATOM 3075 C C . ILE A 1 375 ? 1.171 21.458 -21.182 1.00 85.62 375 ILE A C 1
ATOM 3077 O O . ILE A 1 375 ? 1.130 20.451 -20.479 1.00 85.62 375 ILE A O 1
ATOM 3081 N N . SER A 1 376 ? 2.087 21.634 -22.132 1.00 83.88 376 SER A N 1
ATOM 3082 C CA . SER A 1 376 ? 3.188 20.697 -22.353 1.00 83.88 376 SER A CA 1
ATOM 3083 C C . SER A 1 376 ? 4.112 20.604 -21.141 1.00 83.88 376 SER A C 1
ATOM 3085 O O . SER A 1 376 ? 4.505 21.621 -20.564 1.00 83.88 376 SER A O 1
ATOM 3087 N N . TYR A 1 377 ? 4.491 19.378 -20.797 1.00 87.19 377 TYR A N 1
ATOM 3088 C CA . TYR A 1 377 ? 5.579 19.067 -19.881 1.00 87.19 377 TYR A CA 1
ATOM 3089 C C . TYR A 1 377 ? 6.411 17.950 -20.527 1.00 87.19 377 TYR A C 1
ATOM 3091 O O . TYR A 1 377 ? 6.130 16.782 -20.284 1.00 87.19 377 TYR A O 1
ATOM 3099 N N . PRO A 1 378 ? 7.405 18.294 -21.371 1.00 83.75 378 PRO A N 1
ATOM 3100 C CA . PRO A 1 378 ? 8.151 17.318 -22.176 1.00 83.75 378 PRO A CA 1
ATOM 3101 C C . PRO A 1 378 ? 8.921 16.255 -21.381 1.00 83.75 378 PRO A C 1
ATOM 3103 O O . PRO A 1 378 ? 9.354 15.273 -21.957 1.00 83.75 378 PRO A O 1
ATOM 3106 N N . GLN A 1 379 ? 9.121 16.468 -20.079 1.00 87.19 379 GLN A N 1
ATOM 3107 C CA . GLN A 1 379 ? 9.817 15.552 -19.169 1.00 87.19 379 GLN A CA 1
ATOM 3108 C C . GLN A 1 379 ? 8.858 14.999 -18.105 1.00 87.19 379 GLN A C 1
ATOM 3110 O O . GLN A 1 379 ? 9.281 14.677 -16.995 1.00 87.19 379 GLN A O 1
ATOM 3115 N N . SER A 1 380 ? 7.552 14.960 -18.387 1.00 84.06 380 SER A N 1
ATOM 3116 C CA . SER A 1 380 ? 6.559 14.434 -17.448 1.00 84.06 380 SER A CA 1
ATOM 3117 C C . SER A 1 380 ? 6.986 13.041 -16.972 1.00 84.06 380 SER A C 1
ATOM 3119 O O . SER A 1 380 ? 7.414 12.228 -17.777 1.00 84.06 380 SER A O 1
ATOM 3121 N N . PRO A 1 381 ? 6.916 12.728 -15.670 1.00 79.25 381 PRO A N 1
ATOM 3122 C CA . PRO A 1 381 ? 7.381 11.440 -15.156 1.00 79.25 381 PRO A CA 1
ATOM 3123 C C . PRO A 1 381 ? 6.589 10.231 -15.691 1.00 79.25 381 PRO A C 1
ATOM 3125 O O . PRO A 1 381 ? 7.093 9.112 -15.629 1.00 79.25 381 PRO A O 1
ATOM 3128 N N . GLY A 1 382 ? 5.371 10.441 -16.208 1.00 74.69 382 GLY A N 1
ATOM 3129 C CA . GLY A 1 382 ? 4.499 9.373 -16.701 1.00 74.69 382 GLY A CA 1
ATOM 3130 C C . GLY A 1 382 ? 4.064 8.366 -15.624 1.00 74.69 382 GLY A C 1
ATOM 3131 O O . GLY A 1 382 ? 4.476 8.420 -14.462 1.00 74.69 382 GLY A O 1
ATOM 3132 N N . VAL A 1 383 ? 3.186 7.433 -16.001 1.00 74.88 383 VAL A N 1
ATOM 3133 C CA . VAL A 1 383 ? 2.894 6.244 -15.185 1.00 74.88 383 VAL A CA 1
ATOM 3134 C C . VAL A 1 383 ? 3.815 5.124 -15.668 1.00 74.88 383 VAL A C 1
ATOM 3136 O O . VAL A 1 383 ? 3.772 4.820 -16.857 1.00 74.88 383 VAL A O 1
ATOM 3139 N N . PRO A 1 384 ? 4.615 4.489 -14.792 1.00 81.88 384 PRO A N 1
ATOM 3140 C CA . PRO A 1 384 ? 5.510 3.419 -15.214 1.00 81.88 384 PRO A CA 1
ATOM 3141 C C . PRO A 1 384 ? 4.774 2.242 -15.855 1.00 81.88 384 PRO A C 1
ATOM 3143 O O . PRO A 1 384 ? 3.699 1.841 -15.397 1.00 81.88 384 PRO A O 1
ATOM 3146 N N . SER A 1 385 ? 5.406 1.662 -16.871 1.00 88.62 385 SER A N 1
ATOM 3147 C CA . SER A 1 385 ? 5.006 0.394 -17.481 1.00 88.62 385 SER A CA 1
ATOM 3148 C C . SER A 1 385 ? 5.865 -0.739 -16.918 1.00 88.62 385 SER A C 1
ATOM 3150 O O . SER A 1 385 ? 6.991 -0.506 -16.464 1.00 88.62 385 SER A O 1
ATOM 3152 N N . PHE A 1 386 ? 5.354 -1.971 -16.934 1.00 92.38 386 PHE A N 1
ATOM 3153 C CA . PHE A 1 386 ? 6.046 -3.123 -16.357 1.00 92.38 386 PHE A CA 1
ATOM 3154 C C . PHE A 1 386 ? 6.507 -4.103 -17.429 1.00 92.38 386 PHE A C 1
ATOM 3156 O O . PHE A 1 386 ? 5.844 -4.297 -18.441 1.00 92.38 386 PHE A O 1
ATOM 3163 N N . TRP A 1 387 ? 7.623 -4.772 -17.175 1.00 93.12 387 TRP A N 1
ATOM 3164 C CA . TRP A 1 387 ? 8.060 -5.932 -17.936 1.00 93.12 387 TRP A CA 1
ATOM 3165 C C . TRP A 1 387 ? 8.646 -6.948 -16.963 1.00 93.12 387 TRP A C 1
ATOM 3167 O O . TRP A 1 387 ? 9.554 -6.633 -16.193 1.00 93.12 387 TRP A O 1
ATOM 3177 N N . ASN A 1 388 ? 8.090 -8.161 -16.957 1.00 90.19 388 ASN A N 1
ATOM 3178 C CA . ASN A 1 388 ? 8.435 -9.203 -15.989 1.00 90.19 388 ASN A CA 1
ATOM 3179 C C . ASN A 1 388 ? 8.292 -8.720 -14.528 1.00 90.19 388 ASN A C 1
ATOM 3181 O O . ASN A 1 388 ? 9.168 -8.933 -13.693 1.00 90.19 388 ASN A O 1
ATOM 3185 N N . ALA A 1 389 ? 7.188 -8.018 -14.243 1.00 90.44 389 ALA A N 1
ATOM 3186 C CA . ALA A 1 389 ? 6.894 -7.346 -12.972 1.00 90.44 389 ALA A CA 1
ATOM 3187 C C . ALA A 1 389 ? 7.862 -6.224 -12.531 1.00 90.44 389 ALA A C 1
ATOM 3189 O O . ALA A 1 389 ? 7.630 -5.612 -11.483 1.00 90.44 389 ALA A O 1
ATOM 3190 N N . GLU A 1 390 ? 8.902 -5.907 -13.304 1.00 90.94 390 GLU A N 1
ATOM 3191 C CA . GLU A 1 390 ? 9.802 -4.783 -13.039 1.00 90.94 390 GLU A CA 1
ATOM 3192 C C . GLU A 1 390 ? 9.308 -3.523 -13.762 1.00 90.94 390 GLU A C 1
ATOM 3194 O O . GLU A 1 390 ? 8.963 -3.590 -14.946 1.00 90.94 390 GLU A O 1
ATOM 3199 N N . PRO A 1 391 ? 9.245 -2.365 -13.086 1.00 91.62 391 PRO A N 1
ATOM 3200 C CA . PRO A 1 391 ? 8.940 -1.111 -13.752 1.00 91.62 391 PRO A CA 1
ATOM 3201 C C . PRO A 1 391 ? 10.082 -0.711 -14.696 1.00 91.62 391 PRO A C 1
ATOM 3203 O O . PRO A 1 391 ? 11.237 -1.104 -14.506 1.00 91.62 391 PRO A O 1
ATOM 3206 N N . ASN A 1 392 ? 9.765 0.087 -15.712 1.00 92.06 392 ASN A N 1
ATOM 3207 C CA . ASN A 1 392 ? 10.764 0.613 -16.638 1.00 92.06 392 ASN A CA 1
ATOM 3208 C C . ASN A 1 392 ? 11.844 1.422 -15.898 1.00 92.06 392 ASN A C 1
ATOM 3210 O O . ASN A 1 392 ? 11.568 2.143 -14.939 1.00 92.06 392 ASN A O 1
ATOM 3214 N N . ASN A 1 393 ? 13.096 1.304 -16.344 1.00 91.75 393 ASN A N 1
ATOM 3215 C CA . ASN A 1 393 ? 14.234 1.987 -15.728 1.00 91.75 393 ASN A CA 1
ATOM 3216 C C . ASN A 1 393 ? 14.192 3.495 -15.972 1.00 91.75 393 ASN A C 1
ATOM 3218 O O . ASN A 1 393 ? 14.534 4.275 -15.086 1.00 91.75 393 ASN A O 1
ATOM 3222 N N . PHE A 1 394 ? 13.792 3.881 -17.178 1.00 92.25 394 PHE A N 1
ATOM 3223 C CA . PHE A 1 394 ? 13.528 5.251 -17.598 1.00 92.25 394 PHE A CA 1
ATOM 3224 C C . PHE A 1 394 ? 12.609 5.213 -18.820 1.00 92.25 394 PHE A C 1
ATOM 3226 O O . PHE A 1 394 ? 12.274 4.142 -19.344 1.00 92.25 394 PHE A O 1
ATOM 3233 N N . ALA A 1 395 ? 12.148 6.382 -19.227 1.00 93.06 395 ALA A N 1
ATOM 3234 C CA . ALA A 1 395 ? 11.338 6.581 -20.411 1.00 93.06 395 ALA A CA 1
ATOM 3235 C C . ALA A 1 395 ? 11.789 7.869 -21.101 1.00 93.06 395 ALA A C 1
ATOM 3237 O O . ALA A 1 395 ? 12.484 8.689 -20.490 1.00 93.06 395 ALA A O 1
ATOM 3238 N N . PHE A 1 396 ? 11.411 8.005 -22.366 1.00 94.19 396 PHE A N 1
ATOM 3239 C CA . PHE A 1 396 ? 11.531 9.256 -23.095 1.00 94.19 396 PHE A CA 1
ATOM 3240 C C . PHE A 1 396 ? 10.173 9.678 -23.643 1.00 94.19 396 PHE A C 1
ATOM 3242 O O . PHE A 1 396 ? 9.378 8.837 -24.076 1.00 94.19 396 PHE A O 1
ATOM 3249 N N . GLU A 1 397 ? 9.955 10.990 -23.686 1.00 91.69 397 GLU A N 1
ATOM 3250 C CA . GLU A 1 397 ? 8.815 11.609 -24.349 1.00 91.69 397 GLU A CA 1
ATOM 3251 C C . GLU A 1 397 ? 9.278 12.563 -25.450 1.00 91.69 397 GLU A C 1
ATOM 3253 O O . GLU A 1 397 ? 10.321 13.215 -25.350 1.00 91.69 397 GLU A O 1
ATOM 3258 N N . GLN A 1 398 ? 8.469 12.694 -26.499 1.00 90.31 398 GLN A N 1
ATOM 3259 C CA . GLN A 1 398 ? 8.626 13.770 -27.470 1.00 90.31 398 GLN A CA 1
ATOM 3260 C C . GLN A 1 398 ? 7.287 14.501 -27.667 1.00 90.31 398 GLN A C 1
ATOM 3262 O O . GLN A 1 398 ? 6.268 13.863 -27.962 1.00 90.31 398 GLN A O 1
ATOM 3267 N N . PRO A 1 399 ? 7.251 15.838 -27.487 1.00 86.06 399 PRO A N 1
ATOM 3268 C CA . PRO A 1 399 ? 6.026 16.609 -27.633 1.00 86.06 399 PRO A CA 1
ATOM 3269 C C . PRO A 1 399 ? 5.578 16.661 -29.095 1.00 86.06 399 PRO A C 1
ATOM 3271 O O . PRO A 1 399 ? 6.387 16.716 -30.020 1.00 86.06 399 PRO A O 1
ATOM 3274 N N . THR A 1 400 ? 4.265 16.712 -29.303 1.00 85.62 400 THR A N 1
ATOM 3275 C CA . THR A 1 400 ? 3.680 16.938 -30.629 1.00 85.62 400 THR A CA 1
ATOM 3276 C C . THR A 1 400 ? 3.550 18.423 -30.956 1.00 85.62 400 THR A C 1
ATOM 3278 O O . THR A 1 400 ? 3.695 19.296 -30.098 1.00 85.62 400 THR A O 1
ATOM 3281 N N . THR A 1 401 ? 3.172 18.731 -32.199 1.00 80.00 401 THR A N 1
ATOM 3282 C CA . THR A 1 401 ? 2.850 20.101 -32.638 1.00 80.00 401 THR A CA 1
ATOM 3283 C C . THR A 1 401 ? 1.714 20.744 -31.839 1.00 80.00 401 THR A C 1
ATOM 3285 O O . THR A 1 401 ? 1.638 21.970 -31.767 1.00 80.00 401 THR A O 1
ATOM 3288 N N . LYS A 1 402 ? 0.852 19.944 -31.196 1.00 78.62 402 LYS A N 1
ATOM 3289 C CA . LYS A 1 402 ? -0.210 20.438 -30.306 1.00 78.62 402 LYS A CA 1
ATOM 3290 C C . LYS A 1 402 ? 0.307 20.905 -28.946 1.00 78.62 402 LYS A C 1
ATOM 3292 O O . LYS A 1 402 ? -0.431 21.590 -28.243 1.00 78.62 402 LYS A O 1
ATOM 3297 N N . ASN A 1 403 ? 1.548 20.558 -28.591 1.00 79.75 403 ASN A N 1
ATOM 3298 C CA . ASN A 1 403 ? 2.246 20.995 -27.383 1.00 79.75 403 ASN A CA 1
ATOM 3299 C C . ASN A 1 403 ? 1.390 20.844 -26.108 1.00 79.75 403 ASN A C 1
ATOM 3301 O O . ASN A 1 403 ? 1.181 21.794 -25.349 1.00 79.75 403 ASN A O 1
ATOM 3305 N N . SER A 1 404 ? 0.866 19.635 -25.904 1.00 80.38 404 SER A N 1
ATOM 3306 C CA . SER A 1 404 ? -0.080 19.273 -24.846 1.00 80.38 404 SER A CA 1
ATOM 3307 C C . SER A 1 404 ? 0.398 18.017 -24.118 1.00 80.38 404 SER A C 1
ATOM 3309 O O . SER A 1 404 ? 0.963 17.120 -24.733 1.00 80.38 404 SER A O 1
ATOM 3311 N N . ILE A 1 405 ? 0.114 17.919 -22.816 1.00 78.62 405 ILE A N 1
ATOM 3312 C CA . ILE A 1 405 ? 0.364 16.707 -22.016 1.00 78.62 405 ILE A CA 1
ATOM 3313 C C . ILE A 1 405 ? -0.538 15.517 -22.399 1.00 78.62 405 ILE A C 1
ATOM 3315 O O . ILE A 1 405 ? -0.310 14.391 -21.968 1.00 78.62 405 ILE A O 1
ATOM 3319 N N . HIS A 1 406 ? -1.592 15.747 -23.184 1.00 79.50 406 HIS A N 1
ATOM 3320 C CA . HIS A 1 406 ? -2.514 14.693 -23.605 1.00 79.50 406 HIS A CA 1
ATOM 3321 C C . HIS A 1 406 ? -2.076 13.959 -24.873 1.00 79.50 406 HIS A C 1
ATOM 3323 O O . HIS A 1 406 ? -2.615 12.883 -25.126 1.00 79.50 406 HIS A O 1
ATOM 3329 N N . GLU A 1 407 ? -1.161 14.540 -25.658 1.00 83.69 407 GLU A N 1
ATOM 3330 C CA . GLU A 1 407 ? -0.754 14.005 -26.958 1.00 83.69 407 GLU A CA 1
ATOM 3331 C C . GLU A 1 407 ? 0.759 14.075 -27.158 1.00 83.69 407 GLU A C 1
ATOM 3333 O O . GLU A 1 407 ? 1.330 15.154 -27.366 1.00 83.69 407 GLU A O 1
ATOM 3338 N N . ARG A 1 408 ? 1.401 12.912 -27.079 1.00 84.69 408 ARG A N 1
ATOM 3339 C CA . ARG A 1 408 ? 2.855 12.784 -26.984 1.00 84.69 408 ARG A CA 1
ATOM 3340 C C . ARG A 1 408 ? 3.316 11.397 -27.415 1.00 84.69 408 ARG A C 1
ATOM 3342 O O . ARG A 1 408 ? 2.590 10.410 -27.316 1.00 84.69 408 ARG A O 1
ATOM 3349 N N . HIS A 1 409 ? 4.537 11.370 -27.918 1.00 91.12 409 HIS A N 1
ATOM 3350 C CA . HIS A 1 409 ? 5.266 10.164 -28.270 1.00 91.12 409 HIS A CA 1
ATOM 3351 C C . HIS A 1 409 ? 5.940 9.607 -27.019 1.00 91.12 409 HIS A C 1
ATOM 3353 O O . HIS A 1 409 ? 6.546 10.384 -26.280 1.00 91.12 409 HIS A O 1
ATOM 3359 N N . HIS A 1 410 ? 5.852 8.297 -26.788 1.00 91.12 410 HIS A N 1
ATOM 3360 C CA . HIS A 1 410 ? 6.408 7.644 -25.605 1.00 91.12 410 HIS A CA 1
ATOM 3361 C C . HIS A 1 410 ? 7.212 6.413 -25.942 1.00 91.12 410 HIS A C 1
ATOM 3363 O O . HIS A 1 410 ? 6.823 5.602 -26.780 1.00 91.12 410 HIS A O 1
ATOM 3369 N N . ILE A 1 411 ? 8.272 6.211 -25.171 1.00 93.81 411 ILE A N 1
ATOM 3370 C CA . ILE A 1 411 ? 9.010 4.959 -25.163 1.00 93.81 411 ILE A CA 1
ATOM 3371 C C . ILE A 1 411 ? 9.487 4.626 -23.752 1.00 93.81 411 ILE A C 1
ATOM 3373 O O . ILE A 1 411 ? 10.049 5.465 -23.051 1.00 93.81 411 ILE A O 1
ATOM 3377 N N . HIS A 1 412 ? 9.254 3.385 -23.334 1.00 94.69 412 HIS A N 1
ATOM 3378 C CA . HIS A 1 412 ? 9.644 2.870 -22.021 1.00 94.69 412 HIS A CA 1
ATOM 3379 C C . HIS A 1 412 ? 10.782 1.869 -22.182 1.00 94.69 412 HIS A C 1
ATOM 3381 O O . HIS A 1 412 ? 10.701 1.018 -23.063 1.00 94.69 412 HIS A O 1
ATOM 3387 N N . PHE A 1 413 ? 11.812 1.955 -21.336 1.00 95.62 413 PHE A N 1
ATOM 3388 C CA . PHE A 1 413 ? 13.005 1.111 -21.416 1.00 95.62 413 PHE A CA 1
ATOM 3389 C C . PHE A 1 413 ? 13.183 0.214 -20.195 1.00 95.62 413 PHE A C 1
ATOM 3391 O O . PHE A 1 413 ? 13.122 0.678 -19.055 1.00 95.62 413 PHE A O 1
ATOM 3398 N N . TRP A 1 414 ? 13.521 -1.052 -20.436 1.00 95.12 414 TRP A N 1
ATOM 3399 C CA . TRP A 1 414 ? 13.908 -2.022 -19.415 1.00 95.12 414 TRP A CA 1
ATOM 3400 C C . TRP A 1 414 ? 15.297 -2.583 -19.707 1.00 95.12 414 TRP A C 1
ATOM 3402 O O . TRP A 1 414 ? 15.563 -3.109 -20.789 1.00 95.12 414 TRP A O 1
ATOM 3412 N N . LYS A 1 415 ? 16.182 -2.512 -18.712 1.00 92.94 415 LYS A N 1
ATOM 3413 C CA . LYS A 1 415 ? 17.486 -3.167 -18.729 1.00 92.94 415 LYS A CA 1
ATOM 3414 C C . LYS A 1 415 ? 17.291 -4.658 -18.508 1.00 92.94 415 LYS A C 1
ATOM 3416 O O . LYS A 1 415 ? 16.799 -5.068 -17.455 1.00 92.94 415 LYS A O 1
ATOM 3421 N N . THR A 1 416 ? 17.721 -5.469 -19.465 1.00 91.69 416 THR A N 1
ATOM 3422 C CA . THR A 1 416 ? 17.649 -6.925 -19.324 1.00 91.69 416 THR A CA 1
ATOM 3423 C C . THR A 1 416 ? 18.806 -7.459 -18.471 1.00 91.69 416 THR A C 1
ATOM 3425 O O . THR A 1 416 ? 19.745 -6.743 -18.119 1.00 91.69 416 THR A O 1
ATOM 3428 N N . SER A 1 417 ? 18.747 -8.745 -18.124 1.00 88.88 417 SER A N 1
ATOM 3429 C CA . SER A 1 417 ? 19.889 -9.486 -17.577 1.00 88.88 417 SER A CA 1
ATOM 3430 C C . SER A 1 417 ? 20.854 -9.977 -18.662 1.00 88.88 417 SER A C 1
ATOM 3432 O O . SER A 1 417 ? 21.786 -10.712 -18.347 1.00 88.88 417 SER A O 1
ATOM 3434 N N . LEU A 1 418 ? 20.601 -9.649 -19.932 1.00 89.88 418 LEU A N 1
ATOM 3435 C CA . LEU A 1 418 ? 21.369 -10.135 -21.067 1.00 89.88 418 LEU A CA 1
ATOM 3436 C C . LEU A 1 418 ? 22.447 -9.126 -21.450 1.00 89.88 418 LEU A C 1
ATOM 3438 O O . LEU A 1 418 ? 22.195 -7.922 -21.536 1.00 89.88 418 LEU A O 1
ATOM 3442 N N . VAL A 1 419 ? 23.637 -9.645 -21.713 1.00 91.19 419 VAL A N 1
ATOM 3443 C CA . VAL A 1 419 ? 24.772 -8.879 -22.221 1.00 91.19 419 VAL A CA 1
ATOM 3444 C C . VAL A 1 419 ? 25.325 -9.628 -23.424 1.00 91.19 419 VAL A C 1
ATOM 3446 O O . VAL A 1 419 ? 25.373 -10.856 -23.433 1.00 91.19 419 VAL A O 1
ATOM 3449 N N . THR A 1 420 ? 25.702 -8.897 -24.462 1.00 90.38 420 THR A N 1
ATOM 3450 C CA . THR A 1 420 ? 26.342 -9.495 -25.639 1.00 90.38 420 THR A CA 1
ATOM 3451 C C . THR A 1 420 ? 27.727 -10.048 -25.298 1.00 90.38 420 THR A C 1
ATOM 3453 O O . THR A 1 420 ? 28.357 -9.654 -24.317 1.00 90.38 420 THR A O 1
ATOM 3456 N N . ASP A 1 421 ? 28.247 -10.932 -26.136 1.00 87.25 421 ASP A N 1
ATOM 3457 C CA . ASP A 1 421 ? 29.625 -11.425 -26.088 1.00 87.25 421 ASP A CA 1
ATOM 3458 C C . ASP A 1 421 ? 30.674 -10.306 -26.210 1.00 87.25 421 ASP A C 1
ATOM 3460 O O . ASP A 1 421 ? 31.787 -10.440 -25.702 1.00 87.25 421 ASP A O 1
ATOM 3464 N N . THR A 1 422 ? 30.301 -9.166 -26.796 1.00 86.31 422 THR A N 1
ATOM 3465 C CA . THR A 1 422 ? 31.119 -7.942 -26.852 1.00 86.31 422 THR A CA 1
ATOM 3466 C C . THR A 1 422 ? 30.990 -7.047 -25.612 1.00 86.31 422 THR A C 1
ATOM 3468 O O . THR A 1 422 ? 31.646 -6.008 -25.527 1.00 86.31 422 THR A O 1
ATOM 3471 N N . GLY A 1 423 ? 30.176 -7.437 -24.625 1.00 87.50 423 GLY A N 1
ATOM 3472 C CA . GLY A 1 423 ? 29.994 -6.709 -23.369 1.00 87.50 423 GLY A CA 1
ATOM 3473 C C . GLY A 1 423 ? 28.968 -5.572 -23.419 1.00 87.50 423 GLY A C 1
ATOM 3474 O O . GLY A 1 423 ? 28.857 -4.828 -22.447 1.00 87.50 423 GLY A O 1
ATOM 3475 N N . LYS A 1 424 ? 28.209 -5.422 -24.514 1.00 91.12 424 LYS A N 1
ATOM 3476 C CA . LYS A 1 424 ? 27.129 -4.423 -24.622 1.00 91.12 424 LYS A CA 1
ATOM 3477 C C . LYS A 1 424 ? 25.858 -4.889 -23.917 1.00 91.12 424 LYS A C 1
ATOM 3479 O O . LYS A 1 424 ? 25.437 -6.035 -24.100 1.00 91.12 424 LYS A O 1
ATOM 3484 N N . ASP A 1 425 ? 25.229 -3.977 -23.179 1.00 94.12 425 ASP A N 1
ATOM 3485 C CA . ASP A 1 425 ? 23.917 -4.187 -22.561 1.00 94.12 425 ASP A CA 1
ATOM 3486 C C . ASP A 1 425 ? 22.819 -4.374 -23.625 1.00 94.12 425 ASP A C 1
ATOM 3488 O O . ASP A 1 425 ? 22.854 -3.749 -24.690 1.00 94.12 425 ASP A O 1
ATOM 3492 N N . ILE A 1 426 ? 21.811 -5.192 -23.303 1.00 94.06 426 ILE A N 1
ATOM 3493 C CA . ILE A 1 426 ? 20.586 -5.329 -24.098 1.00 94.06 426 ILE A CA 1
ATOM 3494 C C . ILE A 1 426 ? 19.416 -4.700 -23.344 1.00 94.06 426 ILE A C 1
ATOM 3496 O O . ILE A 1 426 ? 19.136 -5.043 -22.189 1.00 94.06 426 ILE A O 1
ATOM 3500 N N . TRP A 1 427 ? 18.706 -3.808 -24.026 1.00 95.88 427 TRP A N 1
ATOM 3501 C CA . TRP A 1 427 ? 17.534 -3.108 -23.517 1.00 95.88 427 TRP A CA 1
ATOM 3502 C C . TRP A 1 427 ? 16.309 -3.484 -24.330 1.00 95.88 427 TRP A C 1
ATOM 3504 O O . TRP A 1 427 ? 16.354 -3.488 -25.560 1.00 95.88 427 TRP A O 1
ATOM 3514 N N . PHE A 1 428 ? 15.204 -3.751 -23.647 1.00 96.31 428 PHE A N 1
ATOM 3515 C CA . PHE A 1 428 ? 13.901 -3.879 -24.288 1.00 96.31 428 PHE A CA 1
ATOM 3516 C C . PHE A 1 428 ? 13.118 -2.593 -24.146 1.00 96.31 428 PHE A C 1
ATOM 3518 O O . PHE A 1 428 ? 13.250 -1.891 -23.142 1.00 96.31 428 PHE A O 1
ATOM 3525 N N . ALA A 1 429 ? 12.302 -2.303 -25.153 1.00 96.12 429 ALA A N 1
ATOM 3526 C CA . ALA A 1 429 ? 11.464 -1.131 -25.149 1.00 96.12 429 ALA A CA 1
ATOM 3527 C C . ALA A 1 429 ? 10.125 -1.335 -25.851 1.00 96.12 429 ALA A C 1
ATOM 3529 O O . ALA A 1 429 ? 9.977 -2.142 -26.773 1.00 96.12 429 ALA A O 1
ATOM 3530 N N . THR A 1 430 ? 9.157 -0.549 -25.391 1.00 94.19 430 THR A N 1
ATOM 3531 C CA . THR A 1 430 ? 7.839 -0.408 -26.006 1.00 94.19 430 THR A CA 1
ATOM 3532 C C . THR A 1 430 ? 7.608 1.055 -26.330 1.00 94.19 430 THR A C 1
ATOM 3534 O O . THR A 1 430 ? 7.527 1.881 -25.413 1.00 94.19 430 THR A O 1
ATOM 3537 N N . ALA A 1 431 ? 7.500 1.362 -27.617 1.00 92.81 431 ALA A N 1
ATOM 3538 C CA . ALA A 1 431 ? 7.127 2.674 -28.116 1.00 92.81 431 ALA A CA 1
ATOM 3539 C C . ALA A 1 431 ? 5.627 2.720 -28.442 1.00 92.81 431 ALA A C 1
ATOM 3541 O O . ALA A 1 431 ? 5.113 1.800 -29.082 1.00 92.81 431 ALA A O 1
ATOM 3542 N N . HIS A 1 432 ? 4.931 3.768 -28.002 1.00 88.94 432 HIS A N 1
ATOM 3543 C CA . HIS A 1 432 ? 3.529 4.030 -28.339 1.00 88.94 432 HIS A CA 1
ATOM 3544 C C . HIS A 1 432 ? 3.226 5.533 -28.382 1.00 88.94 432 HIS A C 1
ATOM 3546 O O . HIS A 1 432 ? 3.925 6.351 -27.786 1.00 88.94 432 HIS A O 1
ATOM 3552 N N . PHE A 1 433 ? 2.162 5.889 -29.097 1.00 86.69 433 PHE A N 1
ATOM 3553 C CA . PHE A 1 433 ? 1.689 7.265 -29.200 1.00 86.69 433 PHE A CA 1
ATOM 3554 C C . PHE A 1 433 ? 0.439 7.472 -28.357 1.00 86.69 433 PHE A C 1
ATOM 3556 O O . PHE A 1 433 ? -0.571 6.812 -28.599 1.00 86.69 433 PHE A O 1
ATOM 3563 N N . ASP A 1 434 ? 0.470 8.424 -27.431 1.00 80.75 434 ASP A N 1
ATOM 3564 C CA . ASP A 1 434 ? -0.697 8.799 -26.641 1.00 80.75 434 ASP A CA 1
ATOM 3565 C C . ASP A 1 434 ? -1.557 9.797 -27.415 1.00 80.75 434 ASP A C 1
ATOM 3567 O O . ASP A 1 434 ? -1.093 10.869 -27.788 1.00 80.75 434 ASP A O 1
ATOM 3571 N N . LYS A 1 435 ? -2.836 9.473 -27.634 1.00 78.44 435 LYS A N 1
ATOM 3572 C CA . LYS A 1 435 ? -3.803 10.355 -28.316 1.00 78.44 435 LYS A CA 1
ATOM 3573 C C . LYS A 1 435 ? -4.586 11.241 -27.365 1.00 78.44 435 LYS A C 1
ATOM 3575 O O . LYS A 1 435 ? -5.014 12.336 -27.729 1.00 78.44 435 LYS A O 1
ATOM 3580 N N . LYS A 1 436 ? -4.921 10.700 -26.196 1.00 74.31 436 LYS A N 1
ATOM 3581 C CA . LYS A 1 436 ? -5.727 11.383 -25.183 1.00 74.31 436 LYS A CA 1
ATOM 3582 C C . LYS A 1 436 ? -5.603 10.679 -23.848 1.00 74.31 436 LYS A C 1
ATOM 3584 O O . LYS A 1 436 ? -5.256 9.508 -23.759 1.00 74.31 436 LYS A O 1
ATOM 3589 N N . ILE A 1 437 ? -6.026 11.379 -22.810 1.00 65.94 437 ILE A N 1
ATOM 3590 C CA . ILE A 1 437 ? -6.134 10.834 -21.466 1.00 65.94 437 ILE A CA 1
ATOM 3591 C C . ILE A 1 437 ? -7.578 10.398 -21.187 1.00 65.94 437 ILE A C 1
ATOM 3593 O O . ILE A 1 437 ? -8.516 11.177 -21.363 1.00 65.94 437 ILE A O 1
ATOM 3597 N N . ILE A 1 438 ? -7.763 9.163 -20.713 1.00 64.12 438 ILE A N 1
ATOM 3598 C CA . ILE A 1 438 ? -9.056 8.606 -20.304 1.00 64.12 438 ILE A CA 1
ATOM 3599 C C . ILE A 1 438 ? -9.055 8.318 -18.799 1.00 64.12 438 ILE A C 1
ATOM 3601 O O . ILE A 1 438 ? -8.123 7.755 -18.228 1.00 64.12 438 ILE A O 1
ATOM 3605 N N . ARG A 1 439 ? -10.175 8.635 -18.143 1.00 60.94 439 ARG A N 1
ATOM 3606 C CA . ARG A 1 439 ? -10.495 8.122 -16.809 1.00 60.94 439 ARG A CA 1
ATOM 3607 C C . ARG A 1 439 ? -11.467 6.953 -16.937 1.00 60.94 439 ARG A C 1
ATOM 3609 O O . ARG A 1 439 ? -12.615 7.149 -17.335 1.00 60.94 439 ARG A O 1
ATOM 3616 N N . LYS A 1 440 ? -11.041 5.742 -16.577 1.00 55.84 440 LYS A N 1
ATOM 3617 C CA . LYS A 1 440 ? -11.943 4.580 -16.516 1.00 55.84 440 LYS A CA 1
ATOM 3618 C C . LYS A 1 440 ? -12.960 4.797 -15.389 1.00 55.84 440 LYS A C 1
ATOM 3620 O O . LYS A 1 440 ? -12.592 5.154 -14.275 1.00 55.84 440 LYS A O 1
ATOM 3625 N N . SER A 1 441 ? -14.246 4.550 -15.651 1.00 48.34 441 SER A N 1
ATOM 3626 C CA . SER A 1 441 ? -15.322 4.697 -14.649 1.00 48.34 441 SER A CA 1
ATOM 3627 C C . SER A 1 441 ? -15.103 3.842 -13.391 1.00 48.34 441 SER A C 1
ATOM 3629 O O . SER A 1 441 ? -15.654 4.158 -12.338 1.00 48.34 441 SER A O 1
ATOM 3631 N N . SER A 1 442 ? -14.343 2.751 -13.506 1.00 44.75 442 SER A N 1
ATOM 3632 C CA . SER A 1 442 ? -14.069 1.779 -12.445 1.00 44.75 442 SER A CA 1
ATOM 3633 C C . SER A 1 442 ? -12.711 1.967 -11.754 1.00 44.75 442 SER A C 1
ATOM 3635 O O . SER A 1 442 ? -12.437 1.257 -10.790 1.00 44.75 442 SER A O 1
ATOM 3637 N N . SER A 1 443 ? -11.868 2.911 -12.196 1.00 44.09 443 SER A N 1
ATOM 3638 C CA . SER A 1 443 ? -10.539 3.157 -11.620 1.00 44.09 443 SER A CA 1
ATOM 3639 C C . SER A 1 443 ? -10.345 4.618 -11.209 1.00 44.09 443 SER A C 1
ATOM 3641 O O . SER A 1 443 ? -10.857 5.552 -11.823 1.00 44.09 443 SER A O 1
ATOM 3643 N N . VAL A 1 444 ? -9.566 4.831 -10.147 1.00 43.81 444 VAL A N 1
ATOM 3644 C CA . VAL A 1 444 ? -9.109 6.177 -9.750 1.00 43.81 444 VAL A CA 1
ATOM 3645 C C . VAL A 1 444 ? -7.939 6.639 -10.629 1.00 43.81 444 VAL A C 1
ATOM 3647 O O . VAL A 1 444 ? -7.714 7.838 -10.763 1.00 43.81 444 VAL A O 1
ATOM 3650 N N . LEU A 1 445 ? -7.230 5.692 -11.254 1.00 54.88 445 LEU A N 1
ATOM 3651 C CA . LEU A 1 445 ? -6.105 5.956 -12.145 1.00 54.88 445 LEU A CA 1
ATOM 3652 C C . LEU A 1 445 ? -6.568 6.545 -13.479 1.00 54.88 445 LEU A C 1
ATOM 3654 O O . LEU A 1 445 ? -7.570 6.115 -14.061 1.00 54.88 445 LEU A O 1
ATOM 3658 N N . ILE A 1 446 ? -5.792 7.524 -13.926 1.00 59.47 446 ILE A N 1
ATOM 3659 C CA . ILE A 1 446 ? -5.864 8.160 -15.231 1.00 59.47 446 ILE A CA 1
ATOM 3660 C C . ILE A 1 446 ? -4.939 7.363 -16.157 1.00 59.47 446 ILE A C 1
ATOM 3662 O O . ILE A 1 446 ? -3.786 7.135 -15.803 1.00 59.47 446 ILE A O 1
ATOM 3666 N N . VAL A 1 447 ? -5.453 6.902 -17.296 1.00 64.88 447 VAL A N 1
ATOM 3667 C CA . VAL A 1 447 ? -4.707 6.083 -18.264 1.00 64.88 447 VAL A CA 1
ATOM 3668 C C . VAL A 1 447 ? -4.735 6.747 -19.630 1.00 64.88 447 VAL A C 1
ATOM 3670 O O . VAL A 1 447 ? -5.715 7.405 -19.983 1.00 64.88 447 VAL A O 1
ATOM 3673 N N . HIS A 1 448 ? -3.668 6.583 -20.397 1.00 69.50 448 HIS A N 1
ATOM 3674 C CA . HIS A 1 448 ? -3.600 7.112 -21.750 1.00 69.50 448 HIS A CA 1
ATOM 3675 C C . HIS A 1 448 ? -4.281 6.158 -22.739 1.00 69.50 448 HIS A C 1
ATOM 3677 O O . HIS A 1 448 ? -4.213 4.936 -22.605 1.00 69.50 448 HIS A O 1
ATOM 3683 N N . ASP A 1 449 ? -5.004 6.735 -23.695 1.00 75.06 449 ASP A N 1
ATOM 3684 C CA . ASP A 1 449 ? -5.485 6.035 -24.878 1.00 75.06 449 ASP A CA 1
ATOM 3685 C C . ASP A 1 449 ? -4.444 6.181 -25.977 1.00 75.06 449 ASP A C 1
ATOM 3687 O O . ASP A 1 449 ? -4.072 7.308 -26.319 1.00 75.06 449 ASP A O 1
ATOM 3691 N N . ILE A 1 450 ? -3.998 5.055 -26.520 1.00 76.69 450 ILE A N 1
ATOM 3692 C CA . ILE A 1 450 ? -2.884 5.020 -27.465 1.00 76.69 450 ILE A CA 1
ATOM 3693 C C . ILE A 1 450 ? -3.386 4.938 -28.910 1.00 76.69 450 ILE A C 1
ATOM 3695 O O . ILE A 1 450 ? -4.542 4.591 -29.169 1.00 76.69 450 ILE A O 1
ATOM 3699 N N . ASP A 1 451 ? -2.524 5.260 -29.872 1.00 78.88 451 ASP A N 1
ATOM 3700 C CA . ASP A 1 451 ? -2.798 5.010 -31.285 1.00 78.88 451 ASP A CA 1
ATOM 3701 C C . ASP A 1 451 ? -3.026 3.508 -31.544 1.00 78.88 451 ASP A C 1
ATOM 3703 O O . ASP A 1 451 ? -2.209 2.689 -31.123 1.00 78.88 451 ASP A O 1
ATOM 3707 N N . PRO A 1 452 ? -4.101 3.124 -32.260 1.00 80.75 452 PRO A N 1
ATOM 3708 C CA . PRO A 1 452 ? -4.320 1.736 -32.640 1.00 80.75 452 PRO A CA 1
ATOM 3709 C C . PRO A 1 452 ? -3.191 1.116 -33.474 1.00 80.75 452 PRO A C 1
ATOM 3711 O O . PRO A 1 452 ? -3.094 -0.102 -33.496 1.00 80.75 452 PRO A O 1
ATOM 3714 N N . PHE A 1 453 ? -2.353 1.894 -34.160 1.00 84.06 453 PHE A N 1
ATOM 3715 C CA . PHE A 1 453 ? -1.231 1.396 -34.960 1.00 84.06 453 PHE A CA 1
ATOM 3716 C C . PHE A 1 453 ? 0.095 1.634 -34.231 1.00 84.06 453 PHE A C 1
ATOM 3718 O O . PHE A 1 453 ? 0.829 2.573 -34.540 1.00 84.06 453 PHE A O 1
ATOM 3725 N N . VAL A 1 454 ? 0.407 0.774 -33.258 1.00 84.88 454 VAL A N 1
ATOM 3726 C CA . VAL A 1 454 ? 1.610 0.910 -32.408 1.00 84.88 454 VAL A CA 1
ATOM 3727 C C . VAL A 1 454 ? 2.919 0.824 -33.199 1.00 84.88 454 VAL A C 1
ATOM 3729 O O . VAL A 1 454 ? 3.922 1.412 -32.801 1.00 84.88 454 VAL A O 1
ATOM 3732 N N . ASP A 1 455 ? 2.906 0.152 -34.350 1.00 90.75 455 ASP A N 1
ATOM 3733 C CA . ASP A 1 455 ? 4.086 -0.005 -35.206 1.00 90.75 455 ASP A CA 1
ATOM 3734 C C . ASP A 1 455 ? 4.517 1.318 -35.863 1.00 90.75 455 ASP A C 1
ATOM 3736 O O . ASP A 1 455 ? 5.706 1.523 -36.098 1.00 90.75 455 ASP A O 1
ATOM 3740 N N . ASN A 1 456 ? 3.585 2.258 -36.079 1.00 91.94 456 ASN A N 1
ATOM 3741 C CA . ASN A 1 456 ? 3.926 3.589 -36.595 1.00 91.94 456 ASN A CA 1
ATOM 3742 C C . ASN A 1 456 ? 4.872 4.323 -35.638 1.00 91.94 456 ASN A C 1
ATOM 3744 O O . ASN A 1 456 ? 5.760 5.052 -36.076 1.00 91.94 456 ASN A O 1
ATOM 3748 N N . GLU A 1 457 ? 4.693 4.121 -34.330 1.00 92.75 457 GLU A N 1
ATOM 3749 C CA . GLU A 1 457 ? 5.560 4.733 -33.332 1.00 92.75 457 GLU A CA 1
ATOM 3750 C C . GLU A 1 457 ? 6.948 4.084 -33.325 1.00 92.75 457 GLU A C 1
ATOM 3752 O O . GLU A 1 457 ? 7.957 4.787 -33.280 1.00 92.75 457 GLU A O 1
ATOM 3757 N N . ARG A 1 458 ? 7.016 2.750 -33.442 1.00 95.31 458 ARG A N 1
ATOM 3758 C CA . ARG A 1 458 ? 8.284 2.023 -33.614 1.00 95.31 458 ARG A CA 1
ATOM 3759 C C . ARG A 1 458 ? 9.066 2.562 -34.812 1.00 95.31 458 ARG A C 1
ATOM 3761 O O . ARG A 1 458 ? 10.255 2.863 -34.691 1.00 95.31 458 ARG A O 1
ATOM 3768 N N . ASP A 1 459 ? 8.400 2.681 -35.957 1.00 95.31 459 ASP A N 1
ATOM 3769 C CA . ASP A 1 459 ? 9.030 3.112 -37.202 1.00 95.31 459 ASP A CA 1
ATOM 3770 C C . ASP A 1 459 ? 9.505 4.567 -37.109 1.00 95.31 459 ASP A C 1
ATOM 3772 O O . ASP A 1 459 ? 10.632 4.870 -37.507 1.00 95.31 459 ASP A O 1
ATOM 3776 N N . LYS A 1 460 ? 8.717 5.438 -36.469 1.00 95.06 460 LYS A N 1
ATOM 3777 C CA . LYS A 1 460 ? 9.113 6.815 -36.165 1.00 95.06 460 LYS A CA 1
ATOM 3778 C C . LYS A 1 460 ? 10.365 6.879 -35.284 1.00 95.06 460 LYS A C 1
ATOM 3780 O O . LYS A 1 460 ? 11.292 7.621 -35.605 1.00 95.06 460 LYS A O 1
ATOM 3785 N N . VAL A 1 461 ? 10.419 6.112 -34.189 1.00 96.00 461 VAL A N 1
ATOM 3786 C CA . VAL A 1 461 ? 11.600 6.078 -33.305 1.00 96.00 461 VAL A CA 1
ATOM 3787 C C . VAL A 1 461 ? 12.837 5.655 -34.095 1.00 96.00 461 VAL A C 1
ATOM 3789 O O . VAL A 1 461 ? 13.868 6.319 -34.018 1.00 96.00 461 VAL A O 1
ATOM 3792 N N . LYS A 1 462 ? 12.739 4.592 -34.903 1.00 96.69 462 LYS A N 1
ATOM 3793 C CA . LYS A 1 462 ? 13.832 4.154 -35.783 1.00 96.69 462 LYS A CA 1
ATOM 3794 C C . LYS A 1 462 ? 14.295 5.283 -36.709 1.00 96.69 462 LYS A C 1
ATOM 3796 O O . LYS A 1 462 ? 15.493 5.544 -36.788 1.00 96.69 462 LYS A O 1
ATOM 3801 N N . GLU A 1 463 ? 13.372 5.952 -37.397 1.00 96.69 463 GLU A N 1
ATOM 3802 C CA . GLU A 1 463 ? 13.694 7.056 -38.310 1.00 96.69 463 GLU A CA 1
ATOM 3803 C C . GLU A 1 463 ? 14.369 8.235 -37.605 1.00 96.69 463 GLU A C 1
ATOM 3805 O O . GLU A 1 463 ? 15.290 8.833 -38.161 1.00 96.69 463 GLU A O 1
ATOM 3810 N N . ASP A 1 464 ? 13.940 8.574 -36.391 1.00 95.75 464 ASP A N 1
ATOM 3811 C CA . ASP A 1 464 ? 14.543 9.657 -35.617 1.00 95.75 464 ASP A CA 1
ATOM 3812 C C . ASP A 1 464 ? 15.956 9.309 -35.150 1.00 95.75 464 ASP A C 1
ATOM 3814 O O . ASP A 1 464 ? 16.867 10.124 -35.300 1.00 95.75 464 ASP A O 1
ATOM 3818 N N . LEU A 1 465 ? 16.179 8.083 -34.670 1.00 96.25 465 LEU A N 1
ATOM 3819 C CA . LEU A 1 465 ? 17.508 7.644 -34.242 1.00 96.25 465 LEU A CA 1
ATOM 3820 C C . LEU A 1 465 ? 18.485 7.527 -35.420 1.00 96.25 465 LEU A C 1
ATOM 3822 O O . LEU A 1 465 ? 19.659 7.858 -35.265 1.00 96.25 465 LEU A O 1
ATOM 3826 N N . LEU A 1 466 ? 18.023 7.127 -36.609 1.00 96.31 466 LEU A N 1
ATOM 3827 C CA . LEU A 1 466 ? 18.853 7.061 -37.822 1.00 96.31 466 LEU A CA 1
ATOM 3828 C C . LEU A 1 466 ? 19.354 8.432 -38.305 1.00 96.31 466 LEU A C 1
ATOM 3830 O O . LEU A 1 466 ? 20.319 8.487 -39.065 1.00 96.31 466 LEU A O 1
ATOM 3834 N N . LYS A 1 467 ? 18.732 9.537 -37.870 1.00 95.56 467 LYS A N 1
ATOM 3835 C CA . LYS A 1 467 ? 19.216 10.903 -38.150 1.00 95.56 467 LYS A CA 1
ATOM 3836 C C . LYS A 1 467 ? 20.413 11.291 -37.275 1.00 95.56 467 LYS A C 1
ATOM 3838 O O . LYS A 1 467 ? 21.058 12.301 -37.552 1.00 95.56 467 LYS A O 1
ATOM 3843 N N . THR A 1 468 ? 20.703 10.521 -36.228 1.00 95.00 468 THR A N 1
ATOM 3844 C CA . THR A 1 468 ? 21.816 10.766 -35.302 1.00 95.00 468 THR A CA 1
ATOM 3845 C C . THR A 1 468 ? 23.089 10.050 -35.749 1.00 95.00 468 THR A C 1
ATOM 3847 O O . THR A 1 468 ? 23.068 9.160 -36.599 1.00 95.00 468 THR A O 1
ATOM 3850 N N . ASN A 1 469 ? 24.219 10.387 -35.126 1.00 91.94 469 ASN A N 1
ATOM 3851 C CA . ASN A 1 469 ? 25.481 9.681 -35.361 1.00 91.94 469 ASN A CA 1
ATOM 3852 C C . ASN A 1 469 ? 25.673 8.464 -34.438 1.00 91.94 469 ASN A C 1
ATOM 3854 O O . ASN A 1 469 ? 26.723 7.820 -34.505 1.00 91.94 469 ASN A O 1
ATOM 3858 N N . GLY A 1 470 ? 24.703 8.160 -33.568 1.00 91.31 470 GLY A N 1
ATOM 3859 C CA . GLY A 1 470 ? 24.805 7.112 -32.549 1.00 91.31 470 GLY A CA 1
ATOM 3860 C C . GLY A 1 470 ? 24.494 5.698 -33.047 1.00 91.31 470 GLY A C 1
ATOM 3861 O O . GLY A 1 470 ? 24.943 4.731 -32.433 1.00 91.31 470 GLY A O 1
ATOM 3862 N N . VAL A 1 471 ? 23.779 5.554 -34.168 1.00 95.75 471 VAL A N 1
ATOM 3863 C CA . VAL A 1 471 ? 23.357 4.249 -34.710 1.00 95.75 471 VAL A CA 1
ATOM 3864 C C . VAL A 1 471 ? 24.433 3.647 -35.626 1.00 95.75 471 VAL A C 1
ATOM 3866 O O . VAL A 1 471 ? 24.945 4.305 -36.531 1.00 95.75 471 VAL A O 1
ATOM 3869 N N . ILE A 1 472 ? 24.780 2.376 -35.397 1.00 94.56 472 ILE A N 1
ATOM 3870 C CA . ILE A 1 472 ? 25.680 1.576 -36.248 1.00 94.56 472 ILE A CA 1
ATOM 3871 C C . ILE A 1 472 ? 24.880 0.842 -37.324 1.00 94.56 472 ILE A C 1
ATOM 3873 O O . ILE A 1 472 ? 25.213 0.900 -38.506 1.00 94.56 472 ILE A O 1
ATOM 3877 N N . SER A 1 473 ? 23.855 0.104 -36.904 1.00 94.56 473 SER A N 1
ATOM 3878 C CA . SER A 1 473 ? 23.051 -0.755 -37.768 1.00 94.56 473 SER A CA 1
ATOM 3879 C C . SER A 1 473 ? 21.680 -1.002 -37.146 1.00 94.56 473 SER A C 1
ATOM 3881 O O . SER A 1 473 ? 21.480 -0.822 -35.941 1.00 94.56 473 SER A O 1
ATOM 3883 N N . VAL A 1 474 ? 20.732 -1.413 -37.986 1.00 95.38 474 VAL A N 1
ATOM 3884 C CA . VAL A 1 474 ? 19.374 -1.783 -37.582 1.00 95.38 474 VAL A CA 1
ATOM 3885 C C . VAL A 1 474 ? 19.020 -3.122 -38.222 1.00 95.38 474 VAL A C 1
ATOM 3887 O O . VAL A 1 474 ? 19.377 -3.374 -39.376 1.00 95.38 474 VAL A O 1
ATOM 3890 N N . LYS A 1 475 ? 18.341 -3.989 -37.473 1.00 94.50 475 LYS A N 1
ATOM 3891 C CA . LYS A 1 475 ? 17.856 -5.293 -37.932 1.00 94.50 475 LYS A CA 1
ATOM 3892 C C . LYS A 1 475 ? 16.444 -5.529 -37.414 1.00 94.50 475 LYS A C 1
ATOM 3894 O O . LYS A 1 475 ? 16.164 -5.264 -36.256 1.00 94.50 475 LYS A O 1
ATOM 3899 N N . GLU A 1 476 ? 15.600 -6.138 -38.231 1.00 94.00 476 GLU A N 1
ATOM 3900 C CA . GLU A 1 476 ? 14.246 -6.523 -37.836 1.00 94.00 476 GLU A CA 1
ATOM 3901 C C . GLU A 1 476 ? 14.210 -7.960 -37.277 1.00 94.00 476 GLU A C 1
ATOM 3903 O O . GLU A 1 476 ? 14.890 -8.860 -37.787 1.00 94.00 476 GLU A O 1
ATOM 3908 N N . VAL A 1 477 ? 13.402 -8.190 -36.237 1.00 93.12 477 VAL A N 1
ATOM 3909 C CA . VAL A 1 477 ? 13.111 -9.524 -35.679 1.00 93.12 477 VAL A CA 1
ATOM 3910 C C . VAL A 1 477 ? 11.617 -9.698 -35.406 1.00 93.12 477 VAL A C 1
ATOM 3912 O O . VAL A 1 477 ? 10.926 -8.747 -35.053 1.00 93.12 477 VAL A O 1
ATOM 3915 N N . ASN A 1 478 ? 11.111 -10.927 -35.517 1.00 91.88 478 ASN A N 1
ATOM 3916 C CA . ASN A 1 478 ? 9.731 -11.259 -35.155 1.00 91.88 478 ASN A CA 1
ATOM 3917 C C . ASN A 1 478 ? 9.648 -11.601 -33.661 1.00 91.88 478 ASN A C 1
ATOM 3919 O O . ASN A 1 478 ? 10.336 -12.513 -33.196 1.00 91.88 478 ASN A O 1
ATOM 3923 N N . VAL A 1 479 ? 8.781 -10.906 -32.922 1.00 90.00 479 VAL A N 1
ATOM 3924 C CA . VAL A 1 479 ? 8.596 -11.079 -31.470 1.00 90.00 479 VAL A CA 1
ATOM 3925 C C . VAL A 1 479 ? 7.309 -11.849 -31.185 1.00 90.00 479 VAL A C 1
ATOM 3927 O O . VAL A 1 479 ? 7.316 -12.904 -30.533 1.00 90.00 479 VAL A O 1
ATOM 3930 N N . VAL A 1 480 ? 6.200 -11.345 -31.719 1.00 88.94 480 VAL A N 1
ATOM 3931 C CA . VAL A 1 480 ? 4.862 -11.934 -31.620 1.00 88.94 480 VAL A CA 1
ATOM 3932 C C . VAL A 1 480 ? 4.301 -12.188 -33.017 1.00 88.94 480 VAL A C 1
ATOM 3934 O O . VAL A 1 480 ? 4.830 -11.705 -34.012 1.00 88.94 480 VAL A O 1
ATOM 3937 N N . ASN A 1 481 ? 3.229 -12.973 -33.102 1.00 89.12 481 ASN A N 1
ATOM 3938 C CA . ASN A 1 481 ? 2.458 -13.035 -34.341 1.00 89.12 481 ASN A CA 1
ATOM 3939 C C . ASN A 1 481 ? 1.744 -11.697 -34.559 1.00 89.12 481 ASN A C 1
ATOM 3941 O O . ASN A 1 481 ? 1.544 -10.941 -33.615 1.00 89.12 481 ASN A O 1
ATOM 3945 N N . GLN A 1 482 ? 1.290 -11.440 -35.777 1.00 89.19 482 GLN A N 1
ATOM 3946 C CA . GLN A 1 482 ? 0.375 -10.338 -36.049 1.00 89.19 482 GLN A CA 1
ATOM 3947 C C . GLN A 1 482 ? -0.890 -10.497 -35.187 1.00 89.19 482 GLN A C 1
ATOM 3949 O O . GLN A 1 482 ? -1.557 -11.536 -35.250 1.00 89.19 482 GLN A O 1
ATOM 3954 N N . THR A 1 483 ? -1.214 -9.505 -34.352 1.00 87.25 483 THR A N 1
ATOM 3955 C CA . THR A 1 483 ? -2.365 -9.593 -33.434 1.00 87.25 483 THR A CA 1
ATOM 3956 C C . THR A 1 483 ? -3.134 -8.282 -33.327 1.00 87.25 483 THR A C 1
ATOM 3958 O O . THR A 1 483 ? -2.578 -7.198 -33.512 1.00 87.25 483 THR A O 1
ATOM 3961 N N . LEU A 1 484 ? -4.414 -8.403 -32.966 1.00 86.25 484 LEU A N 1
ATOM 3962 C CA . LEU A 1 484 ? -5.193 -7.321 -32.379 1.00 86.25 484 LEU A CA 1
ATOM 3963 C C . LEU A 1 484 ? -5.135 -7.472 -30.849 1.00 86.25 484 LEU A C 1
ATOM 3965 O O . LEU A 1 484 ? -5.654 -8.451 -30.309 1.00 86.25 484 LEU A O 1
ATOM 3969 N N . GLY A 1 485 ? -4.498 -6.525 -30.168 1.00 81.75 485 GLY A N 1
ATOM 3970 C CA . GLY A 1 485 ? -4.359 -6.490 -28.714 1.00 81.75 485 GLY A CA 1
ATOM 3971 C C . GLY A 1 485 ? -5.260 -5.444 -28.058 1.00 81.75 485 GLY A C 1
ATOM 3972 O O . GLY A 1 485 ? -6.037 -4.760 -28.726 1.00 81.75 485 GLY A O 1
ATOM 3973 N N . ALA A 1 486 ? -5.150 -5.311 -26.736 1.00 80.38 486 ALA A N 1
ATOM 3974 C CA . ALA A 1 486 ? -5.793 -4.248 -25.970 1.00 80.38 486 ALA A CA 1
ATOM 3975 C C . ALA A 1 486 ? -4.781 -3.599 -25.020 1.00 80.38 486 ALA A C 1
ATOM 3977 O O . ALA A 1 486 ? -4.017 -4.297 -24.360 1.00 80.38 486 ALA A O 1
ATOM 3978 N N . ASN A 1 487 ? -4.781 -2.270 -24.949 1.00 75.00 487 ASN A N 1
ATOM 3979 C CA . ASN A 1 487 ? -3.905 -1.518 -24.051 1.00 75.00 487 ASN A CA 1
ATOM 3980 C C . ASN A 1 487 ? -4.465 -1.454 -22.614 1.00 75.00 487 ASN A C 1
ATOM 3982 O O . ASN A 1 487 ? -5.570 -1.924 -22.326 1.00 75.00 487 ASN A O 1
ATOM 3986 N N . ALA A 1 488 ? -3.750 -0.780 -21.707 1.00 68.44 488 ALA A N 1
ATOM 3987 C CA . ALA A 1 488 ? -4.195 -0.579 -20.322 1.00 68.44 488 ALA A CA 1
ATOM 3988 C C . ALA A 1 488 ? -5.557 0.158 -20.210 1.00 68.44 488 ALA A C 1
ATOM 3990 O O . ALA A 1 488 ? -6.371 -0.103 -19.306 1.00 68.44 488 ALA A O 1
ATOM 3991 N N . ALA A 1 489 ? -5.860 1.057 -21.155 1.00 67.31 489 ALA A N 1
ATOM 3992 C CA . ALA A 1 489 ? -7.156 1.733 -21.241 1.00 67.31 489 ALA A CA 1
ATOM 3993 C C . ALA A 1 489 ? -8.297 0.807 -21.709 1.00 67.31 489 ALA A C 1
ATOM 3995 O O . ALA A 1 489 ? -9.463 1.091 -21.424 1.00 67.31 489 ALA A O 1
ATOM 3996 N N . GLY A 1 490 ? -7.982 -0.352 -22.293 1.00 72.44 490 GLY A N 1
ATOM 3997 C CA . GLY A 1 490 ? -8.932 -1.291 -22.893 1.00 72.44 490 GLY A CA 1
ATOM 3998 C C . GLY A 1 490 ? -9.261 -0.984 -24.356 1.00 72.44 490 GLY A C 1
ATOM 3999 O O . GLY A 1 490 ? -10.155 -1.615 -24.914 1.00 72.44 490 GLY A O 1
ATOM 4000 N N . SER A 1 491 ? -8.565 -0.026 -24.964 1.00 77.81 491 SER A N 1
ATOM 4001 C CA . SER A 1 491 ? -8.657 0.276 -26.390 1.00 77.81 491 SER A CA 1
ATOM 4002 C C . SER A 1 491 ? -7.857 -0.735 -27.196 1.00 77.81 491 SER A C 1
ATOM 4004 O O . SER A 1 491 ? -6.788 -1.177 -26.769 1.00 77.81 491 SER A O 1
ATOM 4006 N N . SER A 1 492 ? -8.371 -1.097 -28.368 1.00 84.50 492 SER A N 1
ATOM 4007 C CA . SER A 1 492 ? -7.696 -2.042 -29.251 1.00 84.50 492 SER A CA 1
ATOM 4008 C C . SER A 1 492 ? -6.506 -1.407 -29.962 1.00 84.50 492 SER A C 1
ATOM 4010 O O . SER A 1 492 ? -6.600 -0.276 -30.438 1.00 84.50 492 SER A O 1
ATOM 4012 N N . PHE A 1 493 ? -5.432 -2.177 -30.097 1.00 86.75 493 PHE A N 1
ATOM 4013 C CA . PHE A 1 493 ? -4.314 -1.860 -30.978 1.00 86.75 493 PHE A CA 1
ATOM 4014 C C . PHE A 1 493 ? -4.033 -3.032 -31.920 1.00 86.75 493 PHE A C 1
ATOM 4016 O O . PHE A 1 493 ? -4.453 -4.162 -31.679 1.00 86.75 493 PHE A O 1
ATOM 4023 N N . TYR A 1 494 ? -3.326 -2.754 -33.001 1.00 90.06 494 TYR A N 1
ATOM 4024 C CA . TYR A 1 494 ? -2.882 -3.692 -34.012 1.00 90.06 494 TYR A CA 1
ATOM 4025 C C . TYR A 1 494 ? -1.359 -3.601 -34.143 1.00 90.06 494 TYR A C 1
ATOM 4027 O O . TYR A 1 494 ? -0.806 -2.501 -34.132 1.00 90.06 494 TYR A O 1
ATOM 4035 N N . THR A 1 495 ? -0.710 -4.756 -34.285 1.00 91.00 495 THR A N 1
ATOM 4036 C CA . THR A 1 495 ? 0.734 -4.872 -34.516 1.00 91.00 495 THR A CA 1
ATOM 4037 C C . THR A 1 495 ? 1.044 -5.928 -35.579 1.00 91.00 495 THR A C 1
ATOM 4039 O O . THR A 1 495 ? 0.401 -6.983 -35.626 1.00 91.00 495 THR A O 1
ATOM 4042 N N . ASP A 1 496 ? 2.052 -5.664 -36.408 1.00 92.31 496 ASP A N 1
ATOM 4043 C CA . ASP A 1 496 ? 2.694 -6.618 -37.317 1.00 92.31 496 ASP A CA 1
ATOM 4044 C C . ASP A 1 496 ? 3.561 -7.662 -36.581 1.00 92.31 496 ASP A C 1
ATOM 4046 O O . ASP A 1 496 ? 3.946 -8.673 -37.171 1.00 92.31 496 ASP A O 1
ATOM 4050 N N . GLY A 1 497 ? 3.809 -7.448 -35.284 1.00 90.94 497 GLY A N 1
ATOM 4051 C CA . GLY A 1 497 ? 4.516 -8.351 -34.381 1.00 90.94 497 GLY A CA 1
ATOM 4052 C C . GLY A 1 497 ? 6.043 -8.289 -34.443 1.00 90.94 497 GLY A C 1
ATOM 4053 O O . GLY A 1 497 ? 6.716 -9.122 -33.823 1.00 90.94 497 GLY A O 1
ATOM 4054 N N . LYS A 1 498 ? 6.598 -7.310 -35.161 1.00 93.94 498 LYS A N 1
ATOM 4055 C CA . LYS A 1 498 ? 8.040 -7.128 -35.341 1.00 93.94 498 LYS A CA 1
ATOM 4056 C C . LYS A 1 498 ? 8.629 -6.122 -34.356 1.00 93.94 498 LYS A C 1
ATOM 4058 O O . LYS A 1 498 ? 7.968 -5.174 -33.927 1.00 93.94 498 LYS A O 1
ATOM 4063 N N . ALA A 1 499 ? 9.913 -6.298 -34.065 1.00 94.69 499 ALA A N 1
ATOM 4064 C CA . ALA A 1 499 ? 10.724 -5.335 -33.340 1.00 94.69 499 ALA A CA 1
ATOM 4065 C C . ALA A 1 499 ? 11.965 -4.922 -34.129 1.00 94.69 499 ALA A C 1
ATOM 4067 O O . ALA A 1 499 ? 12.561 -5.729 -34.846 1.00 94.69 499 ALA A O 1
ATOM 4068 N N . GLU A 1 500 ? 12.377 -3.673 -33.928 1.00 96.25 500 GLU A N 1
ATOM 4069 C CA . GLU A 1 500 ? 13.619 -3.126 -34.471 1.00 96.25 500 GLU A CA 1
ATOM 4070 C C . GLU A 1 500 ? 14.755 -3.290 -33.460 1.00 96.25 500 GLU A C 1
ATOM 4072 O O . GLU A 1 500 ? 14.690 -2.780 -32.341 1.00 96.25 500 GLU A O 1
ATOM 4077 N N . VAL A 1 501 ? 15.805 -4.004 -33.858 1.00 96.00 501 VAL A N 1
ATOM 4078 C CA . VAL A 1 501 ? 17.060 -4.151 -33.119 1.00 96.00 501 VAL A CA 1
ATOM 4079 C C . VAL A 1 501 ? 18.023 -3.073 -33.590 1.00 96.00 501 VAL A C 1
ATOM 4081 O O . VAL A 1 501 ? 18.491 -3.118 -34.726 1.00 96.00 501 VAL A O 1
ATOM 4084 N N . ILE A 1 502 ? 18.333 -2.115 -32.724 1.00 96.50 502 ILE A N 1
ATOM 4085 C CA . ILE A 1 502 ? 19.181 -0.965 -33.040 1.00 96.50 502 ILE A CA 1
ATOM 4086 C C . ILE A 1 502 ? 20.500 -1.100 -32.280 1.00 96.50 502 ILE A C 1
ATOM 4088 O O . ILE A 1 502 ? 20.534 -1.131 -31.047 1.00 96.50 502 ILE A O 1
ATOM 4092 N N . PHE A 1 503 ? 21.597 -1.167 -33.029 1.00 95.81 503 PHE A N 1
ATOM 4093 C CA . PHE A 1 503 ? 22.947 -1.259 -32.485 1.00 95.81 503 PHE A CA 1
ATOM 4094 C C . PHE A 1 503 ? 23.536 0.137 -32.347 1.00 95.81 503 PHE A C 1
ATOM 4096 O O . PHE A 1 503 ? 23.638 0.871 -33.332 1.00 95.81 503 PHE A O 1
ATOM 4103 N N . LEU A 1 504 ? 23.944 0.498 -31.132 1.00 95.31 504 LEU A N 1
ATOM 4104 C CA . LEU A 1 504 ? 24.532 1.802 -30.839 1.00 95.31 504 LEU A CA 1
ATOM 4105 C C . LEU A 1 504 ? 26.060 1.743 -30.762 1.00 95.31 504 LEU A C 1
ATOM 4107 O O . LEU A 1 504 ? 26.652 0.685 -30.489 1.00 95.31 504 LEU A O 1
ATOM 4111 N N . ARG A 1 505 ? 26.674 2.901 -31.024 1.00 88.44 505 ARG A N 1
ATOM 4112 C CA . ARG A 1 505 ? 28.120 3.137 -30.929 1.00 88.44 505 ARG A CA 1
ATOM 4113 C C . ARG A 1 505 ? 28.673 2.964 -29.523 1.00 88.44 505 ARG A C 1
ATOM 4115 O O . ARG A 1 505 ? 28.032 3.424 -28.546 1.00 88.44 505 ARG A O 1
#

pLDDT: mean 88.49, std 9.94, range [43.81, 98.44]

Nearest PDB structures (foldseek):
  5jki-assembly1_A  TM=8.791E-01  e=8.259E-08  Bacillus subtilis subsp. subtilis str. 168
  9brb-assembly1_m  TM=2.013E-01  e=2.593E+00  Rattus norvegicus

Radius of gyration: 29.53 Å; Cα contacts (8 Å, |Δi|>4): 808; chains: 1; bounding box: 83×46×85 Å

Solvent-accessible surface area (backbone atoms only — not comparable to full-atom values): 26197 Å² total; per-residue (Å²): 108,71,70,55,53,54,48,53,52,52,49,54,54,51,52,57,67,68,31,66,67,53,50,52,50,36,69,75,38,48,68,63,47,50,50,53,54,42,36,65,26,83,87,42,77,74,2,27,58,47,48,52,22,52,53,55,19,50,54,22,46,51,52,21,51,56,45,49,49,38,65,76,74,35,65,50,59,57,38,24,29,49,26,54,44,44,46,43,55,77,64,64,43,77,68,60,48,52,54,32,48,56,36,36,46,65,36,33,66,70,52,41,49,55,49,49,51,50,49,37,55,54,30,55,77,70,68,36,57,68,59,40,52,49,51,52,51,34,51,57,55,45,52,52,49,41,53,53,44,20,74,71,65,57,34,78,52,54,59,64,64,58,18,34,58,88,78,96,69,56,21,29,46,26,56,38,21,21,47,25,34,27,48,46,45,47,50,30,48,53,52,38,73,72,39,88,47,72,66,52,34,49,50,36,50,52,52,37,52,50,50,34,52,44,24,28,48,20,36,29,61,37,21,52,29,45,58,62,22,30,53,36,14,42,26,45,15,50,18,51,34,33,47,49,52,32,55,46,51,40,38,61,72,73,56,62,76,84,75,79,81,75,90,67,68,86,64,60,63,57,57,50,52,50,50,51,51,50,53,48,52,52,51,50,54,52,50,53,72,76,55,70,81,44,88,52,81,68,84,77,74,73,45,76,42,56,68,84,56,74,42,59,67,58,53,73,89,41,86,54,40,28,25,43,68,53,56,48,69,36,54,54,43,27,35,33,39,40,30,45,72,67,47,53,53,51,30,40,47,72,43,65,36,30,61,37,44,76,82,41,76,68,52,51,52,51,44,53,48,23,64,75,67,55,33,57,53,56,37,48,57,74,81,82,50,23,46,93,50,36,50,41,77,50,39,35,26,32,69,40,97,80,47,27,64,45,32,36,39,38,34,40,32,35,79,53,52,42,27,30,73,87,69,35,37,35,33,44,23,40,40,38,36,33,66,34,74,43,72,49,95,91,48,92,60,75,36,57,38,60,49,40,55,31,52,60,37,36,52,49,53,53,58,37,39,64,74,35,90,36,56,74,50,75,48,79,34,54,63,50,70,67,45,79,44,40,41,88,64,66,50,62,30,41,40,80,23,53,20,45,37,38,34,44,96